Protein AF-A0A2E4VDX8-F1 (afdb_monomer_lite)

Structure (mmCIF, N/CA/C/O backbone):
data_AF-A0A2E4VDX8-F1
#
_entry.id   AF-A0A2E4VDX8-F1
#
loop_
_atom_site.group_PDB
_atom_site.id
_atom_site.type_symbol
_atom_site.label_atom_id
_atom_site.label_alt_id
_atom_site.label_comp_id
_atom_site.label_asym_id
_atom_site.label_entity_id
_atom_site.label_seq_id
_atom_site.pdbx_PDB_ins_code
_atom_site.Cartn_x
_atom_site.Cartn_y
_atom_site.Cartn_z
_atom_site.occupancy
_atom_site.B_iso_or_equiv
_atom_site.auth_seq_id
_atom_site.auth_comp_id
_atom_site.auth_asym_id
_atom_site.auth_atom_id
_atom_site.pdbx_PDB_model_num
ATOM 1 N N . MET A 1 1 ? -5.276 29.607 -41.717 1.00 34.66 1 MET A N 1
ATOM 2 C CA . MET A 1 1 ? -4.429 28.585 -42.365 1.00 34.66 1 MET A CA 1
ATOM 3 C C . MET A 1 1 ? -4.351 27.419 -41.407 1.00 34.66 1 MET A C 1
ATOM 5 O O . MET A 1 1 ? -3.932 27.626 -40.277 1.00 34.66 1 MET A O 1
ATOM 9 N N . SER A 1 2 ? -4.887 26.266 -41.801 1.00 27.03 2 SER A N 1
ATOM 10 C CA . SER A 1 2 ? -4.930 25.068 -40.964 1.00 27.03 2 SER A CA 1
ATOM 11 C C . SER A 1 2 ? -3.508 24.608 -40.660 1.00 27.03 2 SER A C 1
ATOM 13 O O . SER A 1 2 ? -2.758 24.284 -41.581 1.00 27.03 2 SER A O 1
ATOM 15 N N . VAL A 1 3 ? -3.146 24.583 -39.381 1.00 28.31 3 VAL A N 1
ATOM 16 C CA . VAL A 1 3 ? -1.981 23.833 -38.921 1.00 28.31 3 VAL A CA 1
ATOM 17 C C . VAL A 1 3 ? -2.366 22.370 -39.081 1.00 28.31 3 VAL A C 1
ATOM 19 O O . VAL A 1 3 ? -3.242 21.877 -38.373 1.00 28.31 3 VAL A O 1
ATOM 22 N N . ALA A 1 4 ? -1.806 21.721 -40.100 1.00 30.75 4 ALA A N 1
ATOM 23 C CA . ALA A 1 4 ? -1.869 20.278 -40.212 1.00 30.75 4 ALA A CA 1
ATOM 24 C C . ALA A 1 4 ? -1.286 19.705 -38.918 1.00 30.75 4 ALA A C 1
ATOM 26 O O . ALA A 1 4 ? -0.185 20.068 -38.510 1.00 30.75 4 ALA A O 1
ATOM 27 N N . THR A 1 5 ? -2.068 18.874 -38.243 1.00 29.73 5 THR A N 1
ATOM 28 C CA . THR A 1 5 ? -1.599 18.001 -37.176 1.00 29.73 5 THR A CA 1
ATOM 29 C C . THR A 1 5 ? -0.569 17.059 -37.788 1.00 29.73 5 THR A C 1
ATOM 31 O O . THR A 1 5 ? -0.929 16.023 -38.347 1.00 29.73 5 THR A O 1
ATOM 34 N N . ASP A 1 6 ? 0.703 17.454 -37.759 1.00 31.58 6 ASP A N 1
ATOM 35 C CA . ASP A 1 6 ? 1.797 16.533 -38.021 1.00 31.58 6 ASP A CA 1
ATOM 36 C C . ASP A 1 6 ? 1.681 15.417 -36.985 1.00 31.58 6 ASP A C 1
ATOM 38 O O . ASP A 1 6 ? 1.686 15.668 -35.778 1.00 31.58 6 ASP A O 1
ATOM 42 N N . ASN A 1 7 ? 1.511 14.188 -37.470 1.00 32.19 7 ASN A N 1
ATOM 43 C CA . ASN A 1 7 ? 1.629 12.982 -36.670 1.00 32.19 7 ASN A CA 1
ATOM 44 C C . ASN A 1 7 ? 2.980 13.033 -35.951 1.00 32.19 7 ASN A C 1
ATOM 46 O O . ASN A 1 7 ? 4.016 12.734 -36.548 1.00 32.19 7 ASN A O 1
ATOM 50 N N . VAL A 1 8 ? 2.975 13.422 -34.678 1.00 32.62 8 VAL A N 1
ATOM 51 C CA . VAL A 1 8 ? 4.132 13.281 -33.801 1.00 32.62 8 VAL A CA 1
ATOM 52 C C . VAL A 1 8 ? 4.262 11.789 -33.530 1.00 32.62 8 VAL A C 1
ATOM 54 O O . VAL A 1 8 ? 3.738 11.261 -32.554 1.00 32.62 8 VAL A O 1
ATOM 57 N N . VAL A 1 9 ? 4.924 11.082 -34.445 1.00 40.69 9 VAL A N 1
ATOM 58 C CA . VAL A 1 9 ? 5.488 9.770 -34.149 1.00 40.69 9 VAL A CA 1
ATOM 59 C C . VAL A 1 9 ? 6.548 10.037 -33.091 1.00 40.69 9 VAL A C 1
ATOM 61 O O . VAL A 1 9 ? 7.629 10.539 -33.387 1.00 40.69 9 VAL A O 1
ATOM 64 N N . SER A 1 10 ? 6.188 9.785 -31.838 1.00 42.84 10 SER A N 1
ATOM 65 C CA . SER A 1 10 ? 7.127 9.616 -30.737 1.00 42.84 10 SER A CA 1
ATOM 66 C C . SER A 1 10 ? 8.242 8.674 -31.217 1.00 42.84 10 SER A C 1
ATOM 68 O O . SER A 1 10 ? 7.991 7.492 -31.445 1.00 42.84 10 SER A O 1
ATOM 70 N N . GLU A 1 11 ? 9.449 9.195 -31.485 1.00 54.66 11 GLU A N 1
ATOM 71 C CA . GLU A 1 11 ? 10.609 8.405 -31.940 1.00 54.66 11 GLU A CA 1
ATOM 72 C C . GLU A 1 11 ? 11.154 7.558 -30.768 1.00 54.66 11 GLU A C 1
ATOM 74 O O . GLU A 1 11 ? 12.281 7.753 -30.319 1.00 54.66 11 GLU A O 1
ATOM 79 N N . GLN A 1 12 ? 10.339 6.645 -30.229 1.00 68.38 12 GLN A N 1
ATOM 80 C CA . GLN A 1 12 ? 10.712 5.740 -29.133 1.00 68.38 12 GLN A CA 1
ATOM 81 C C . GLN A 1 12 ? 11.791 4.734 -29.545 1.00 68.38 12 GLN A C 1
ATOM 83 O O . GLN A 1 12 ? 12.626 4.360 -28.728 1.00 68.38 12 GLN A O 1
ATOM 88 N N . TRP A 1 13 ? 11.789 4.315 -30.811 1.00 86.25 13 TRP A N 1
ATOM 89 C CA . TRP A 1 13 ? 12.695 3.303 -31.344 1.00 86.25 13 TRP A CA 1
ATOM 90 C C . TRP A 1 13 ? 13.602 3.909 -32.400 1.00 86.25 13 TRP A C 1
ATOM 92 O O . TRP A 1 13 ? 13.114 4.471 -33.373 1.00 86.25 13 TRP A O 1
ATOM 102 N N . VAL A 1 14 ? 14.914 3.764 -32.237 1.00 94.00 14 VAL A N 1
ATOM 103 C CA . VAL A 1 14 ? 15.921 4.323 -33.147 1.00 94.00 14 VAL A CA 1
ATOM 104 C C . VAL A 1 14 ? 16.732 3.217 -33.809 1.00 94.00 14 VAL A C 1
ATOM 106 O O . VAL A 1 14 ? 16.839 2.104 -33.294 1.00 94.00 14 VAL A O 1
ATOM 109 N N . LYS A 1 15 ? 17.307 3.511 -34.978 1.00 96.50 15 LYS A N 1
ATOM 110 C CA . LYS A 1 15 ? 18.097 2.550 -35.750 1.00 96.50 15 LYS A CA 1
ATOM 111 C C . LYS A 1 15 ? 19.519 2.465 -35.196 1.00 96.50 15 LYS A C 1
ATOM 113 O O . LYS A 1 15 ? 20.268 3.418 -35.421 1.00 96.50 15 LYS A O 1
ATOM 118 N N . PRO A 1 16 ? 19.932 1.380 -34.519 1.00 97.44 16 PRO A N 1
ATOM 119 C CA . PRO A 1 16 ? 21.316 1.243 -34.086 1.00 97.44 16 PRO A CA 1
ATOM 120 C C . PRO A 1 16 ? 22.243 1.121 -35.295 1.00 97.44 16 PRO A C 1
ATOM 122 O O . PRO A 1 16 ? 21.942 0.433 -36.277 1.00 97.44 16 PRO A O 1
ATOM 125 N N . ILE A 1 17 ? 23.388 1.786 -35.200 1.00 97.81 17 ILE A N 1
ATOM 126 C CA . ILE A 1 17 ? 24.476 1.697 -36.166 1.00 97.81 17 ILE A CA 1
ATOM 127 C C . ILE A 1 17 ? 25.803 1.488 -35.439 1.00 97.81 17 ILE A C 1
ATOM 129 O O . ILE A 1 17 ? 25.968 1.887 -34.285 1.00 97.81 17 ILE A O 1
ATOM 133 N N . LEU A 1 18 ? 26.773 0.912 -36.138 1.00 97.88 18 LEU A N 1
ATOM 134 C CA . LEU A 1 18 ? 28.135 0.776 -35.643 1.00 97.88 18 LEU A CA 1
ATOM 135 C C . LEU A 1 18 ? 29.129 1.076 -36.762 1.00 97.88 18 LEU A C 1
ATOM 137 O O . LEU A 1 18 ? 29.044 0.502 -37.849 1.00 97.88 18 LEU A O 1
ATOM 141 N N . GLY A 1 19 ? 30.081 1.965 -36.485 1.00 97.38 19 GLY A N 1
ATOM 142 C CA . GLY A 1 19 ? 31.289 2.118 -37.289 1.00 97.38 19 GLY A CA 1
ATOM 143 C C . GLY A 1 19 ? 32.418 1.272 -36.707 1.00 97.38 19 GLY A C 1
ATOM 144 O O . GLY A 1 19 ? 32.862 1.537 -35.593 1.00 97.38 19 GLY A O 1
ATOM 145 N N . LEU A 1 20 ? 32.905 0.285 -37.457 1.00 96.62 20 LEU A N 1
ATOM 146 C CA . LEU A 1 20 ? 34.083 -0.504 -37.098 1.00 96.62 20 LEU A CA 1
ATOM 147 C C . LEU A 1 20 ? 35.282 0.009 -37.893 1.00 96.62 20 LEU A C 1
ATOM 149 O O . LEU A 1 20 ? 35.237 0.071 -39.118 1.00 96.62 20 LEU A O 1
ATOM 153 N N . LEU A 1 21 ? 36.353 0.385 -37.197 1.00 95.50 21 LEU A N 1
ATOM 154 C CA . LEU A 1 21 ? 37.637 0.765 -37.783 1.00 95.50 21 LEU A CA 1
ATOM 155 C C . LEU A 1 21 ? 38.699 -0.285 -37.431 1.00 95.50 21 LEU A C 1
ATOM 157 O O . LEU A 1 21 ? 38.807 -0.667 -36.265 1.00 95.50 21 LEU A O 1
ATOM 161 N N . THR A 1 22 ? 39.480 -0.745 -38.411 1.00 94.94 22 THR A N 1
ATOM 162 C CA . THR A 1 22 ? 40.580 -1.707 -38.206 1.00 94.94 22 THR A CA 1
ATOM 163 C C . THR A 1 22 ? 41.601 -1.678 -39.347 1.00 94.94 22 THR A C 1
ATOM 165 O O . THR A 1 22 ? 41.309 -1.175 -40.426 1.00 94.94 22 THR A O 1
ATOM 168 N N . SER A 1 23 ? 42.803 -2.210 -39.121 1.00 92.94 23 SER A N 1
ATOM 169 C CA . SER A 1 23 ? 43.804 -2.501 -40.164 1.00 92.94 23 SER A CA 1
ATOM 170 C C . SER A 1 23 ? 43.796 -3.971 -40.608 1.00 92.94 23 SER A C 1
ATOM 172 O O . SER A 1 23 ? 44.501 -4.329 -41.550 1.00 92.94 23 SER A O 1
ATOM 174 N N . VAL A 1 24 ? 43.006 -4.822 -39.940 1.00 92.31 24 VAL A N 1
ATOM 175 C CA . VAL A 1 24 ? 42.929 -6.275 -40.163 1.00 92.31 24 VAL A CA 1
ATOM 176 C C . VAL A 1 24 ? 41.484 -6.706 -40.462 1.00 92.31 24 VAL A C 1
ATOM 178 O O . VAL A 1 24 ? 40.866 -7.412 -39.665 1.00 92.31 24 VAL A O 1
ATOM 181 N N . PRO A 1 25 ? 40.909 -6.284 -41.605 1.00 92.06 25 PRO A N 1
ATOM 182 C CA . PRO A 1 25 ? 39.515 -6.582 -41.962 1.00 92.06 25 PRO A CA 1
ATOM 183 C C . PRO A 1 25 ? 39.189 -8.086 -41.934 1.00 92.06 25 PRO A C 1
ATOM 185 O O . PRO A 1 25 ? 38.094 -8.471 -41.526 1.00 92.06 25 PRO A O 1
ATOM 188 N N . ASP A 1 26 ? 40.163 -8.934 -42.275 1.00 90.81 26 ASP A N 1
ATOM 189 C CA . ASP A 1 26 ? 40.024 -10.396 -42.324 1.00 90.81 26 ASP A CA 1
ATOM 190 C C . ASP A 1 26 ? 39.915 -11.062 -40.936 1.00 90.81 26 ASP A C 1
ATOM 192 O O . ASP A 1 26 ? 39.673 -12.261 -40.848 1.00 90.81 26 ASP A O 1
ATOM 196 N N . GLN A 1 27 ? 40.088 -10.313 -39.839 1.00 91.31 27 GLN A N 1
ATOM 197 C CA . GLN A 1 27 ? 40.040 -10.828 -38.459 1.00 91.31 27 GLN A CA 1
ATOM 198 C C . GLN A 1 27 ? 38.798 -10.359 -37.685 1.00 91.31 27 GLN A C 1
ATOM 200 O O . GLN A 1 27 ? 38.797 -10.319 -36.456 1.00 91.31 27 GLN A O 1
ATOM 205 N N . THR A 1 28 ? 37.733 -9.970 -38.387 1.00 93.81 28 THR A N 1
ATOM 206 C CA . THR A 1 28 ? 36.551 -9.340 -37.774 1.00 93.81 28 THR A CA 1
ATOM 207 C C . THR A 1 28 ? 35.430 -10.309 -37.395 1.00 93.81 28 THR A C 1
ATOM 209 O O . THR A 1 28 ? 34.474 -9.905 -36.739 1.00 93.81 28 THR A O 1
ATOM 212 N N . GLU A 1 29 ? 35.547 -11.593 -37.742 1.00 92.69 29 GLU A N 1
ATOM 213 C CA . GLU A 1 29 ? 34.496 -12.597 -37.516 1.00 92.69 29 GLU A CA 1
ATOM 214 C C . GLU A 1 29 ? 34.100 -12.713 -36.034 1.00 92.69 29 GLU A C 1
ATOM 216 O O . GLU A 1 29 ? 32.924 -12.585 -35.694 1.00 92.69 29 GLU A O 1
ATOM 221 N N . SER A 1 30 ? 35.078 -12.863 -35.132 1.00 90.38 30 SER A N 1
ATOM 222 C CA . SER A 1 30 ? 34.813 -13.008 -33.694 1.00 90.38 30 SER A CA 1
ATOM 223 C C . SER A 1 30 ? 34.196 -11.754 -33.073 1.00 90.38 30 SER A C 1
ATOM 225 O O . SER A 1 30 ? 33.296 -11.863 -32.247 1.00 90.38 30 SER A O 1
ATOM 227 N N . VAL A 1 31 ? 34.646 -10.555 -33.468 1.00 93.69 31 VAL A N 1
ATOM 228 C CA . VAL A 1 31 ? 34.080 -9.310 -32.923 1.00 93.69 31 VAL A CA 1
ATOM 229 C C . VAL A 1 31 ? 32.671 -9.070 -33.463 1.00 93.69 31 VAL A C 1
ATOM 231 O O . VAL A 1 31 ? 31.808 -8.612 -32.717 1.00 93.69 31 VAL A O 1
ATOM 234 N N . TYR A 1 32 ? 32.393 -9.448 -34.716 1.00 93.75 32 TYR A N 1
ATOM 235 C CA . TYR A 1 32 ? 31.038 -9.392 -35.257 1.00 93.75 32 TYR A CA 1
ATOM 236 C C . TYR A 1 32 ? 30.087 -10.360 -34.567 1.00 93.75 32 TYR A C 1
ATOM 238 O O . TYR A 1 32 ? 28.956 -9.964 -34.302 1.00 93.75 32 TYR A O 1
ATOM 246 N N . ALA A 1 33 ? 30.526 -11.574 -34.227 1.00 90.00 33 ALA A N 1
ATOM 247 C CA . ALA A 1 33 ? 29.700 -12.519 -33.479 1.00 90.00 33 ALA A CA 1
ATOM 248 C C . ALA A 1 33 ? 29.234 -11.932 -32.131 1.00 90.00 33 ALA A C 1
ATOM 250 O O . ALA A 1 33 ? 28.046 -11.987 -31.821 1.00 90.00 33 ALA A O 1
ATOM 251 N N . GLU A 1 34 ? 30.140 -11.293 -31.384 1.00 91.50 34 GLU A N 1
ATOM 252 C CA . GLU A 1 34 ? 29.825 -10.622 -30.112 1.00 91.50 34 GLU A CA 1
ATOM 253 C C . GLU A 1 34 ? 28.887 -9.421 -30.313 1.00 91.50 34 GLU A C 1
ATOM 255 O O . GLU A 1 34 ? 27.892 -9.264 -29.610 1.00 91.50 34 GLU A O 1
ATOM 260 N N . ILE A 1 35 ? 29.152 -8.583 -31.321 1.00 91.00 35 ILE A N 1
ATOM 261 C CA . ILE A 1 35 ? 28.298 -7.428 -31.630 1.00 91.00 35 ILE A CA 1
ATOM 262 C C . ILE A 1 35 ? 26.883 -7.875 -32.034 1.00 91.00 35 ILE A C 1
ATOM 264 O O . ILE A 1 35 ? 25.908 -7.242 -31.635 1.00 91.00 35 ILE A O 1
ATOM 268 N N . ILE A 1 36 ? 26.758 -8.946 -32.822 1.00 89.44 36 ILE A N 1
ATOM 269 C CA . ILE A 1 36 ? 25.470 -9.500 -33.266 1.00 89.44 36 ILE A CA 1
ATOM 270 C C . ILE A 1 36 ? 24.711 -10.128 -32.097 1.00 89.44 36 ILE A C 1
ATOM 272 O O . ILE A 1 36 ? 23.489 -10.000 -32.035 1.00 89.44 36 ILE A O 1
ATOM 276 N N . ALA A 1 37 ? 25.406 -10.780 -31.163 1.00 78.75 37 ALA A N 1
ATOM 277 C CA . ALA A 1 37 ? 24.781 -11.303 -29.952 1.00 78.75 37 ALA A CA 1
ATOM 278 C C . ALA A 1 37 ? 24.145 -10.182 -29.110 1.00 78.75 37 ALA A C 1
ATOM 280 O O . ALA A 1 37 ? 23.071 -10.375 -28.546 1.00 78.75 37 ALA A O 1
ATOM 281 N N . GLU A 1 38 ? 24.776 -9.007 -29.082 1.00 82.38 38 GLU A N 1
ATOM 282 C CA . GLU A 1 38 ? 24.333 -7.850 -28.295 1.00 82.38 38 GLU A CA 1
ATOM 283 C C . GLU A 1 38 ? 23.272 -6.994 -29.014 1.00 82.38 38 GLU A C 1
ATOM 285 O O . GLU A 1 38 ? 22.276 -6.596 -28.415 1.00 82.38 38 GLU A O 1
ATOM 290 N N . LEU A 1 39 ? 23.457 -6.698 -30.306 1.00 81.12 39 LEU A N 1
ATOM 291 C CA . LEU A 1 39 ? 22.614 -5.756 -31.067 1.00 81.12 39 LEU A CA 1
ATOM 292 C C . LEU A 1 39 ? 21.631 -6.436 -32.029 1.00 81.12 39 LEU A C 1
ATOM 294 O O . LEU A 1 39 ? 20.783 -5.775 -32.636 1.00 81.12 39 LEU A O 1
ATOM 298 N N . GLY A 1 40 ? 21.707 -7.758 -32.148 1.00 88.06 40 GLY A N 1
ATOM 299 C CA . GLY A 1 40 ? 20.872 -8.559 -33.029 1.00 88.06 40 GLY A CA 1
ATOM 300 C C . GLY A 1 40 ? 21.409 -8.679 -34.460 1.00 88.06 40 GLY A C 1
ATOM 301 O O . GLY A 1 40 ? 22.548 -8.312 -34.755 1.00 88.06 40 GLY A O 1
ATOM 302 N N . PRO A 1 41 ? 20.597 -9.227 -35.380 1.00 92.75 41 PRO A N 1
ATOM 303 C CA . PRO A 1 41 ? 21.016 -9.493 -36.753 1.00 92.75 41 PRO A CA 1
ATOM 304 C C . PRO A 1 41 ? 21.404 -8.224 -37.518 1.00 92.75 41 PRO A C 1
ATOM 306 O O . PRO A 1 41 ? 20.707 -7.211 -37.462 1.00 92.75 41 PRO A O 1
ATOM 309 N N . VAL A 1 42 ? 22.484 -8.294 -38.300 1.00 95.81 42 VAL A N 1
ATOM 310 C CA . VAL A 1 42 ? 22.867 -7.226 -39.235 1.00 95.81 42 VAL A CA 1
ATOM 311 C C . VAL A 1 42 ? 21.885 -7.193 -40.398 1.00 95.81 42 VAL A C 1
ATOM 313 O O . VAL A 1 42 ? 21.546 -8.222 -40.980 1.00 95.81 42 VAL A O 1
ATOM 316 N N . ASP A 1 43 ? 21.442 -5.995 -40.762 1.00 94.81 43 ASP A N 1
ATOM 317 C CA . ASP A 1 43 ? 20.502 -5.794 -41.861 1.00 94.81 43 ASP A CA 1
ATOM 318 C C . ASP A 1 43 ? 21.000 -4.816 -42.930 1.00 94.81 43 ASP A C 1
ATOM 320 O O . ASP A 1 43 ? 20.370 -4.661 -43.977 1.00 94.81 43 ASP A O 1
ATOM 324 N N . PHE A 1 44 ? 22.140 -4.181 -42.684 1.00 97.44 44 PHE A N 1
ATOM 325 C CA . PHE A 1 44 ? 22.886 -3.399 -43.653 1.00 97.44 44 PHE A CA 1
ATOM 326 C C . PHE A 1 44 ? 24.366 -3.459 -43.292 1.00 97.44 44 PHE A C 1
ATOM 328 O O . PHE A 1 44 ? 24.723 -3.309 -42.125 1.00 97.44 44 PHE A O 1
ATOM 335 N N . GLN A 1 45 ? 25.217 -3.625 -44.297 1.00 97.38 45 GLN A N 1
ATOM 336 C CA . GLN A 1 45 ? 26.665 -3.652 -44.149 1.00 97.38 45 GLN A CA 1
ATOM 337 C C . GLN A 1 45 ? 27.302 -3.066 -45.408 1.00 97.38 45 GLN A C 1
ATOM 339 O O . GLN A 1 45 ? 26.884 -3.381 -46.522 1.00 97.38 45 GLN A O 1
ATOM 344 N N . THR A 1 46 ? 28.278 -2.176 -45.239 1.00 97.62 46 THR A N 1
ATOM 345 C CA . THR A 1 46 ? 29.052 -1.626 -46.362 1.00 97.62 46 THR A CA 1
ATOM 346 C C . THR A 1 46 ? 30.211 -2.543 -46.732 1.00 97.62 46 THR A C 1
ATOM 348 O O . THR A 1 46 ? 30.647 -3.342 -45.910 1.00 97.62 46 THR A O 1
ATOM 351 N N . ASP A 1 47 ? 30.799 -2.361 -47.912 1.00 96.38 47 ASP A N 1
ATOM 352 C CA . ASP A 1 47 ? 32.171 -2.822 -48.154 1.00 96.38 47 ASP A CA 1
ATOM 353 C C . ASP A 1 47 ? 33.164 -2.065 -47.247 1.00 96.38 47 ASP A C 1
ATOM 355 O O . ASP A 1 47 ? 32.818 -1.048 -46.630 1.00 96.38 47 ASP A O 1
ATOM 359 N N . TRP A 1 48 ? 34.404 -2.550 -47.160 1.00 95.69 48 TRP A N 1
ATOM 360 C CA . TRP A 1 48 ? 35.484 -1.873 -46.439 1.00 95.69 48 TRP A CA 1
ATOM 361 C C . TRP A 1 48 ? 35.914 -0.590 -47.154 1.00 95.69 48 TRP A C 1
ATOM 363 O O . TRP A 1 48 ? 36.282 -0.606 -48.329 1.00 95.69 48 TRP A O 1
ATOM 373 N N . ILE A 1 49 ? 35.909 0.527 -46.428 1.00 94.56 49 ILE A N 1
ATOM 374 C CA . ILE A 1 49 ? 36.215 1.856 -46.961 1.00 94.56 49 ILE A CA 1
ATOM 375 C C . ILE A 1 49 ? 37.582 2.304 -46.430 1.00 94.56 49 ILE A C 1
ATOM 377 O O . ILE A 1 49 ? 37.764 2.309 -45.212 1.00 94.56 49 ILE A O 1
ATOM 381 N N . PRO A 1 50 ? 38.540 2.717 -47.280 1.00 92.06 50 PRO A N 1
ATOM 382 C CA . PRO A 1 50 ? 39.806 3.283 -46.814 1.00 92.06 50 PRO A CA 1
ATOM 383 C C . PRO A 1 50 ? 39.597 4.471 -45.864 1.00 92.06 50 PRO A C 1
ATOM 385 O O . PRO A 1 50 ? 38.802 5.370 -46.141 1.00 92.06 50 PRO A O 1
ATOM 388 N N . PHE A 1 51 ? 40.311 4.479 -44.737 1.00 87.69 51 PHE A N 1
ATOM 389 C CA . PHE A 1 51 ? 40.246 5.533 -43.729 1.00 87.69 51 PHE A CA 1
ATOM 390 C C . PHE A 1 51 ? 41.547 6.344 -43.716 1.00 87.69 51 PHE A C 1
ATOM 392 O O . PHE A 1 51 ? 42.555 5.935 -43.141 1.00 87.69 51 PHE A O 1
ATOM 399 N N . GLU A 1 52 ? 41.508 7.522 -44.339 1.00 83.56 52 GLU A N 1
ATOM 400 C CA . GLU A 1 52 ? 42.675 8.408 -44.508 1.00 83.56 52 GLU A CA 1
ATOM 401 C C . GLU A 1 52 ? 42.534 9.737 -43.746 1.00 83.56 52 GLU A C 1
ATOM 403 O O . GLU A 1 52 ? 43.383 10.620 -43.839 1.00 83.56 52 GLU A O 1
ATOM 408 N N . SER A 1 53 ? 41.456 9.905 -42.976 1.00 73.38 53 SER A N 1
ATOM 409 C CA . SER A 1 53 ? 41.081 11.202 -42.403 1.00 73.38 53 SER A CA 1
ATOM 410 C C . SER A 1 53 ? 41.939 11.645 -41.216 1.00 73.38 53 SER A C 1
ATOM 412 O O . SER A 1 53 ? 41.959 12.835 -40.907 1.00 73.38 53 SER A O 1
ATOM 414 N N . THR A 1 54 ? 42.627 10.725 -40.528 1.00 77.19 54 THR A N 1
ATOM 415 C CA . THR A 1 54 ? 43.533 11.054 -39.414 1.00 77.19 54 THR A CA 1
ATOM 416 C C . THR A 1 54 ? 44.669 10.033 -39.290 1.00 77.19 54 THR A C 1
ATOM 418 O O . THR A 1 54 ? 44.510 8.867 -39.649 1.00 77.19 54 THR A O 1
ATOM 421 N N . THR A 1 55 ? 45.801 10.449 -38.714 1.00 78.81 55 THR A N 1
ATOM 422 C CA . THR A 1 55 ? 46.900 9.550 -38.308 1.00 78.81 55 THR A CA 1
ATOM 423 C C . THR A 1 55 ? 46.785 9.085 -36.851 1.00 78.81 55 THR A C 1
ATOM 425 O O . THR A 1 55 ? 47.590 8.273 -36.405 1.00 78.81 55 THR A O 1
ATOM 428 N N . TYR A 1 56 ? 45.770 9.555 -36.116 1.00 77.12 56 TYR A N 1
ATOM 429 C CA . TYR A 1 56 ? 45.609 9.366 -34.667 1.00 77.12 56 TYR A CA 1
ATOM 430 C C . TYR A 1 56 ? 45.649 7.896 -34.224 1.00 77.12 56 TYR A C 1
ATOM 432 O O . TYR A 1 56 ? 46.183 7.579 -33.169 1.00 77.12 56 TYR A O 1
ATOM 440 N N . TYR A 1 57 ? 45.113 6.994 -35.044 1.00 78.00 57 TYR A N 1
ATOM 441 C CA . TYR A 1 57 ? 45.021 5.568 -34.730 1.00 78.00 57 TYR A CA 1
ATOM 442 C C . TYR A 1 57 ? 46.245 4.755 -35.181 1.00 78.00 57 TYR A C 1
ATOM 444 O O . TYR A 1 57 ? 46.323 3.570 -34.873 1.00 78.00 57 TYR A O 1
ATOM 452 N N . GLN A 1 58 ? 47.200 5.346 -35.909 1.00 80.12 58 GLN A N 1
ATOM 453 C CA . GLN A 1 58 ? 48.275 4.583 -36.558 1.00 80.12 58 GLN A CA 1
ATOM 454 C C . GLN A 1 58 ? 49.264 3.958 -35.568 1.00 80.12 58 GLN A C 1
ATOM 456 O O . GLN A 1 58 ? 49.749 2.853 -35.809 1.00 80.12 58 GLN A O 1
ATOM 461 N N . GLU A 1 59 ? 49.546 4.625 -34.447 1.00 77.31 59 GLU A N 1
ATOM 462 C CA . GLU A 1 59 ? 50.469 4.109 -33.424 1.00 77.31 59 GLU A CA 1
ATOM 463 C C . GLU A 1 59 ? 49.906 2.888 -32.677 1.00 77.31 59 GLU A C 1
ATOM 465 O O . GLU A 1 59 ? 50.663 1.996 -32.268 1.00 77.31 59 GLU A O 1
ATOM 470 N N . GLU A 1 60 ? 48.580 2.833 -32.526 1.00 79.69 60 GLU A N 1
ATOM 471 C CA . GLU A 1 60 ? 47.871 1.759 -31.830 1.00 79.69 60 GLU A CA 1
ATOM 472 C C . GLU A 1 60 ? 47.448 0.640 -32.790 1.00 79.69 60 GLU A C 1
ATOM 474 O O . GLU A 1 60 ? 47.775 -0.516 -32.553 1.00 79.69 60 GLU A O 1
ATOM 479 N N . MET A 1 61 ? 46.787 0.972 -33.899 1.00 84.62 61 MET A N 1
ATOM 480 C CA . MET A 1 61 ? 46.126 0.006 -34.785 1.00 84.62 61 MET A CA 1
ATOM 481 C C . MET A 1 61 ? 46.899 -0.273 -36.083 1.00 84.62 61 MET A C 1
ATOM 483 O O . MET A 1 61 ? 46.510 -1.152 -36.847 1.00 84.62 61 MET A O 1
ATOM 487 N N . GLY A 1 62 ? 47.991 0.444 -36.359 1.00 81.94 62 GLY A N 1
ATOM 488 C CA . GLY A 1 62 ? 48.785 0.291 -37.581 1.00 81.94 62 GLY A CA 1
ATOM 489 C C . GLY A 1 62 ? 48.313 1.149 -38.764 1.00 81.94 62 GLY A C 1
ATOM 490 O O . GLY A 1 62 ? 47.434 2.002 -38.651 1.00 81.94 62 GLY A O 1
ATOM 491 N N . SER A 1 63 ? 48.949 0.952 -39.922 1.00 81.44 63 SER A N 1
ATOM 492 C CA . SER A 1 63 ? 48.662 1.698 -41.161 1.00 81.44 63 SER A CA 1
ATOM 493 C C . SER A 1 63 ? 47.582 1.015 -42.016 1.00 81.44 63 SER A C 1
ATOM 495 O O . SER A 1 63 ? 47.235 -0.134 -41.764 1.00 81.44 63 SER A O 1
ATOM 497 N N . LYS A 1 64 ? 47.067 1.715 -43.042 1.00 87.69 64 LYS A N 1
ATOM 498 C CA . LYS A 1 64 ? 46.010 1.229 -43.960 1.00 87.69 64 LYS A CA 1
ATOM 499 C C . LYS A 1 64 ? 44.692 0.885 -43.260 1.00 87.69 64 LYS A C 1
ATOM 501 O O . LYS A 1 64 ? 44.084 -0.148 -43.521 1.00 87.69 64 LYS A O 1
ATOM 506 N N . LEU A 1 65 ? 44.256 1.766 -42.367 1.00 92.25 65 LEU A N 1
ATOM 507 C CA . LEU A 1 65 ? 42.985 1.598 -41.678 1.00 92.25 65 LEU A CA 1
ATOM 508 C C . LEU A 1 65 ? 41.826 1.600 -42.673 1.00 92.25 65 LEU A C 1
ATOM 510 O O . LEU A 1 65 ? 41.815 2.350 -43.650 1.00 92.25 65 LEU A O 1
ATOM 514 N N . GLN A 1 66 ? 40.839 0.769 -42.384 1.00 94.12 66 GLN A N 1
ATOM 515 C CA . GLN A 1 66 ? 39.597 0.665 -43.120 1.00 94.12 66 GLN A CA 1
ATOM 516 C C . GLN A 1 66 ? 38.426 0.753 -42.153 1.00 94.12 66 GLN A C 1
ATOM 518 O O . GLN A 1 66 ? 38.499 0.284 -41.014 1.00 94.12 66 GLN A O 1
ATOM 523 N N . ARG A 1 67 ? 37.344 1.373 -42.616 1.00 95.88 67 ARG A N 1
ATOM 524 C CA . ARG A 1 67 ? 36.098 1.541 -41.881 1.00 95.88 67 ARG A CA 1
ATOM 525 C C . ARG A 1 67 ? 34.974 0.788 -42.577 1.00 95.88 67 ARG A C 1
ATOM 527 O O . ARG A 1 67 ? 34.838 0.866 -43.795 1.00 95.88 67 ARG A O 1
ATOM 534 N N . GLN A 1 68 ? 34.158 0.102 -41.793 1.00 97.25 68 GLN A N 1
ATOM 535 C CA . GLN A 1 68 ? 32.924 -0.534 -42.235 1.00 97.25 68 GLN A CA 1
ATOM 536 C C . GLN A 1 68 ? 31.775 -0.029 -41.368 1.00 97.25 68 GLN A C 1
ATOM 538 O O . GLN A 1 68 ? 31.927 0.122 -40.154 1.00 97.25 68 GLN A O 1
ATOM 543 N N . PHE A 1 69 ? 30.637 0.257 -41.994 1.00 98.00 69 PHE A N 1
ATOM 544 C CA . PHE A 1 69 ? 29.414 0.600 -41.277 1.00 98.00 69 PHE A CA 1
ATOM 545 C C . PHE A 1 69 ? 28.437 -0.558 -41.343 1.00 98.00 69 PHE A C 1
ATOM 547 O O . PHE A 1 69 ? 28.190 -1.103 -42.422 1.00 98.00 69 PHE A O 1
ATOM 554 N N . ILE A 1 70 ? 27.845 -0.874 -40.196 1.00 97.56 70 ILE A N 1
ATOM 555 C CA . ILE A 1 70 ? 26.754 -1.836 -40.089 1.00 97.56 70 ILE A CA 1
ATOM 556 C C . ILE A 1 70 ? 25.551 -1.221 -39.373 1.00 97.56 70 ILE A C 1
ATOM 558 O O . ILE A 1 70 ? 25.702 -0.336 -38.526 1.00 97.56 70 ILE A O 1
ATOM 562 N N . SER A 1 71 ? 24.354 -1.690 -39.719 1.00 97.81 71 SER A N 1
ATOM 563 C CA . SER A 1 71 ? 23.132 -1.467 -38.941 1.00 97.81 71 SER A CA 1
ATOM 564 C C . SER A 1 71 ? 22.410 -2.780 -38.679 1.00 97.81 71 SER A C 1
ATOM 566 O O . SER A 1 71 ? 22.646 -3.774 -39.371 1.00 97.81 71 SER A O 1
ATOM 568 N N . PHE A 1 72 ? 21.524 -2.773 -37.687 1.00 96.62 72 PHE A N 1
ATOM 569 C CA . PHE A 1 72 ? 20.895 -3.989 -37.172 1.00 96.62 72 PHE A CA 1
ATOM 570 C C . PHE A 1 72 ? 19.387 -3.984 -37.388 1.00 96.62 72 PHE A C 1
ATOM 572 O O . PHE A 1 72 ? 18.754 -2.926 -37.401 1.00 96.62 72 PHE A O 1
ATOM 579 N N . SER A 1 73 ? 18.795 -5.166 -37.559 1.00 90.69 73 SER A N 1
ATOM 580 C CA . SER A 1 73 ? 17.353 -5.324 -37.757 1.00 90.69 73 SER A CA 1
ATOM 581 C C . SER A 1 73 ? 16.554 -4.842 -36.551 1.00 90.69 73 SER A C 1
ATOM 583 O O . SER A 1 73 ? 15.486 -4.259 -36.737 1.00 90.69 73 SER A O 1
ATOM 585 N N . ASN A 1 74 ? 17.082 -5.054 -35.345 1.00 88.44 74 ASN A N 1
ATOM 586 C CA . ASN A 1 74 ? 16.437 -4.682 -34.095 1.00 88.44 74 ASN A CA 1
ATOM 587 C C . ASN A 1 74 ? 16.583 -3.175 -33.877 1.00 88.44 74 ASN A C 1
ATOM 589 O O . ASN A 1 74 ? 17.692 -2.644 -33.906 1.00 88.44 74 ASN A O 1
ATOM 593 N N . LEU A 1 75 ? 15.465 -2.478 -33.673 1.00 91.69 75 LEU A N 1
ATOM 594 C CA . LEU A 1 75 ? 15.505 -1.096 -33.204 1.00 91.69 75 LEU A CA 1
ATOM 595 C C . LEU A 1 75 ? 15.766 -1.082 -31.696 1.00 91.69 75 LEU A C 1
ATOM 597 O O . LEU A 1 75 ? 15.390 -2.018 -30.992 1.00 91.69 75 LEU A O 1
ATOM 601 N N . ILE A 1 76 ? 16.396 -0.018 -31.208 1.00 87.25 76 ILE A N 1
ATOM 602 C CA . ILE A 1 76 ? 16.759 0.124 -29.792 1.00 87.25 76 ILE A CA 1
ATOM 603 C C . ILE A 1 76 ? 16.074 1.341 -29.175 1.00 87.25 76 ILE A C 1
ATOM 605 O O . ILE A 1 76 ? 15.705 2.276 -29.888 1.00 87.25 76 ILE A O 1
ATOM 609 N N . ASP A 1 77 ? 15.938 1.341 -27.851 1.00 86.06 77 ASP A N 1
ATOM 610 C CA . ASP A 1 77 ? 15.613 2.560 -27.112 1.00 86.06 77 ASP A CA 1
ATOM 611 C C . ASP A 1 77 ? 16.860 3.470 -27.108 1.00 86.06 77 ASP A C 1
ATOM 613 O O . ASP A 1 77 ? 17.965 2.986 -26.828 1.00 86.06 77 ASP A O 1
ATOM 617 N N . PRO A 1 78 ? 16.740 4.774 -27.419 1.00 90.69 78 PRO A N 1
ATOM 618 C CA . PRO A 1 78 ? 17.887 5.680 -27.478 1.00 90.69 78 PRO A CA 1
ATOM 619 C C . PRO A 1 78 ? 18.655 5.806 -26.150 1.00 90.69 78 PRO A C 1
ATOM 621 O O . PRO A 1 78 ? 19.831 6.181 -26.178 1.00 90.69 78 PRO A O 1
ATOM 624 N N . SER A 1 79 ? 18.043 5.485 -25.002 1.00 86.31 79 SER A N 1
ATOM 625 C CA . SER A 1 79 ? 18.714 5.455 -23.691 1.00 86.31 79 SER A CA 1
ATOM 626 C C . SER A 1 79 ? 19.801 4.379 -23.594 1.00 86.31 79 SER A C 1
ATOM 628 O O . SER A 1 79 ? 20.781 4.581 -22.880 1.00 86.31 79 SER A O 1
ATOM 630 N N . GLN A 1 80 ? 19.707 3.303 -24.384 1.00 89.12 80 GLN A N 1
ATOM 631 C CA . GLN A 1 80 ? 20.679 2.201 -24.388 1.00 89.12 80 GLN A CA 1
ATOM 632 C C . GLN A 1 80 ? 22.024 2.580 -25.028 1.00 89.12 80 GLN A C 1
ATOM 634 O O . GLN A 1 80 ? 22.988 1.820 -24.948 1.00 89.12 80 GLN A O 1
ATOM 639 N N . LEU A 1 81 ? 22.132 3.750 -25.671 1.00 95.44 81 LEU A N 1
ATOM 640 C CA . LEU A 1 81 ? 23.342 4.158 -26.391 1.00 95.44 81 LEU A CA 1
ATOM 641 C C . LEU A 1 81 ? 24.603 4.137 -25.504 1.00 95.44 81 LEU A C 1
ATOM 643 O O . LEU A 1 81 ? 25.685 3.767 -25.969 1.00 95.44 81 LEU A O 1
ATOM 647 N N . ALA A 1 82 ? 24.480 4.525 -24.232 1.00 93.44 82 ALA A N 1
ATOM 648 C CA . ALA A 1 82 ? 25.607 4.514 -23.304 1.00 93.44 82 ALA A CA 1
ATOM 649 C C . ALA A 1 82 ? 26.010 3.094 -22.880 1.00 93.44 82 ALA A C 1
ATOM 651 O O . ALA A 1 82 ? 27.206 2.793 -22.886 1.00 93.44 82 ALA A O 1
ATOM 652 N N . ASP A 1 83 ? 25.048 2.207 -22.613 1.00 88.38 83 ASP A N 1
ATOM 653 C CA . ASP A 1 83 ? 25.311 0.789 -22.337 1.00 88.38 83 ASP A CA 1
ATOM 654 C C . ASP A 1 83 ? 26.015 0.108 -23.513 1.00 88.38 83 ASP A C 1
ATOM 656 O O . ASP A 1 83 ? 27.042 -0.551 -23.332 1.00 88.38 83 ASP A O 1
ATOM 660 N N . ILE A 1 84 ? 25.542 0.358 -24.738 1.00 92.44 84 ILE A N 1
ATOM 661 C CA . ILE A 1 84 ? 26.166 -0.157 -25.962 1.00 92.44 84 ILE A CA 1
ATOM 662 C C . ILE A 1 84 ? 27.608 0.347 -26.070 1.00 92.44 84 ILE A C 1
ATOM 664 O O . ILE A 1 84 ? 28.510 -0.438 -26.360 1.00 92.44 84 ILE A O 1
ATOM 668 N N . LYS A 1 85 ? 27.879 1.626 -25.771 1.00 97.12 85 LYS A N 1
ATOM 669 C CA . LYS A 1 85 ? 29.262 2.132 -25.769 1.00 97.12 85 LYS A CA 1
ATOM 670 C C . LYS A 1 85 ? 30.124 1.464 -24.699 1.00 97.12 85 LYS A C 1
ATOM 672 O O . LYS A 1 85 ? 31.297 1.182 -24.950 1.00 97.12 85 LYS A O 1
ATOM 677 N N . CYS A 1 86 ? 29.576 1.176 -23.522 1.00 91.44 86 CYS A N 1
ATOM 678 C CA . CYS A 1 86 ? 30.278 0.404 -22.500 1.00 91.44 86 CYS A CA 1
ATOM 679 C C . CYS A 1 86 ? 30.597 -1.021 -22.981 1.00 91.44 86 CYS A C 1
ATOM 681 O O . CYS A 1 86 ? 31.717 -1.489 -22.764 1.00 91.44 86 CYS A O 1
ATOM 683 N N . VAL A 1 87 ? 29.670 -1.694 -23.671 1.00 91.69 87 VAL A N 1
ATOM 684 C CA . VAL A 1 87 ? 29.901 -3.005 -24.304 1.00 91.69 87 VAL A CA 1
ATOM 685 C C . VAL A 1 87 ? 31.015 -2.909 -25.343 1.00 91.69 87 VAL A C 1
ATOM 687 O O . VAL A 1 87 ? 32.014 -3.617 -25.228 1.00 91.69 87 VAL A O 1
ATOM 690 N N . THR A 1 88 ? 30.920 -1.983 -26.300 1.00 95.50 88 THR A N 1
ATOM 691 C CA . THR A 1 88 ? 31.930 -1.856 -27.357 1.00 95.50 88 THR A CA 1
ATOM 692 C C . THR A 1 88 ? 33.309 -1.516 -26.794 1.00 95.50 88 THR A C 1
ATOM 694 O O . THR A 1 88 ? 34.298 -2.082 -27.242 1.00 95.50 88 THR A O 1
ATOM 697 N N . ASN A 1 89 ? 33.400 -0.681 -25.751 1.00 94.62 89 ASN A N 1
ATOM 698 C CA . ASN A 1 89 ? 34.676 -0.393 -25.085 1.00 94.62 89 ASN A CA 1
ATOM 699 C C . ASN A 1 89 ? 35.277 -1.645 -24.414 1.00 94.62 89 ASN A C 1
ATOM 701 O O . ASN A 1 89 ? 36.497 -1.825 -24.417 1.00 94.62 89 ASN A O 1
ATOM 705 N N . ARG A 1 90 ? 34.440 -2.521 -23.835 1.00 94.19 90 ARG A N 1
ATOM 706 C CA . ARG A 1 90 ? 34.898 -3.811 -23.292 1.00 94.19 90 ARG A CA 1
ATOM 707 C C . ARG A 1 90 ? 35.400 -4.729 -24.402 1.00 94.19 90 ARG A C 1
ATOM 709 O O . ARG A 1 90 ? 36.449 -5.338 -24.218 1.00 94.19 90 ARG A O 1
ATOM 716 N N . LEU A 1 91 ? 34.708 -4.787 -25.541 1.00 92.56 91 LEU A N 1
ATOM 717 C CA . LEU A 1 91 ? 35.124 -5.590 -26.695 1.00 92.56 91 LEU A CA 1
ATOM 718 C C . LEU A 1 91 ? 36.442 -5.086 -27.297 1.00 92.56 91 LEU A C 1
ATOM 720 O O . LEU A 1 91 ? 37.355 -5.881 -27.498 1.00 92.56 91 LEU A O 1
ATOM 724 N N . GLU A 1 92 ? 36.601 -3.772 -27.494 1.00 94.81 92 GLU A N 1
ATOM 725 C CA . GLU A 1 92 ? 37.871 -3.180 -27.948 1.00 94.81 92 GLU A CA 1
ATOM 726 C C . GLU A 1 92 ? 39.043 -3.609 -27.052 1.00 94.81 92 GLU A C 1
ATOM 728 O O . GLU A 1 92 ? 40.113 -3.983 -27.540 1.00 94.81 92 GLU A O 1
ATOM 733 N N . LYS A 1 93 ? 38.832 -3.603 -25.730 1.00 92.94 93 LYS A N 1
ATOM 734 C CA . LYS A 1 93 ? 39.831 -4.049 -24.754 1.00 92.94 93 LYS A CA 1
ATOM 735 C C . LYS A 1 93 ? 40.058 -5.561 -24.799 1.00 92.94 93 LYS A C 1
ATOM 737 O O . LYS A 1 93 ? 41.202 -5.992 -24.706 1.00 92.94 93 LYS A O 1
ATOM 742 N N . HIS A 1 94 ? 38.996 -6.353 -24.933 1.00 92.50 94 HIS A N 1
ATOM 743 C CA . HIS A 1 94 ? 39.067 -7.813 -24.994 1.00 92.50 94 HIS A CA 1
ATOM 744 C C . HIS A 1 94 ? 39.898 -8.295 -26.190 1.00 92.50 94 HIS A C 1
ATOM 746 O O . HIS A 1 94 ? 40.753 -9.160 -26.034 1.00 92.50 94 HIS A O 1
ATOM 752 N N . PHE A 1 95 ? 39.705 -7.679 -27.357 1.00 92.50 95 PHE A N 1
ATOM 753 C CA . PHE A 1 95 ? 40.417 -8.021 -28.590 1.00 92.50 95 PHE A CA 1
ATOM 754 C C . PHE A 1 95 ? 41.754 -7.279 -28.774 1.00 92.50 95 PHE A C 1
ATOM 756 O O . PHE A 1 95 ? 42.388 -7.392 -29.823 1.00 92.50 95 PHE A O 1
ATOM 763 N N . SER A 1 96 ? 42.200 -6.503 -27.784 1.00 91.88 96 SER A N 1
ATOM 764 C CA . SER A 1 96 ? 43.501 -5.830 -27.846 1.00 91.88 96 SER A CA 1
ATOM 765 C C . SER A 1 96 ? 44.654 -6.841 -27.785 1.00 91.88 96 SER A C 1
ATOM 767 O O . SER A 1 96 ? 44.612 -7.799 -27.016 1.00 91.88 96 SER A O 1
ATOM 769 N N . GLN A 1 97 ? 45.729 -6.601 -28.539 1.00 87.19 97 GLN A N 1
ATOM 770 C CA . GLN A 1 97 ? 46.952 -7.415 -28.497 1.00 87.19 97 GLN A CA 1
ATOM 771 C C . GLN A 1 97 ? 48.146 -6.543 -28.120 1.00 87.19 97 GLN A C 1
ATOM 773 O O . GLN A 1 97 ? 48.278 -5.420 -28.599 1.00 87.19 97 GLN A O 1
ATOM 778 N N . ASN A 1 98 ? 49.039 -7.049 -27.265 1.00 85.12 98 ASN A N 1
ATOM 779 C CA . ASN A 1 98 ? 50.224 -6.314 -26.798 1.00 85.12 98 ASN A CA 1
ATOM 780 C C . ASN A 1 98 ? 49.895 -4.912 -26.239 1.00 85.12 98 ASN A C 1
ATOM 782 O O . ASN A 1 98 ? 50.622 -3.953 -26.491 1.00 85.12 98 ASN A O 1
ATOM 786 N N . ASN A 1 99 ? 48.782 -4.787 -25.503 1.00 81.62 99 ASN A N 1
ATOM 787 C CA . ASN A 1 99 ? 48.231 -3.520 -24.994 1.00 81.62 99 ASN A CA 1
ATOM 788 C C . ASN A 1 99 ? 47.883 -2.477 -26.071 1.00 81.62 99 ASN A C 1
ATOM 790 O O . ASN A 1 99 ? 47.710 -1.302 -25.754 1.00 81.62 99 ASN A O 1
ATOM 794 N N . LYS A 1 100 ? 47.750 -2.895 -27.332 1.00 87.25 100 LYS A N 1
ATOM 795 C CA . LYS A 1 100 ? 47.311 -2.048 -28.436 1.00 87.25 100 LYS A CA 1
ATOM 796 C C . LYS A 1 100 ? 45.935 -2.476 -28.927 1.00 87.25 100 LYS A C 1
ATOM 798 O O . LYS A 1 100 ? 45.653 -3.669 -29.065 1.00 87.25 100 LYS A O 1
ATOM 803 N N . ARG A 1 101 ? 45.081 -1.488 -29.194 1.00 88.12 101 ARG A N 1
ATOM 804 C CA . ARG A 1 101 ? 43.756 -1.712 -29.777 1.00 88.12 101 ARG A CA 1
ATOM 805 C C . ARG A 1 101 ? 43.903 -2.186 -31.219 1.00 88.12 101 ARG A C 1
ATOM 807 O O . ARG A 1 101 ? 44.735 -1.669 -31.954 1.00 88.12 101 ARG A O 1
ATOM 814 N N . ILE A 1 102 ? 43.073 -3.147 -31.612 1.00 92.88 102 ILE A N 1
ATOM 815 C CA . ILE A 1 102 ? 42.994 -3.668 -32.991 1.00 92.88 102 ILE A CA 1
ATOM 816 C C . ILE A 1 102 ? 41.714 -3.206 -33.689 1.00 92.88 102 ILE A C 1
ATOM 818 O O . ILE A 1 102 ? 41.691 -2.995 -34.905 1.00 92.88 102 ILE A O 1
ATOM 822 N N . PHE A 1 103 ? 40.660 -3.000 -32.904 1.00 94.44 103 PHE A N 1
ATOM 823 C CA . PHE A 1 103 ? 39.373 -2.494 -33.350 1.00 94.44 103 PHE A CA 1
ATOM 824 C C . PHE A 1 103 ? 39.069 -1.186 -32.625 1.00 94.44 103 PHE A C 1
ATOM 826 O O . PHE A 1 103 ? 39.381 -1.041 -31.442 1.00 94.44 103 PHE A O 1
ATOM 833 N N . ASN A 1 104 ? 38.437 -0.255 -33.332 1.00 95.25 104 ASN A N 1
ATOM 834 C CA . ASN A 1 104 ? 37.746 0.879 -32.730 1.00 95.25 104 ASN A CA 1
ATOM 835 C C . ASN A 1 104 ? 36.280 0.821 -33.166 1.00 95.25 104 ASN A C 1
ATOM 837 O O . ASN A 1 104 ? 35.984 0.851 -34.363 1.00 95.25 104 ASN A O 1
ATOM 841 N N . LEU A 1 105 ? 35.392 0.714 -32.184 1.00 96.62 105 LEU A N 1
ATOM 842 C CA . LEU A 1 105 ? 33.969 0.463 -32.326 1.00 96.62 105 LEU A CA 1
ATOM 843 C C . LEU A 1 105 ? 33.205 1.725 -31.903 1.00 96.62 105 LEU A C 1
ATOM 845 O O . LEU A 1 105 ? 33.133 2.084 -30.722 1.00 96.62 105 LEU A O 1
ATOM 849 N N . ASP A 1 106 ? 32.622 2.405 -32.887 1.00 96.62 106 ASP A N 1
ATOM 850 C CA . ASP A 1 106 ? 31.901 3.665 -32.711 1.00 96.62 106 ASP A CA 1
ATOM 851 C C . ASP A 1 106 ? 30.388 3.431 -32.844 1.00 96.62 106 ASP A C 1
ATOM 853 O O . ASP A 1 106 ? 29.851 3.514 -33.956 1.00 96.62 106 ASP A O 1
ATOM 857 N N . PRO A 1 107 ? 29.684 3.087 -31.748 1.00 97.88 107 PRO A N 1
ATOM 858 C CA . PRO A 1 107 ? 28.246 2.900 -31.788 1.00 97.88 107 PRO A CA 1
ATOM 859 C C . PRO A 1 107 ? 27.517 4.238 -31.854 1.00 97.88 107 PRO A C 1
ATOM 861 O O . PRO A 1 107 ? 27.939 5.261 -31.300 1.00 97.88 107 PRO A O 1
ATOM 864 N N . GLY A 1 108 ? 26.368 4.192 -32.506 1.00 97.75 108 GLY A N 1
ATOM 865 C CA . GLY A 1 108 ? 25.453 5.304 -32.629 1.00 97.75 108 GLY A CA 1
ATOM 866 C C . GLY A 1 108 ? 24.051 4.833 -32.942 1.00 97.75 108 GLY A C 1
ATOM 867 O O . GLY A 1 108 ? 23.774 3.638 -33.049 1.00 97.75 108 GLY A O 1
ATOM 868 N N . TYR A 1 109 ? 23.165 5.792 -33.147 1.00 97.75 109 TYR A N 1
ATOM 869 C CA . TYR A 1 109 ? 21.867 5.516 -33.725 1.00 97.75 109 TYR A CA 1
ATOM 870 C C . TYR A 1 109 ? 21.453 6.602 -34.704 1.00 97.75 109 TYR A C 1
ATOM 872 O O . TYR A 1 109 ? 21.928 7.741 -34.669 1.00 97.75 109 TYR A O 1
ATOM 880 N N . LEU A 1 110 ? 20.520 6.238 -35.571 1.00 96.25 110 LEU A N 1
ATOM 881 C CA . LEU A 1 110 ? 19.913 7.111 -36.553 1.00 96.25 110 LEU A CA 1
ATOM 882 C C . LEU A 1 110 ? 18.411 7.235 -36.275 1.00 96.25 110 LEU A C 1
ATOM 884 O O . LEU A 1 110 ? 17.736 6.248 -35.981 1.00 96.25 110 LEU A O 1
ATOM 888 N N . THR A 1 111 ? 17.897 8.459 -36.383 1.00 94.25 111 THR A N 1
ATOM 889 C CA . THR A 1 111 ? 16.462 8.772 -36.357 1.00 94.25 111 THR A CA 1
ATOM 890 C C . THR A 1 111 ? 16.027 9.385 -37.689 1.00 94.25 111 THR A C 1
ATOM 892 O O . THR A 1 111 ? 16.840 9.556 -38.605 1.00 94.25 111 THR A O 1
ATOM 895 N N . SER A 1 112 ? 14.750 9.753 -37.835 1.00 90.88 112 SER A N 1
ATOM 896 C CA . SER A 1 112 ? 14.281 10.393 -39.069 1.00 90.88 112 SER A CA 1
ATOM 897 C C . SER A 1 112 ? 14.935 11.763 -39.293 1.00 90.88 112 SER A C 1
ATOM 899 O O . SER A 1 112 ? 15.030 12.212 -40.441 1.00 90.88 112 SER A O 1
ATOM 901 N N . ALA A 1 113 ? 15.427 12.389 -38.219 1.00 93.81 113 ALA A N 1
ATOM 902 C CA . ALA A 1 113 ? 15.930 13.756 -38.203 1.00 93.81 113 ALA A CA 1
ATOM 903 C C . ALA A 1 113 ? 17.446 13.874 -37.976 1.00 93.81 113 ALA A C 1
ATOM 905 O O . ALA A 1 113 ? 18.010 14.934 -38.250 1.00 93.81 113 ALA A O 1
ATOM 906 N N . LYS A 1 114 ? 18.131 12.848 -37.452 1.00 96.12 114 LYS A N 1
ATOM 907 C CA . LYS A 1 114 ? 19.536 12.990 -37.026 1.00 96.12 114 LYS A CA 1
ATOM 908 C C . LYS A 1 114 ? 20.306 11.677 -36.931 1.00 96.12 114 LYS A C 1
ATOM 910 O O . LYS A 1 114 ? 19.722 10.609 -36.787 1.00 96.12 114 LYS A O 1
ATOM 915 N N . LEU A 1 115 ? 21.631 11.801 -36.954 1.00 97.81 115 LEU A N 1
ATOM 916 C CA . LEU A 1 115 ? 22.579 10.766 -36.548 1.00 97.81 115 LEU A CA 1
ATOM 917 C C . LEU A 1 115 ? 23.230 11.168 -35.222 1.00 97.81 115 LEU A C 1
ATOM 919 O O . LEU A 1 115 ? 23.703 12.300 -35.097 1.00 97.81 115 LEU A O 1
ATOM 923 N N . VAL A 1 116 ? 23.286 10.242 -34.267 1.00 97.81 116 VAL A N 1
ATOM 924 C CA . VAL A 1 116 ? 23.885 10.438 -32.942 1.00 97.81 116 VAL A CA 1
ATOM 925 C C . VAL A 1 116 ? 24.967 9.388 -32.708 1.00 97.81 116 VAL A C 1
ATOM 927 O O . VAL A 1 116 ? 24.730 8.210 -32.957 1.00 97.81 116 VAL A O 1
ATOM 930 N N . LEU A 1 117 ? 26.134 9.801 -32.213 1.00 98.06 117 LEU A N 1
ATOM 931 C CA . LEU A 1 117 ? 27.233 8.901 -31.843 1.00 98.06 117 LEU A CA 1
ATOM 932 C C . LEU A 1 117 ? 27.538 8.980 -30.346 1.00 98.06 117 LEU A C 1
ATOM 934 O O . LEU A 1 117 ? 27.401 10.041 -29.729 1.00 98.06 117 LEU A O 1
ATOM 938 N N . ALA A 1 118 ? 27.993 7.860 -29.781 1.00 97.38 118 ALA A N 1
ATOM 939 C CA . ALA A 1 118 ? 28.490 7.788 -28.412 1.00 97.38 118 ALA A CA 1
ATOM 940 C C . ALA A 1 118 ? 29.997 8.059 -28.331 1.00 97.38 118 ALA A C 1
ATOM 942 O O . ALA A 1 118 ? 30.776 7.684 -29.207 1.00 97.38 118 ALA A O 1
ATOM 943 N N . THR A 1 119 ? 30.440 8.662 -27.232 1.00 95.50 119 THR A N 1
ATOM 944 C CA . THR A 1 119 ? 31.843 9.033 -27.021 1.00 95.50 119 THR A CA 1
ATOM 945 C C . THR A 1 119 ? 32.187 9.101 -25.537 1.00 95.50 119 THR A C 1
ATOM 947 O O . THR A 1 119 ? 31.358 9.452 -24.709 1.00 95.50 119 THR A O 1
ATOM 950 N N . THR A 1 120 ? 33.442 8.822 -25.190 1.00 95.00 120 THR A N 1
ATOM 951 C CA . THR A 1 120 ? 33.979 8.977 -23.825 1.00 95.00 120 THR A CA 1
ATOM 952 C C . THR A 1 120 ? 34.546 10.374 -23.553 1.00 95.00 120 THR A C 1
ATOM 954 O O . THR A 1 120 ? 34.827 10.718 -22.409 1.00 95.00 120 THR A O 1
ATOM 957 N N . LYS A 1 121 ? 34.749 11.201 -24.591 1.00 92.94 121 LYS A N 1
ATOM 958 C CA . LYS A 1 121 ? 35.321 12.552 -24.436 1.00 92.94 121 LYS A CA 1
ATOM 959 C C . LYS A 1 121 ? 34.221 13.590 -24.215 1.00 92.94 121 LYS A C 1
ATOM 961 O O . LYS A 1 121 ? 33.313 13.686 -25.046 1.00 92.94 121 LYS A O 1
ATOM 966 N N . ASN A 1 122 ? 34.361 14.390 -23.162 1.00 94.12 122 ASN A N 1
ATOM 967 C CA . ASN A 1 122 ? 33.459 15.484 -22.809 1.00 94.12 122 ASN A CA 1
ATOM 968 C C . ASN A 1 122 ? 33.873 16.792 -23.511 1.00 94.12 122 ASN A C 1
ATOM 970 O O . ASN A 1 122 ? 34.931 17.340 -23.211 1.00 94.12 122 ASN A O 1
ATOM 974 N N . PHE A 1 123 ? 33.043 17.288 -24.428 1.00 92.94 123 PHE A N 1
ATOM 975 C CA . PHE A 1 123 ? 33.193 18.601 -25.069 1.00 92.94 123 PHE A CA 1
ATOM 976 C C . PHE A 1 123 ? 31.889 19.389 -24.920 1.00 92.94 123 PHE A C 1
ATOM 978 O O . PHE A 1 123 ? 30.842 18.797 -24.681 1.00 92.94 123 PHE A O 1
ATOM 985 N N . ALA A 1 124 ? 31.943 20.711 -25.099 1.00 91.81 124 ALA A N 1
ATOM 986 C CA . ALA A 1 124 ? 30.834 21.622 -24.797 1.00 91.81 124 ALA A CA 1
ATOM 987 C C . ALA A 1 124 ? 29.497 21.281 -25.491 1.00 91.81 124 ALA A C 1
ATOM 989 O O . ALA A 1 124 ? 28.438 21.552 -24.937 1.00 91.81 124 ALA A O 1
ATOM 990 N N . HIS A 1 125 ? 29.529 20.680 -26.685 1.00 93.75 125 HIS A N 1
ATOM 991 C CA . HIS A 1 125 ? 28.339 20.291 -27.454 1.00 93.75 125 HIS A CA 1
ATOM 992 C C . HIS A 1 125 ? 27.834 18.870 -27.149 1.00 93.75 125 HIS A C 1
ATOM 994 O O . HIS A 1 125 ? 26.883 18.409 -27.783 1.00 93.75 125 HIS A O 1
ATOM 1000 N N . ARG A 1 126 ? 28.486 18.151 -26.227 1.00 96.56 126 ARG A N 1
ATOM 1001 C CA . ARG A 1 126 ? 28.200 16.747 -25.920 1.00 96.56 126 ARG A CA 1
ATOM 1002 C C . ARG A 1 126 ? 27.384 16.630 -24.651 1.00 96.56 126 ARG A C 1
ATOM 1004 O O . ARG A 1 126 ? 27.705 17.222 -23.626 1.00 96.56 126 ARG A O 1
ATOM 1011 N N . ILE A 1 127 ? 26.339 15.822 -24.722 1.00 96.06 127 ILE A N 1
ATOM 1012 C CA . ILE A 1 127 ? 25.399 15.634 -23.624 1.00 96.06 127 ILE A CA 1
ATOM 1013 C C . ILE A 1 127 ? 25.833 14.404 -22.839 1.00 96.06 127 ILE A C 1
ATOM 1015 O O . ILE A 1 127 ? 26.047 13.343 -23.425 1.00 96.06 127 ILE A O 1
ATOM 1019 N N . TYR A 1 128 ? 25.983 14.548 -21.525 1.00 96.62 128 TYR A N 1
ATOM 1020 C CA . TYR A 1 128 ? 26.257 13.415 -20.649 1.00 96.62 128 TYR A CA 1
ATOM 1021 C C . TYR A 1 128 ? 25.072 12.446 -20.649 1.00 96.62 128 TYR A C 1
ATOM 1023 O O . TYR A 1 128 ? 23.927 12.871 -20.504 1.00 96.62 128 TYR A O 1
ATOM 1031 N N . LEU A 1 129 ? 25.364 11.156 -20.811 1.00 92.69 129 LEU A N 1
ATOM 1032 C CA . LEU A 1 129 ? 24.403 10.075 -20.638 1.00 92.69 129 LEU A CA 1
ATOM 1033 C C . LEU A 1 129 ? 24.597 9.474 -19.238 1.00 92.69 129 LEU A C 1
ATOM 1035 O O . LEU A 1 129 ? 24.124 10.030 -18.251 1.00 92.69 129 LEU A O 1
ATOM 1039 N N . HIS A 1 130 ? 25.347 8.377 -19.132 1.00 93.25 130 HIS A N 1
ATOM 1040 C CA . HIS A 1 130 ? 25.776 7.787 -17.867 1.00 93.25 130 HIS A CA 1
ATOM 1041 C C . HIS A 1 130 ? 27.116 7.052 -18.036 1.00 93.25 130 HIS A C 1
ATOM 1043 O O . HIS A 1 130 ? 27.632 6.925 -19.146 1.00 93.25 130 HIS A O 1
ATOM 1049 N N . SER A 1 131 ? 27.709 6.577 -16.934 1.00 90.50 131 SER A N 1
ATOM 1050 C CA . SER A 1 131 ? 28.947 5.770 -16.933 1.00 90.50 131 SER A CA 1
ATOM 1051 C C . SER A 1 131 ? 30.146 6.426 -17.641 1.00 90.50 131 SER A C 1
ATOM 1053 O O . SER A 1 131 ? 30.990 5.744 -18.219 1.00 90.50 131 SER A O 1
ATOM 1055 N N . GLY A 1 132 ? 30.225 7.761 -17.617 1.00 94.06 132 GLY A N 1
ATOM 1056 C CA . GLY A 1 132 ? 31.273 8.512 -18.323 1.00 94.06 132 GLY A CA 1
ATOM 1057 C C . GLY A 1 132 ? 31.100 8.561 -19.847 1.00 94.06 132 GLY A C 1
ATOM 1058 O O . GLY A 1 132 ? 32.027 8.966 -20.549 1.00 94.06 132 GLY A O 1
ATOM 1059 N N . ILE A 1 133 ? 29.939 8.152 -20.365 1.00 96.88 133 ILE A N 1
ATOM 1060 C CA . ILE A 1 133 ? 29.600 8.216 -21.785 1.00 96.88 133 ILE A CA 1
ATOM 1061 C C . ILE A 1 133 ? 28.786 9.475 -22.075 1.00 96.88 133 ILE A C 1
ATOM 1063 O O . ILE A 1 133 ? 27.906 9.877 -21.314 1.00 96.88 133 ILE A O 1
ATOM 1067 N N . PHE A 1 134 ? 29.084 10.083 -23.213 1.00 97.81 134 PHE A N 1
ATOM 1068 C CA . PHE A 1 134 ? 28.421 11.255 -23.755 1.00 97.81 134 PHE A CA 1
ATOM 1069 C C . PHE A 1 134 ? 27.872 10.937 -25.146 1.00 97.81 134 PHE A C 1
ATOM 1071 O O . PHE A 1 134 ? 28.382 10.053 -25.838 1.00 97.81 134 PHE A O 1
ATOM 1078 N N . ALA A 1 135 ? 26.868 11.692 -25.573 1.00 97.25 135 ALA A N 1
ATOM 1079 C CA . ALA A 1 135 ? 26.313 11.641 -26.917 1.00 97.25 135 ALA A CA 1
ATOM 1080 C C . ALA A 1 135 ? 26.513 12.968 -27.648 1.00 97.25 135 ALA A C 1
ATOM 1082 O O . ALA A 1 135 ? 26.510 14.042 -27.040 1.00 97.25 135 ALA A O 1
ATOM 1083 N N . GLU A 1 136 ? 26.638 12.898 -28.970 1.00 96.25 136 GLU A N 1
ATOM 1084 C CA . GLU A 1 136 ? 26.652 14.080 -29.827 1.00 96.25 136 GLU A CA 1
ATOM 1085 C C . GLU A 1 136 ? 25.805 13.869 -31.078 1.00 96.25 136 GLU A C 1
ATOM 1087 O O . GLU A 1 136 ? 25.823 12.797 -31.682 1.00 96.25 136 GLU A O 1
ATOM 1092 N N . ILE A 1 137 ? 25.081 14.911 -31.493 1.00 97.38 137 ILE A N 1
ATOM 1093 C CA . ILE A 1 137 ? 24.454 14.929 -32.814 1.00 97.38 137 ILE A CA 1
ATOM 1094 C C . ILE A 1 137 ? 25.575 15.116 -33.834 1.00 97.38 137 ILE A C 1
ATOM 1096 O O . ILE A 1 137 ? 26.221 16.164 -33.871 1.00 97.38 137 ILE A O 1
ATOM 1100 N N . THR A 1 138 ? 25.816 14.089 -34.642 1.00 97.25 138 THR A N 1
ATOM 1101 C CA . THR A 1 138 ? 26.888 14.064 -35.640 1.00 97.25 138 THR A CA 1
ATOM 1102 C C . THR A 1 138 ? 26.412 14.579 -36.990 1.00 97.25 138 THR A C 1
ATOM 1104 O O . THR A 1 138 ? 27.167 15.276 -37.658 1.00 97.25 138 THR A O 1
ATOM 1107 N N . LEU A 1 139 ? 25.175 14.282 -37.394 1.00 97.88 139 LEU A N 1
ATOM 1108 C CA . LEU A 1 139 ? 24.559 14.791 -38.625 1.00 97.88 139 LEU A CA 1
ATOM 1109 C C . LEU A 1 139 ? 23.094 15.153 -38.365 1.00 97.88 139 LEU A C 1
ATOM 1111 O O . LEU A 1 139 ? 22.432 14.526 -37.538 1.00 97.88 139 LEU A O 1
ATOM 1115 N N . THR A 1 140 ? 22.569 16.122 -39.112 1.00 97.38 140 THR A N 1
ATOM 1116 C CA . THR A 1 140 ? 21.139 16.488 -39.099 1.00 97.38 140 THR A CA 1
ATOM 1117 C C . THR A 1 140 ? 20.532 16.288 -40.478 1.00 97.38 140 THR A C 1
ATOM 1119 O O . THR A 1 140 ? 21.177 16.574 -41.482 1.00 97.38 140 THR A O 1
ATOM 1122 N N . TYR A 1 141 ? 19.304 15.789 -40.549 1.00 94.94 141 TYR A N 1
ATOM 1123 C CA . TYR A 1 141 ? 18.594 15.573 -41.801 1.00 94.94 141 TYR A CA 1
ATOM 1124 C C . TYR A 1 141 ? 17.652 16.742 -42.086 1.00 94.94 141 TYR A C 1
ATOM 1126 O O . TYR A 1 141 ? 16.723 17.003 -41.324 1.00 94.94 141 TYR A O 1
ATOM 1134 N N . ARG A 1 142 ? 17.879 17.456 -43.188 1.00 92.00 142 ARG A N 1
ATOM 1135 C CA . ARG A 1 142 ? 17.015 18.553 -43.656 1.00 92.00 142 ARG A CA 1
ATOM 1136 C C . ARG A 1 142 ? 17.101 18.657 -45.173 1.00 92.00 142 ARG A C 1
ATOM 1138 O O . ARG A 1 142 ? 18.074 18.217 -45.764 1.00 92.00 142 ARG A O 1
ATOM 1145 N N . GLY A 1 143 ? 16.075 19.200 -45.826 1.00 85.19 143 GLY A N 1
ATOM 1146 C CA . GLY A 1 143 ? 16.128 19.435 -47.276 1.00 85.19 143 GLY A CA 1
ATOM 1147 C C . GLY A 1 143 ? 16.432 18.188 -48.125 1.00 85.19 143 GLY A C 1
ATOM 1148 O O . GLY A 1 143 ? 17.079 18.314 -49.157 1.00 85.19 143 GLY A O 1
ATOM 1149 N N . ARG A 1 144 ? 15.964 17.002 -47.697 1.00 88.12 144 ARG A N 1
ATOM 1150 C CA . ARG A 1 144 ? 16.205 15.686 -48.334 1.00 88.12 144 ARG A CA 1
ATOM 1151 C C . ARG A 1 144 ? 17.667 15.203 -48.322 1.00 88.12 144 ARG A C 1
ATOM 1153 O O . ARG A 1 144 ? 18.058 14.437 -49.198 1.00 88.12 144 ARG A O 1
ATOM 1160 N N . GLY A 1 145 ? 18.466 15.617 -47.339 1.00 92.50 145 GLY A N 1
ATOM 1161 C CA . GLY A 1 145 ? 19.820 15.095 -47.155 1.00 92.50 145 GLY A CA 1
ATOM 1162 C C . GLY A 1 145 ? 20.354 15.265 -45.734 1.00 92.50 145 GLY A C 1
ATOM 1163 O O . GLY A 1 145 ? 19.835 16.050 -44.937 1.00 92.50 145 GLY A O 1
ATOM 1164 N N . PHE A 1 146 ? 21.414 14.523 -45.413 1.00 97.06 146 PHE A N 1
ATOM 1165 C CA . PHE A 1 146 ? 22.189 14.743 -44.195 1.00 97.06 146 PHE A CA 1
ATOM 1166 C C . PHE A 1 146 ? 23.149 15.925 -44.354 1.00 97.06 146 PHE A C 1
ATOM 1168 O O . PHE A 1 146 ? 23.850 16.060 -45.355 1.00 97.06 146 PHE A O 1
ATOM 1175 N N . HIS A 1 147 ? 23.212 16.757 -43.320 1.00 96.38 147 HIS A N 1
ATOM 1176 C CA . HIS A 1 147 ? 24.080 17.917 -43.217 1.00 96.38 147 HIS A CA 1
ATOM 1177 C C . HIS A 1 147 ? 24.983 17.796 -41.992 1.00 96.38 147 HIS A C 1
ATOM 1179 O O . HIS A 1 147 ? 24.525 17.496 -40.884 1.00 96.38 147 HIS A O 1
ATOM 1185 N N . ALA A 1 148 ? 26.265 18.083 -42.208 1.00 96.25 148 ALA A N 1
ATOM 1186 C CA . ALA A 1 148 ? 27.252 18.204 -41.151 1.00 96.25 148 ALA A CA 1
ATOM 1187 C C . ALA A 1 148 ? 27.030 19.467 -40.306 1.00 96.25 148 ALA A C 1
ATOM 1189 O O . ALA A 1 148 ? 26.567 20.500 -40.794 1.00 96.25 148 ALA A O 1
ATOM 1190 N N . LEU A 1 149 ? 27.393 19.354 -39.037 1.00 95.44 149 LEU A N 1
ATOM 1191 C CA . LEU A 1 149 ? 27.483 20.419 -38.051 1.00 95.44 149 LEU A CA 1
ATOM 1192 C C . LEU A 1 149 ? 28.943 20.874 -37.918 1.00 95.44 149 LEU A C 1
ATOM 1194 O O . LEU A 1 149 ? 29.865 20.228 -38.423 1.00 95.44 149 LEU A O 1
ATOM 1198 N N . GLU A 1 150 ? 29.160 21.989 -37.220 1.00 94.00 150 GLU A N 1
ATOM 1199 C CA . GLU A 1 150 ? 30.494 22.576 -37.034 1.00 94.00 150 GLU A CA 1
ATOM 1200 C C . GLU A 1 150 ? 31.496 21.578 -36.429 1.00 94.00 150 GLU A C 1
ATOM 1202 O O . GLU A 1 150 ? 32.651 21.528 -36.850 1.00 94.00 150 GLU A O 1
ATOM 1207 N N . TRP A 1 151 ? 31.025 20.717 -35.524 1.00 92.12 151 TRP A N 1
ATOM 1208 C CA . TRP A 1 151 ? 31.813 19.709 -34.809 1.00 92.12 151 TRP A CA 1
ATOM 1209 C C . TRP A 1 151 ? 31.786 18.304 -35.433 1.00 92.12 151 TRP A C 1
ATOM 1211 O O . TRP A 1 151 ? 32.381 17.383 -34.878 1.00 92.12 151 TRP A O 1
ATOM 1221 N N . THR A 1 152 ? 31.116 18.093 -36.573 1.00 94.25 152 THR A N 1
ATOM 1222 C CA . THR A 1 152 ? 31.083 16.775 -37.237 1.00 94.25 152 THR A CA 1
ATOM 1223 C C . THR A 1 152 ? 32.487 16.352 -37.664 1.00 94.25 152 THR A C 1
ATOM 1225 O O . THR A 1 152 ? 33.181 17.139 -38.319 1.00 94.25 152 THR A O 1
ATOM 1228 N N . TYR A 1 153 ? 32.879 15.111 -37.355 1.00 91.44 153 TYR A N 1
ATOM 1229 C CA . TYR A 1 153 ? 34.175 14.548 -37.749 1.00 91.44 153 TYR A CA 1
ATOM 1230 C C . TYR A 1 153 ? 34.399 14.621 -39.273 1.00 91.44 153 TYR A C 1
ATOM 1232 O O . TYR A 1 153 ? 33.440 14.436 -40.028 1.00 91.44 153 TYR A O 1
ATOM 1240 N N . PRO A 1 154 ? 35.632 14.884 -39.753 1.00 91.62 154 PRO A N 1
ATOM 1241 C CA . PRO A 1 154 ? 35.904 15.088 -41.179 1.00 91.62 154 PRO A CA 1
ATOM 1242 C C . PRO A 1 154 ? 35.438 13.952 -42.102 1.00 91.62 154 PRO A C 1
ATOM 1244 O O . PRO A 1 154 ? 34.907 14.223 -43.176 1.00 91.62 154 PRO A O 1
ATOM 1247 N N . ASP A 1 155 ? 35.579 12.696 -41.677 1.00 90.19 155 ASP A N 1
ATOM 1248 C CA . ASP A 1 155 ? 35.143 11.504 -42.415 1.00 90.19 155 ASP A CA 1
ATOM 1249 C C . ASP A 1 155 ? 33.618 11.475 -42.614 1.00 90.19 155 ASP A C 1
ATOM 1251 O O . ASP A 1 155 ? 33.135 11.233 -43.723 1.00 90.19 155 ASP A O 1
ATOM 1255 N N . TYR A 1 156 ? 32.851 11.854 -41.588 1.00 94.12 156 TYR A N 1
ATOM 1256 C CA . TYR A 1 156 ? 31.384 11.951 -41.643 1.00 94.12 156 TYR A CA 1
ATOM 1257 C C . TYR A 1 156 ? 30.868 13.091 -42.533 1.00 94.12 156 TYR A C 1
ATOM 1259 O O . TYR A 1 156 ? 29.677 13.131 -42.836 1.00 94.12 156 TYR A O 1
ATOM 1267 N N . ARG A 1 157 ? 31.737 14.007 -42.986 1.00 95.00 157 ARG A N 1
ATOM 1268 C CA . ARG A 1 157 ? 31.379 15.060 -43.956 1.00 95.00 157 ARG A CA 1
ATOM 1269 C C . ARG A 1 157 ? 31.473 14.589 -45.406 1.00 95.00 157 ARG A C 1
ATOM 1271 O O . ARG A 1 157 ? 31.043 15.309 -46.305 1.00 95.00 157 ARG A O 1
ATOM 1278 N N . THR A 1 158 ? 32.067 13.422 -45.652 1.00 94.50 158 THR A N 1
ATOM 1279 C CA . THR A 1 158 ? 32.310 12.947 -47.014 1.00 94.50 158 THR A CA 1
ATOM 1280 C C . THR A 1 158 ? 31.003 12.537 -47.702 1.00 94.50 158 THR A C 1
ATOM 1282 O O . THR A 1 158 ? 30.133 11.939 -47.063 1.00 94.50 158 THR A O 1
ATOM 1285 N N . PRO A 1 159 ? 30.853 12.776 -49.021 1.00 94.50 159 PRO A N 1
ATOM 1286 C CA . PRO A 1 159 ? 29.664 12.347 -49.761 1.00 94.50 159 PRO A CA 1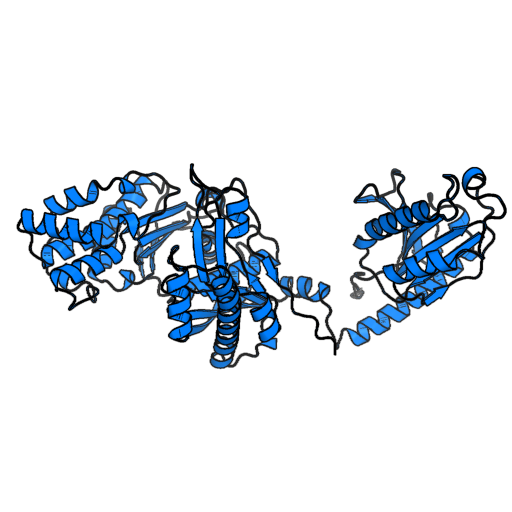
ATOM 1287 C C . PRO A 1 159 ? 29.373 10.847 -49.628 1.00 94.50 159 PRO A C 1
ATOM 1289 O O . PRO A 1 159 ? 28.212 10.449 -49.590 1.00 94.50 159 PRO A O 1
ATOM 1292 N N . VAL A 1 160 ? 30.421 10.026 -49.505 1.00 94.75 160 VAL A N 1
ATOM 1293 C CA . VAL A 1 160 ? 30.313 8.573 -49.328 1.00 94.75 160 VAL A CA 1
ATOM 1294 C C . VAL A 1 160 ? 29.571 8.234 -48.033 1.00 94.75 160 VAL A C 1
ATOM 1296 O O . VAL A 1 160 ? 28.618 7.458 -48.062 1.00 94.75 160 VAL A O 1
ATOM 1299 N N . TYR A 1 161 ? 29.946 8.845 -46.904 1.00 96.00 161 TYR A N 1
ATOM 1300 C CA . TYR A 1 161 ? 29.329 8.547 -45.606 1.00 96.00 161 TYR A CA 1
ATOM 1301 C C . TYR A 1 161 ? 27.898 9.080 -45.546 1.00 96.00 161 TYR A C 1
ATOM 1303 O O . TYR A 1 161 ? 26.996 8.378 -45.092 1.00 96.00 161 TYR A O 1
ATOM 1311 N N . LEU A 1 162 ? 27.655 10.277 -46.090 1.00 96.75 162 LEU A N 1
ATOM 1312 C CA . LEU A 1 162 ? 26.306 10.844 -46.171 1.00 96.75 162 LEU A CA 1
ATOM 1313 C C . LEU A 1 162 ? 25.352 9.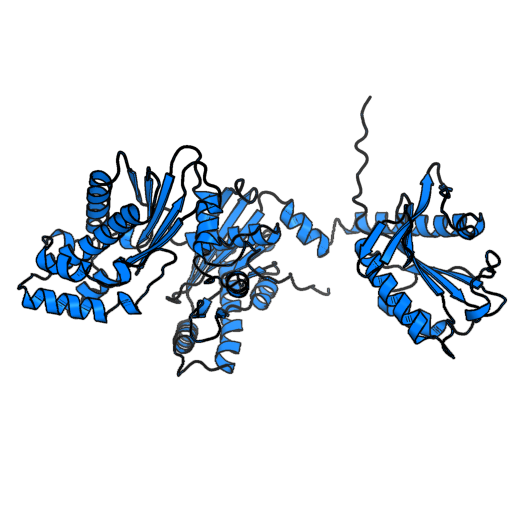932 -46.964 1.00 96.75 162 LEU A C 1
ATOM 1315 O O . LEU A 1 162 ? 24.225 9.704 -46.528 1.00 96.75 162 LEU A O 1
ATOM 1319 N N . GLN A 1 163 ? 25.805 9.353 -48.082 1.00 95.75 163 GLN A N 1
ATOM 1320 C CA . GLN A 1 163 ? 25.012 8.396 -48.865 1.00 95.75 163 GLN A CA 1
ATOM 1321 C C . GLN A 1 163 ? 24.772 7.072 -48.127 1.00 95.75 163 GLN A C 1
ATOM 1323 O O . GLN A 1 163 ? 23.705 6.475 -48.273 1.00 95.75 163 GLN A O 1
ATOM 1328 N N . ILE A 1 164 ? 25.740 6.601 -47.338 1.00 97.56 164 ILE A N 1
ATOM 1329 C CA . ILE A 1 164 ? 25.581 5.402 -46.503 1.00 97.56 164 ILE A CA 1
ATOM 1330 C C . ILE A 1 164 ? 24.484 5.627 -45.459 1.00 97.56 164 ILE A C 1
ATOM 1332 O O . ILE A 1 164 ? 23.554 4.824 -45.365 1.00 97.56 164 ILE A O 1
ATOM 1336 N N . PHE A 1 165 ? 24.537 6.740 -44.725 1.00 97.75 165 PHE A N 1
ATOM 1337 C CA . PHE A 1 165 ? 23.522 7.048 -43.718 1.00 97.75 165 PHE A CA 1
ATOM 1338 C C . PHE A 1 165 ? 22.151 7.324 -44.337 1.00 97.75 165 PHE A C 1
ATOM 1340 O O . PHE A 1 165 ? 21.143 6.968 -43.732 1.00 97.75 165 PHE A O 1
ATOM 1347 N N . GLU A 1 166 ? 22.086 7.849 -45.566 1.00 96.62 166 GLU A N 1
ATOM 1348 C CA . GLU A 1 166 ? 20.826 7.937 -46.312 1.00 96.62 166 GLU A CA 1
ATOM 1349 C C . GLU A 1 166 ? 20.204 6.555 -46.531 1.00 96.62 166 GLU A C 1
ATOM 1351 O O . GLU A 1 166 ? 19.022 6.357 -46.255 1.00 96.62 166 GLU A O 1
ATOM 1356 N N . LYS A 1 167 ? 20.995 5.569 -46.976 1.00 96.81 167 LYS A N 1
ATOM 1357 C CA . LYS A 1 167 ? 20.511 4.195 -47.191 1.00 96.81 167 LYS A CA 1
ATOM 1358 C C . LYS A 1 167 ? 20.004 3.565 -45.892 1.00 96.81 167 LYS A C 1
ATOM 1360 O O . LYS A 1 167 ? 18.918 2.984 -45.882 1.00 96.81 167 LYS A O 1
ATOM 1365 N N . ILE A 1 168 ? 20.748 3.726 -44.796 1.00 97.38 168 ILE A N 1
ATOM 1366 C CA . ILE A 1 168 ? 20.342 3.233 -43.470 1.00 97.38 168 ILE A CA 1
ATOM 1367 C C . ILE A 1 168 ? 19.048 3.926 -43.012 1.00 97.38 168 ILE A C 1
ATOM 1369 O O . ILE A 1 168 ? 18.135 3.258 -42.524 1.00 97.38 168 ILE A O 1
ATOM 1373 N N . ARG A 1 169 ? 18.917 5.241 -43.236 1.00 95.56 169 ARG A N 1
ATOM 1374 C CA . ARG A 1 169 ? 17.702 6.011 -42.931 1.00 95.56 169 ARG A CA 1
ATOM 1375 C C . ARG A 1 169 ? 16.486 5.513 -43.698 1.00 95.56 169 ARG A C 1
ATOM 1377 O O . ARG A 1 169 ? 15.431 5.346 -43.096 1.00 95.56 169 ARG A O 1
ATOM 1384 N N . GLN A 1 170 ? 16.612 5.248 -44.997 1.00 94.50 170 GLN A N 1
ATOM 1385 C CA . GLN A 1 170 ? 15.502 4.694 -45.781 1.00 94.50 170 GLN A CA 1
ATOM 1386 C C . GLN A 1 170 ? 15.073 3.324 -45.244 1.00 94.50 170 GLN A C 1
ATOM 1388 O O . GLN A 1 170 ? 13.880 3.046 -45.127 1.00 94.50 170 GLN A O 1
ATOM 1393 N N . LYS A 1 171 ? 16.035 2.490 -44.833 1.00 94.19 171 LYS A N 1
ATOM 1394 C CA . LYS A 1 171 ? 15.737 1.199 -44.208 1.00 94.19 171 LYS A CA 1
ATOM 1395 C C . LYS A 1 171 ? 14.996 1.360 -42.879 1.00 94.19 171 LYS A C 1
ATOM 1397 O O . LYS A 1 171 ? 14.001 0.678 -42.664 1.00 94.19 171 LYS A O 1
ATOM 1402 N N . TYR A 1 172 ? 15.435 2.291 -42.036 1.00 94.50 172 TYR A N 1
ATOM 1403 C CA . TYR A 1 172 ? 14.768 2.636 -40.780 1.00 94.50 172 TYR A CA 1
ATOM 1404 C C . TYR A 1 172 ? 13.331 3.131 -40.993 1.00 94.50 172 TYR A C 1
ATOM 1406 O O . TYR A 1 172 ? 12.414 2.636 -40.345 1.00 94.50 172 TYR A O 1
ATOM 1414 N N . LEU A 1 173 ? 13.101 4.039 -41.946 1.00 90.75 173 LEU A N 1
ATOM 1415 C CA . LEU A 1 173 ? 11.754 4.532 -42.252 1.00 90.75 173 LEU A CA 1
ATOM 1416 C C . LEU A 1 173 ? 10.821 3.421 -42.755 1.00 90.75 173 LEU A C 1
ATOM 1418 O O . LEU A 1 173 ? 9.652 3.390 -42.376 1.00 90.75 173 LEU A O 1
ATOM 1422 N N . ASN A 1 174 ? 11.338 2.482 -43.553 1.00 88.88 174 ASN A N 1
ATOM 1423 C CA . ASN A 1 174 ? 10.582 1.303 -43.982 1.00 88.88 174 ASN A CA 1
ATOM 1424 C C . ASN A 1 174 ? 10.264 0.352 -42.817 1.00 88.88 174 ASN A C 1
ATOM 1426 O O . ASN A 1 174 ? 9.211 -0.274 -42.809 1.00 88.88 174 ASN A O 1
ATOM 1430 N N . GLN A 1 175 ? 11.152 0.234 -41.826 1.00 87.75 175 GLN A N 1
ATOM 1431 C CA . GLN A 1 175 ? 10.872 -0.548 -40.618 1.00 87.75 175 GLN A CA 1
ATOM 1432 C C . GLN A 1 175 ? 9.796 0.119 -39.761 1.00 87.75 175 GLN A C 1
ATOM 1434 O O . GLN A 1 175 ? 8.874 -0.557 -39.318 1.00 87.75 175 GLN A O 1
ATOM 1439 N N . LEU A 1 176 ? 9.863 1.440 -39.572 1.00 82.69 176 LEU A N 1
ATOM 1440 C CA . LEU A 1 176 ? 8.842 2.174 -38.823 1.00 82.69 176 LEU A CA 1
ATOM 1441 C C . LEU A 1 176 ? 7.454 2.079 -39.466 1.00 82.69 176 LEU A C 1
ATOM 1443 O O . LEU A 1 176 ? 6.468 1.963 -38.746 1.00 82.69 176 LEU A O 1
ATOM 1447 N N . SER A 1 177 ? 7.358 2.099 -40.800 1.00 75.81 177 SER A N 1
ATOM 1448 C CA . SER A 1 177 ? 6.070 1.944 -41.491 1.00 75.81 177 SER A CA 1
ATOM 1449 C C . SER A 1 177 ? 5.491 0.529 -41.370 1.00 75.81 177 SER A C 1
ATOM 1451 O O . SER A 1 177 ? 4.274 0.363 -41.346 1.00 75.81 177 SER A O 1
ATOM 1453 N N . GLN A 1 178 ? 6.344 -0.492 -41.249 1.00 73.25 178 GLN A N 1
ATOM 1454 C CA . GLN A 1 178 ? 5.917 -1.862 -40.958 1.00 73.25 178 GLN A CA 1
ATOM 1455 C C . GLN A 1 178 ? 5.478 -2.011 -39.498 1.00 73.25 178 GLN A C 1
ATOM 1457 O O . GLN A 1 178 ? 4.429 -2.599 -39.237 1.00 73.25 178 GLN A O 1
ATOM 1462 N N . ILE A 1 179 ? 6.228 -1.437 -38.555 1.00 66.75 179 ILE A N 1
ATOM 1463 C CA . ILE A 1 179 ? 5.908 -1.468 -37.122 1.00 66.75 179 ILE A CA 1
ATOM 1464 C C . ILE A 1 179 ? 4.591 -0.742 -36.849 1.00 66.75 179 ILE A C 1
ATOM 1466 O O . ILE A 1 179 ? 3.725 -1.323 -36.213 1.00 66.75 179 ILE A O 1
ATOM 1470 N N . SER A 1 180 ? 4.354 0.440 -37.425 1.00 55.84 180 SER A N 1
ATOM 1471 C CA . SER A 1 180 ? 3.079 1.152 -37.249 1.00 55.84 180 SER A CA 1
ATOM 1472 C C . SER A 1 180 ? 1.870 0.391 -37.812 1.00 55.84 180 SER A C 1
ATOM 1474 O O . SER A 1 180 ? 0.760 0.534 -37.302 1.00 55.84 180 SER A O 1
ATOM 1476 N N . SER A 1 181 ? 2.072 -0.463 -38.825 1.00 47.03 181 SER A N 1
ATOM 1477 C CA . SER A 1 181 ? 1.028 -1.362 -39.336 1.00 47.03 181 SER A CA 1
ATOM 1478 C C . SER A 1 181 ? 0.782 -2.581 -38.431 1.00 47.03 181 SER A C 1
ATOM 1480 O O . SER A 1 181 ? -0.359 -3.021 -38.296 1.00 47.03 181 SER A O 1
ATOM 1482 N N . LEU A 1 182 ? 1.823 -3.084 -37.754 1.00 39.97 182 LEU A N 1
ATOM 1483 C CA . LEU A 1 182 ? 1.788 -4.229 -36.831 1.00 39.97 182 LEU A CA 1
ATOM 1484 C C . LEU A 1 182 ? 1.386 -3.847 -35.393 1.00 39.97 182 LEU A C 1
ATOM 1486 O O . LEU A 1 182 ? 0.793 -4.665 -34.692 1.00 39.97 182 LEU A O 1
ATOM 1490 N N . ASP A 1 183 ? 1.640 -2.608 -34.968 1.00 39.62 183 ASP A N 1
ATOM 1491 C CA . ASP A 1 183 ? 1.263 -2.061 -33.656 1.00 39.62 183 ASP A CA 1
ATOM 1492 C C . ASP A 1 183 ? -0.261 -1.975 -33.484 1.00 39.62 183 ASP A C 1
ATOM 1494 O O . ASP A 1 183 ? -0.762 -1.999 -32.360 1.00 39.62 183 ASP A O 1
ATOM 1498 N N . SER A 1 184 ? -1.023 -1.999 -34.585 1.00 39.75 184 SER A N 1
ATOM 1499 C CA . SER A 1 184 ? -2.477 -2.212 -34.547 1.00 39.75 184 SER A CA 1
ATOM 1500 C C . SER A 1 184 ? -2.882 -3.607 -34.034 1.00 39.75 184 SER A C 1
ATOM 1502 O O . SER A 1 184 ? -4.043 -3.810 -33.681 1.00 39.75 184 SER A O 1
ATOM 1504 N N . ALA A 1 185 ? -1.942 -4.558 -33.953 1.00 36.91 185 ALA A N 1
ATOM 1505 C CA . ALA A 1 185 ? -2.210 -5.962 -33.656 1.00 36.91 185 ALA A CA 1
ATOM 1506 C C . ALA A 1 185 ? -1.420 -6.559 -32.473 1.00 36.91 185 ALA A C 1
ATOM 1508 O O . ALA A 1 185 ? -1.890 -7.550 -31.925 1.00 36.91 185 ALA A O 1
ATOM 1509 N N . ASN A 1 186 ? -0.279 -6.014 -32.026 1.00 36.34 186 ASN A N 1
ATOM 1510 C CA . ASN A 1 186 ? 0.476 -6.600 -30.901 1.00 36.34 186 ASN A CA 1
ATOM 1511 C C . ASN A 1 186 ? 1.283 -5.558 -30.107 1.00 36.34 186 ASN A C 1
ATOM 1513 O O . ASN A 1 186 ? 2.256 -5.002 -30.599 1.00 36.34 186 ASN A O 1
ATOM 1517 N N . HIS A 1 187 ? 0.890 -5.308 -28.854 1.00 39.41 187 HIS A N 1
ATOM 1518 C CA . HIS A 1 187 ? 1.490 -4.279 -27.995 1.00 39.41 187 HIS A CA 1
ATOM 1519 C C . HIS A 1 187 ? 2.609 -4.820 -27.088 1.00 39.41 187 HIS A C 1
ATOM 1521 O O . HIS A 1 187 ? 2.364 -5.638 -26.196 1.00 39.41 187 HIS A O 1
ATOM 1527 N N . ASN A 1 188 ? 3.819 -4.287 -27.290 1.00 35.91 188 ASN A N 1
ATOM 1528 C CA . ASN A 1 188 ? 5.045 -4.575 -26.539 1.00 35.91 188 ASN A CA 1
ATOM 1529 C C . ASN A 1 188 ? 5.124 -3.893 -25.151 1.00 35.91 188 ASN A C 1
ATOM 1531 O O . ASN A 1 188 ? 4.464 -2.897 -24.855 1.00 35.91 188 ASN A O 1
ATOM 1535 N N . TYR A 1 189 ? 5.982 -4.464 -24.301 1.00 40.69 189 TYR A N 1
ATOM 1536 C CA . TYR A 1 189 ? 6.136 -4.253 -22.853 1.00 40.69 189 TYR A CA 1
ATOM 1537 C C . TYR A 1 189 ? 6.436 -2.807 -22.393 1.00 40.69 189 TYR A C 1
ATOM 1539 O O . TYR A 1 189 ? 5.866 -2.357 -21.399 1.00 40.69 189 TYR A O 1
ATOM 1547 N N . SER A 1 190 ? 7.253 -2.039 -23.121 1.00 38.84 190 SER A N 1
ATOM 1548 C CA . SER A 1 190 ? 7.555 -0.628 -22.804 1.00 38.84 190 SER A CA 1
ATOM 1549 C C . SER A 1 190 ? 6.357 0.302 -23.039 1.00 38.84 190 SER A C 1
ATOM 1551 O O . SER A 1 190 ? 6.117 1.208 -22.240 1.00 38.84 190 SER A O 1
ATOM 1553 N N . ASN A 1 191 ? 5.537 0.010 -24.054 1.00 39.38 191 ASN A N 1
ATOM 1554 C CA . ASN A 1 191 ? 4.302 0.750 -24.319 1.00 39.38 191 ASN A CA 1
ATOM 1555 C C . ASN A 1 191 ? 3.210 0.449 -23.297 1.00 39.38 191 ASN A C 1
ATOM 1557 O O . ASN A 1 191 ? 2.409 1.327 -23.010 1.00 39.38 191 ASN A O 1
ATOM 1561 N N . ARG A 1 192 ? 3.188 -0.739 -22.673 1.00 43.44 192 ARG A N 1
ATOM 1562 C CA . ARG A 1 192 ? 2.225 -0.995 -21.591 1.00 43.44 192 ARG A CA 1
ATOM 1563 C C . ARG A 1 192 ? 2.478 -0.116 -20.373 1.00 43.44 192 ARG A C 1
ATOM 1565 O O . ARG A 1 192 ? 1.513 0.397 -19.833 1.00 43.44 192 ARG A O 1
ATOM 1572 N N . ARG A 1 193 ? 3.727 0.123 -19.956 1.00 41.91 193 ARG A N 1
ATOM 1573 C CA . ARG A 1 193 ? 3.988 1.013 -18.807 1.00 41.91 193 ARG A CA 1
ATOM 1574 C C . ARG A 1 193 ? 3.561 2.460 -19.088 1.00 41.91 193 ARG A C 1
ATOM 1576 O O . ARG A 1 193 ? 3.005 3.085 -18.197 1.00 41.91 193 ARG A O 1
ATOM 1583 N N . LEU A 1 194 ? 3.755 2.951 -20.315 1.00 43.41 194 LEU A N 1
ATOM 1584 C CA . LEU A 1 194 ? 3.277 4.272 -20.751 1.00 43.41 194 LEU A CA 1
ATOM 1585 C C . LEU A 1 194 ? 1.742 4.317 -20.897 1.00 43.41 194 LEU A C 1
ATOM 1587 O O . LEU A 1 194 ? 1.102 5.220 -20.362 1.00 43.41 194 LEU A O 1
ATOM 1591 N N . ASN A 1 195 ? 1.122 3.289 -21.485 1.00 51.03 195 ASN A N 1
ATOM 1592 C CA . ASN A 1 195 ? -0.339 3.190 -21.606 1.00 51.03 195 ASN A CA 1
ATOM 1593 C C . ASN A 1 195 ? -1.037 3.073 -20.240 1.00 51.03 195 ASN A C 1
ATOM 1595 O O . ASN A 1 195 ? -2.105 3.645 -20.053 1.00 51.03 195 ASN A O 1
ATOM 1599 N N . LEU A 1 196 ? -0.427 2.397 -19.258 1.00 56.62 196 LEU A N 1
ATOM 1600 C CA . LEU A 1 196 ? -0.936 2.327 -17.880 1.00 56.62 196 LEU A CA 1
ATOM 1601 C C . LEU A 1 196 ? -0.946 3.696 -17.185 1.00 56.62 196 LEU A C 1
ATOM 1603 O O . LEU A 1 196 ? -1.696 3.886 -16.232 1.00 56.62 196 LEU A O 1
ATOM 1607 N N . THR A 1 197 ? -0.124 4.650 -17.632 1.00 56.12 197 THR A N 1
ATOM 1608 C CA . THR A 1 197 ? -0.127 6.018 -17.094 1.00 56.12 197 THR A CA 1
ATOM 1609 C C . THR A 1 197 ? -1.092 6.955 -17.824 1.00 56.12 197 THR A C 1
ATOM 1611 O O . THR A 1 197 ? -1.572 7.903 -17.205 1.00 56.12 197 THR A O 1
ATOM 1614 N N . GLU A 1 198 ? -1.425 6.669 -19.088 1.00 59.81 198 GLU A N 1
ATOM 1615 C CA . GLU A 1 198 ? -2.270 7.522 -19.942 1.00 59.81 198 GLU A CA 1
ATOM 1616 C C . GLU A 1 198 ? -3.740 7.071 -20.031 1.00 59.81 198 GLU A C 1
ATOM 1618 O O . GLU A 1 198 ? -4.625 7.907 -20.234 1.00 59.81 198 GLU A O 1
ATOM 1623 N N . ASN A 1 199 ? -4.036 5.779 -19.834 1.00 63.31 199 ASN A N 1
ATOM 1624 C CA . ASN A 1 199 ? -5.410 5.278 -19.800 1.00 63.31 199 ASN A CA 1
ATOM 1625 C C . ASN A 1 199 ? -6.187 5.957 -18.665 1.00 63.31 199 ASN A C 1
ATOM 1627 O O . ASN A 1 199 ? -5.741 5.993 -17.519 1.00 63.31 199 ASN A O 1
ATOM 1631 N N . THR A 1 200 ? -7.364 6.501 -18.973 1.00 77.44 200 THR A N 1
ATOM 1632 C CA . THR A 1 200 ? -8.319 7.001 -17.977 1.00 77.44 200 THR A CA 1
ATOM 1633 C C . THR A 1 200 ? -9.756 6.781 -18.480 1.00 77.44 200 THR A C 1
ATOM 1635 O O . THR A 1 200 ? -10.077 7.212 -19.587 1.00 77.44 200 THR A O 1
ATOM 1638 N N . PRO A 1 201 ? -10.650 6.141 -17.695 1.00 88.00 201 PRO A N 1
ATOM 1639 C CA . PRO A 1 201 ? -10.381 5.484 -16.412 1.00 88.00 201 PRO A CA 1
ATOM 1640 C C . PRO A 1 201 ? -9.513 4.222 -16.565 1.00 88.00 201 PRO A C 1
ATOM 1642 O O . PRO A 1 201 ? -9.553 3.563 -17.600 1.00 88.00 201 PRO A O 1
ATOM 1645 N N . LYS A 1 202 ? -8.747 3.899 -15.518 1.00 94.12 202 LYS A N 1
ATOM 1646 C CA . LYS A 1 202 ? -8.025 2.627 -15.357 1.00 94.12 202 LYS A CA 1
ATOM 1647 C C . LYS A 1 202 ? -8.881 1.667 -14.562 1.00 94.12 202 LYS A C 1
ATOM 1649 O O . LYS A 1 202 ? -9.454 2.072 -13.555 1.00 94.12 202 LYS A O 1
ATOM 1654 N N . TYR A 1 203 ? -8.921 0.408 -14.959 1.00 96.94 203 TYR A N 1
ATOM 1655 C CA . TYR A 1 203 ? -9.600 -0.641 -14.212 1.00 96.94 203 TYR A CA 1
ATOM 1656 C C . TYR A 1 203 ? -8.573 -1.478 -13.465 1.00 96.94 203 TYR A C 1
ATOM 1658 O O . TYR A 1 203 ? -7.729 -2.143 -14.067 1.00 96.94 203 TYR A O 1
ATOM 1666 N N . ALA A 1 204 ? -8.645 -1.438 -12.141 1.00 97.62 204 ALA A N 1
ATOM 1667 C CA . ALA A 1 204 ? -7.707 -2.105 -11.258 1.00 97.62 204 ALA A CA 1
ATOM 1668 C C . ALA A 1 204 ? -8.426 -3.106 -10.360 1.00 97.62 204 ALA A C 1
ATOM 1670 O O . ALA A 1 204 ? -9.573 -2.889 -9.969 1.00 97.62 204 ALA A O 1
ATOM 1671 N N . ILE A 1 205 ? -7.730 -4.180 -9.996 1.00 98.50 205 ILE A N 1
ATOM 1672 C CA . ILE A 1 205 ? -8.177 -5.075 -8.926 1.00 98.50 205 ILE A CA 1
ATOM 1673 C C . ILE A 1 205 ? -7.280 -4.866 -7.717 1.00 98.50 205 ILE A C 1
ATOM 1675 O O . ILE A 1 205 ? -6.063 -4.982 -7.817 1.00 98.50 205 ILE A O 1
ATOM 1679 N N . GLY A 1 206 ? -7.877 -4.577 -6.573 1.00 98.19 206 GLY A N 1
ATOM 1680 C CA . GLY A 1 206 ? -7.204 -4.606 -5.287 1.00 98.19 206 GLY A CA 1
ATOM 1681 C C . GLY A 1 206 ? -7.442 -5.935 -4.586 1.00 98.19 206 GLY A C 1
ATOM 1682 O O . GLY A 1 206 ? -8.572 -6.417 -4.590 1.00 98.19 206 GLY A O 1
ATOM 1683 N N . LEU A 1 207 ? -6.397 -6.526 -4.008 1.00 98.00 207 LEU A N 1
ATOM 1684 C CA . LEU A 1 207 ? -6.442 -7.796 -3.285 1.00 98.00 207 LEU A CA 1
ATOM 1685 C C . LEU A 1 207 ? -5.823 -7.635 -1.896 1.00 98.00 207 LEU A C 1
ATOM 1687 O O . LEU A 1 207 ? -4.686 -7.167 -1.760 1.00 98.00 207 LEU A O 1
ATOM 1691 N N . MET A 1 208 ? -6.548 -8.076 -0.873 1.00 93.38 208 MET A N 1
ATOM 1692 C CA . MET A 1 208 ? -6.118 -8.041 0.522 1.00 93.38 208 MET A CA 1
ATOM 1693 C C . MET A 1 208 ? -6.563 -9.306 1.251 1.00 93.38 208 MET A C 1
ATOM 1695 O O . MET A 1 208 ? -7.640 -9.828 1.002 1.00 93.38 208 MET A O 1
ATOM 1699 N N . SER A 1 209 ? -5.731 -9.793 2.168 1.00 89.56 209 SER A N 1
ATOM 1700 C CA . SER A 1 209 ? -6.111 -10.829 3.122 1.00 89.56 209 SER A CA 1
ATOM 1701 C C . SER A 1 209 ? -5.633 -10.422 4.509 1.00 89.56 209 SER A C 1
ATOM 1703 O O . SER A 1 209 ? -4.428 -10.288 4.758 1.00 89.56 209 SER A O 1
ATOM 1705 N N . GLY A 1 210 ? -6.589 -10.191 5.408 1.00 79.31 210 GLY A N 1
ATOM 1706 C CA . GLY A 1 210 ? -6.325 -9.824 6.795 1.00 79.31 210 GLY A CA 1
ATOM 1707 C C . GLY A 1 210 ? -5.667 -10.949 7.602 1.00 79.31 210 GLY A C 1
ATOM 1708 O O . GLY A 1 210 ? -5.545 -12.098 7.176 1.00 79.31 210 GLY A O 1
ATOM 1709 N N . THR A 1 211 ? -5.254 -10.644 8.830 1.00 70.25 211 THR A N 1
ATOM 1710 C CA . THR A 1 211 ? -4.649 -11.636 9.740 1.00 70.25 211 THR A CA 1
ATOM 1711 C C . THR A 1 211 ? -5.651 -12.650 10.297 1.00 70.25 211 THR A C 1
ATOM 1713 O O . THR A 1 211 ? -5.238 -13.660 10.861 1.00 70.25 211 THR A O 1
ATOM 1716 N N . SER A 1 212 ? -6.959 -12.430 10.120 1.00 68.75 212 SER A N 1
ATOM 1717 C CA . SER A 1 212 ? -7.985 -13.435 10.425 1.00 68.75 212 SER A CA 1
ATOM 1718 C C . SER A 1 212 ? -7.974 -14.616 9.443 1.00 68.75 212 SER A C 1
ATOM 1720 O O . SER A 1 212 ? -8.495 -15.689 9.773 1.00 68.75 212 SER A O 1
ATOM 1722 N N . ALA A 1 213 ? -7.346 -14.429 8.271 1.00 77.19 213 ALA A N 1
ATOM 1723 C CA . ALA A 1 213 ? -7.227 -15.413 7.198 1.00 77.19 213 ALA A CA 1
ATOM 1724 C C . ALA A 1 213 ? -8.577 -16.073 6.853 1.00 77.19 213 ALA A C 1
ATOM 1726 O O . ALA A 1 213 ? -8.648 -17.282 6.633 1.00 77.19 213 ALA A O 1
ATOM 1727 N N . ASP A 1 214 ? -9.665 -15.296 6.861 1.00 78.12 214 ASP A N 1
ATOM 1728 C CA . ASP A 1 214 ? -11.005 -15.782 6.504 1.00 78.12 214 ASP A CA 1
ATOM 1729 C C . ASP A 1 214 ? -11.147 -15.982 4.985 1.00 78.12 214 ASP A C 1
ATOM 1731 O O . ASP A 1 214 ? -11.829 -16.902 4.531 1.00 78.12 214 ASP A O 1
ATOM 1735 N N . GLY A 1 215 ? -10.441 -15.169 4.201 1.00 89.06 215 GLY A N 1
ATOM 1736 C CA . GLY A 1 215 ? -10.456 -15.195 2.747 1.00 89.06 215 GLY A CA 1
ATOM 1737 C C . GLY A 1 215 ? -9.653 -14.044 2.153 1.00 89.06 215 GLY A C 1
ATOM 1738 O O . GLY A 1 215 ? -8.953 -13.327 2.867 1.00 89.06 215 GLY A O 1
ATOM 1739 N N . VAL A 1 216 ? -9.768 -13.890 0.839 1.00 95.50 216 VAL A N 1
ATOM 1740 C CA . VAL A 1 216 ? -9.181 -12.804 0.058 1.00 95.50 216 VAL A CA 1
ATOM 1741 C C . VAL A 1 216 ? -10.280 -11.826 -0.324 1.00 95.50 216 VAL A C 1
ATOM 1743 O O . VAL A 1 216 ? -11.178 -12.165 -1.096 1.00 95.50 216 VAL A O 1
ATOM 1746 N N . ASP A 1 217 ? -10.181 -10.604 0.175 1.00 93.62 217 ASP A N 1
ATOM 1747 C CA . ASP A 1 217 ? -11.013 -9.495 -0.257 1.00 93.62 217 ASP A CA 1
ATOM 1748 C C . ASP A 1 217 ? -10.480 -8.973 -1.589 1.00 93.62 217 ASP A C 1
ATOM 1750 O O . ASP A 1 217 ? -9.337 -8.517 -1.697 1.00 93.62 217 ASP A O 1
ATOM 1754 N N . ALA A 1 218 ? -11.316 -9.061 -2.619 1.00 97.06 218 ALA A N 1
ATOM 1755 C CA . ALA A 1 218 ? -11.036 -8.572 -3.955 1.00 97.06 218 ALA A CA 1
ATOM 1756 C C . ALA A 1 218 ? -11.998 -7.438 -4.307 1.00 97.06 218 ALA A C 1
ATOM 1758 O O . ALA A 1 218 ? -13.212 -7.578 -4.163 1.00 97.06 218 ALA A O 1
ATOM 1759 N N . ALA A 1 219 ? -11.462 -6.325 -4.805 1.00 97.00 219 ALA A N 1
ATOM 1760 C CA . ALA A 1 219 ? -12.239 -5.169 -5.238 1.00 97.00 219 ALA A CA 1
ATOM 1761 C C . ALA A 1 219 ? -11.851 -4.764 -6.660 1.00 97.00 219 ALA A C 1
ATOM 1763 O O . ALA A 1 219 ? -10.695 -4.438 -6.918 1.00 97.00 219 ALA A O 1
ATOM 1764 N N . LEU A 1 220 ? -12.821 -4.753 -7.571 1.00 97.88 220 LEU A N 1
ATOM 1765 C CA . LEU A 1 220 ? -12.701 -4.163 -8.898 1.00 97.88 220 LEU A CA 1
ATOM 1766 C C . LEU A 1 220 ? -13.042 -2.672 -8.818 1.00 97.88 220 LEU A C 1
ATOM 1768 O O . LEU A 1 220 ? -14.153 -2.305 -8.429 1.00 97.88 220 LEU A O 1
ATOM 1772 N N . VAL A 1 221 ? -12.099 -1.821 -9.216 1.00 96.88 221 VAL A N 1
ATOM 1773 C CA . VAL A 1 221 ? -12.173 -0.367 -9.046 1.00 96.88 221 VAL A CA 1
ATOM 1774 C C . VAL A 1 221 ? -11.866 0.337 -10.365 1.00 96.88 221 VAL A C 1
ATOM 1776 O O . VAL A 1 221 ? -10.898 0.001 -11.046 1.00 96.88 221 VAL A O 1
ATOM 1779 N N . SER A 1 222 ? -12.667 1.345 -10.711 1.00 96.38 222 SER A N 1
ATOM 1780 C CA . SER A 1 222 ? -12.333 2.325 -11.750 1.00 96.38 222 SER A CA 1
ATOM 1781 C C . SER A 1 222 ? -11.593 3.499 -11.113 1.00 96.38 222 SER A C 1
ATOM 1783 O O . SER A 1 222 ? -12.110 4.134 -10.196 1.00 96.38 222 SER A O 1
ATOM 1785 N N . ILE A 1 223 ? -10.392 3.799 -11.601 1.00 95.88 223 ILE A N 1
ATOM 1786 C CA . ILE A 1 223 ? -9.514 4.849 -11.082 1.00 95.88 223 ILE A CA 1
ATOM 1787 C C . ILE A 1 223 ? -9.272 5.904 -12.165 1.00 95.88 223 ILE A C 1
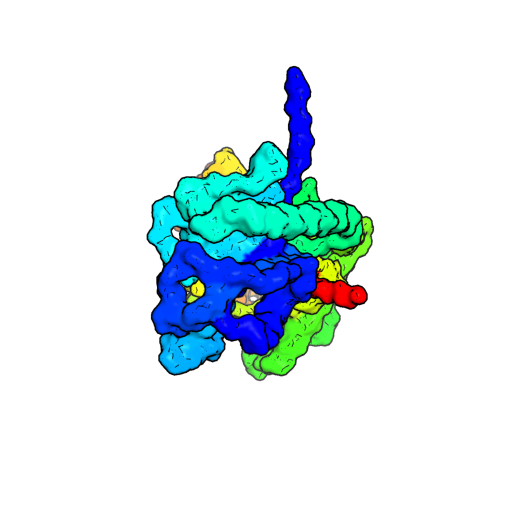ATOM 1789 O O . ILE A 1 223 ? -8.812 5.601 -13.268 1.00 95.88 223 ILE A O 1
ATOM 1793 N N . LYS A 1 224 ? -9.531 7.172 -11.842 1.00 94.06 224 LYS A N 1
ATOM 1794 C CA . LYS A 1 224 ? -9.159 8.339 -12.656 1.00 94.06 224 LYS A CA 1
ATOM 1795 C C . LYS A 1 224 ? -8.127 9.176 -11.909 1.00 94.06 224 LYS A C 1
ATOM 1797 O O . LYS A 1 224 ? -8.209 9.314 -10.694 1.00 94.06 224 LYS A O 1
ATOM 1802 N N . GLY A 1 225 ? -7.184 9.756 -12.648 1.00 90.31 225 GLY A N 1
ATOM 1803 C CA . GLY A 1 225 ? -6.132 10.591 -12.071 1.00 90.31 225 GLY A CA 1
ATOM 1804 C C . GLY A 1 225 ? -5.086 9.811 -11.265 1.00 90.31 225 GLY A C 1
ATOM 1805 O O . GLY A 1 225 ? -4.903 8.597 -11.426 1.00 90.31 225 GLY A O 1
ATOM 1806 N N . ASN A 1 226 ? -4.349 10.565 -10.459 1.00 90.56 226 ASN A N 1
ATOM 1807 C CA . ASN A 1 226 ? -3.328 10.119 -9.509 1.00 90.56 226 ASN A CA 1
ATOM 1808 C C . ASN A 1 226 ? -3.074 11.222 -8.463 1.00 90.56 226 ASN A C 1
ATOM 1810 O O . ASN A 1 226 ? -3.507 12.374 -8.635 1.00 90.56 226 ASN A O 1
ATOM 1814 N N . GLY A 1 227 ? -2.403 10.887 -7.359 1.00 89.94 227 GLY A N 1
ATOM 1815 C CA . GLY A 1 227 ? -2.189 11.816 -6.247 1.00 89.94 227 GLY A CA 1
ATOM 1816 C C . GLY A 1 227 ? -3.505 12.464 -5.790 1.00 89.94 227 GLY A C 1
ATOM 1817 O O . GLY A 1 227 ? -4.545 11.807 -5.767 1.00 89.94 227 GLY A O 1
ATOM 1818 N N . LYS A 1 228 ? -3.509 13.772 -5.494 1.00 88.56 228 LYS A N 1
ATOM 1819 C CA . LYS A 1 228 ? -4.721 14.508 -5.058 1.00 88.56 228 LYS A CA 1
ATOM 1820 C C . LYS A 1 228 ? -5.874 14.509 -6.075 1.00 88.56 228 LYS A C 1
ATOM 1822 O O . LYS A 1 228 ? -7.003 14.794 -5.701 1.00 88.56 228 LYS A O 1
ATOM 1827 N N . SER A 1 229 ? -5.607 14.206 -7.348 1.00 90.12 229 SER A N 1
ATOM 1828 C CA . SER A 1 229 ? -6.647 14.109 -8.386 1.00 90.12 229 SER A CA 1
ATOM 1829 C C . SER A 1 229 ? -7.302 12.726 -8.471 1.00 90.12 229 SER A C 1
ATOM 1831 O O . SER A 1 229 ? -8.163 12.514 -9.324 1.00 90.12 229 SER A O 1
ATOM 1833 N N . THR A 1 230 ? -6.879 11.783 -7.622 1.00 92.94 230 THR A N 1
ATOM 1834 C CA . THR A 1 230 ? -7.381 10.408 -7.619 1.00 92.94 230 THR A CA 1
ATOM 1835 C C . THR A 1 230 ? -8.872 10.376 -7.325 1.00 92.94 230 THR A C 1
ATOM 1837 O O . THR A 1 230 ? -9.332 10.849 -6.291 1.00 92.94 230 THR A O 1
ATOM 1840 N N . GLN A 1 231 ? -9.619 9.754 -8.227 1.00 93.06 231 GLN A N 1
ATOM 1841 C CA . GLN A 1 231 ? -11.017 9.397 -8.032 1.00 93.06 231 GLN A CA 1
ATOM 1842 C C . GLN A 1 231 ? -11.137 7.892 -8.223 1.00 93.06 231 GLN A C 1
ATOM 1844 O O . GLN A 1 231 ? -10.785 7.382 -9.288 1.00 93.06 231 GLN A O 1
ATOM 1849 N N . ALA A 1 232 ? -11.614 7.194 -7.198 1.00 93.56 232 ALA A N 1
ATOM 1850 C CA . ALA A 1 232 ? -11.789 5.750 -7.206 1.00 93.56 232 ALA A CA 1
ATOM 1851 C C . ALA A 1 232 ? -13.269 5.405 -7.023 1.00 93.56 232 ALA A C 1
ATOM 1853 O O . ALA A 1 232 ? -13.914 5.878 -6.090 1.00 93.56 232 ALA A O 1
ATOM 1854 N N . GLU A 1 233 ? -13.795 4.577 -7.917 1.00 94.31 233 GLU A N 1
ATOM 1855 C CA . GLU A 1 233 ? -15.173 4.095 -7.893 1.00 94.31 233 GLU A CA 1
ATOM 1856 C C . GLU A 1 233 ? -15.167 2.570 -7.791 1.00 94.31 233 GLU A C 1
ATOM 1858 O O . GLU A 1 233 ? -14.616 1.885 -8.659 1.00 94.31 233 GLU A O 1
ATOM 1863 N N . LEU A 1 234 ? -15.762 2.037 -6.722 1.00 94.62 234 LEU A N 1
ATOM 1864 C CA . LEU A 1 234 ? -15.949 0.600 -6.550 1.00 94.62 234 LEU A CA 1
ATOM 1865 C C . LEU A 1 234 ? -17.002 0.101 -7.545 1.00 94.62 234 LEU A C 1
ATOM 1867 O O . LEU A 1 234 ? -18.149 0.534 -7.504 1.00 94.62 234 LEU A O 1
ATOM 1871 N N . ILE A 1 235 ? -16.621 -0.844 -8.403 1.00 95.75 235 ILE A N 1
ATOM 1872 C CA . ILE A 1 235 ? -17.529 -1.494 -9.358 1.00 95.75 235 ILE A CA 1
ATOM 1873 C C . ILE A 1 235 ? -18.111 -2.764 -8.741 1.00 95.75 235 ILE A C 1
ATOM 1875 O O . ILE A 1 235 ? -19.304 -3.035 -8.854 1.00 95.75 235 ILE A O 1
ATOM 1879 N N . CYS A 1 236 ? -17.257 -3.570 -8.112 1.00 95.75 236 CYS A N 1
ATOM 1880 C CA . CYS A 1 236 ? -17.646 -4.829 -7.494 1.00 95.75 236 CYS A CA 1
ATOM 1881 C C . CYS A 1 236 ? -16.625 -5.221 -6.429 1.00 95.75 236 CYS A C 1
ATOM 1883 O O . CYS A 1 236 ? -15.430 -4.973 -6.597 1.00 95.75 236 CYS A O 1
ATOM 1885 N N . SER A 1 237 ? -17.081 -5.867 -5.363 1.00 95.12 237 SER A N 1
ATOM 1886 C CA . SER A 1 237 ? -16.221 -6.521 -4.384 1.00 95.12 237 SER A CA 1
ATOM 1887 C C . SER A 1 237 ? -16.722 -7.926 -4.071 1.00 95.12 237 SER A C 1
ATOM 1889 O O . SER A 1 237 ? -17.906 -8.236 -4.212 1.00 95.12 237 SER A O 1
ATOM 1891 N N . VAL A 1 238 ? -15.802 -8.790 -3.655 1.00 94.19 238 VAL A N 1
ATOM 1892 C CA . VAL A 1 238 ? -16.096 -10.143 -3.186 1.00 94.19 238 VAL A CA 1
ATOM 1893 C C . VAL A 1 238 ? -15.068 -10.547 -2.135 1.00 94.19 238 VAL A C 1
ATOM 1895 O O . VAL A 1 238 ? -13.890 -10.228 -2.272 1.00 94.19 238 VAL A O 1
ATOM 1898 N N . CYS A 1 239 ? -15.504 -11.283 -1.116 1.00 92.56 239 CYS A N 1
ATOM 1899 C CA . CYS A 1 239 ? -14.608 -12.018 -0.230 1.00 92.56 239 CYS A CA 1
ATOM 1900 C C . CYS A 1 239 ? -14.549 -13.474 -0.712 1.00 92.56 239 CYS A C 1
ATOM 1902 O O . CYS A 1 239 ? -15.563 -14.178 -0.710 1.00 92.56 2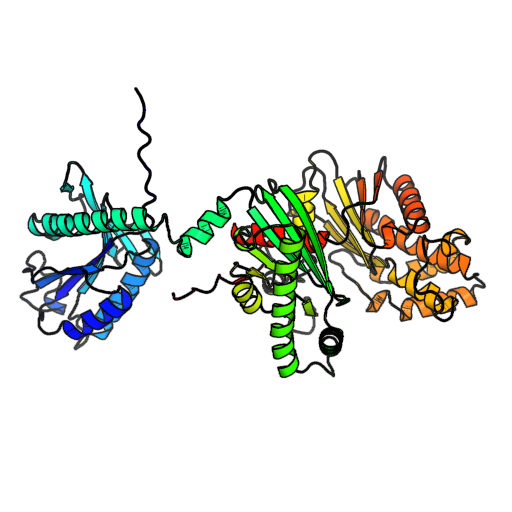39 CYS A O 1
ATOM 1904 N N . TYR A 1 240 ? -13.386 -13.913 -1.189 1.00 94.50 240 TYR A N 1
ATOM 1905 C CA . TYR A 1 240 ? -13.163 -15.270 -1.680 1.00 94.50 240 TYR A CA 1
ATOM 1906 C C . TYR A 1 240 ? -12.541 -16.131 -0.568 1.00 94.50 240 TYR A C 1
ATOM 1908 O O . TYR A 1 240 ? -11.391 -15.895 -0.194 1.00 94.50 240 TYR A O 1
ATOM 1916 N N . PRO A 1 241 ? -13.268 -17.107 0.003 1.00 92.94 241 PRO A N 1
ATOM 1917 C CA . PRO A 1 241 ? -12.819 -17.811 1.199 1.00 92.94 241 PRO A CA 1
ATOM 1918 C C . PRO A 1 241 ? -11.619 -18.716 0.913 1.00 92.94 241 PRO A C 1
ATOM 1920 O O . PRO A 1 241 ? -11.561 -19.386 -0.120 1.00 92.94 241 PRO A O 1
ATOM 1923 N N . TYR A 1 242 ? -10.694 -18.819 1.869 1.00 92.50 242 TYR A N 1
ATOM 1924 C CA . TYR A 1 242 ? -9.663 -19.853 1.787 1.00 92.50 242 TYR A CA 1
ATOM 1925 C C . TYR A 1 242 ? -10.272 -21.246 1.987 1.00 92.50 242 TYR A C 1
ATOM 1927 O O . TYR A 1 242 ? -11.094 -21.436 2.891 1.00 92.50 242 TYR A O 1
ATOM 1935 N N . PRO A 1 243 ? -9.805 -22.265 1.242 1.00 95.19 243 PRO A N 1
ATOM 1936 C CA . PRO A 1 243 ? -10.054 -23.653 1.602 1.00 95.19 243 PRO A CA 1
ATOM 1937 C C . PRO A 1 243 ? -9.600 -23.926 3.041 1.00 95.19 243 PRO A C 1
ATOM 1939 O O . PRO A 1 243 ? -8.523 -23.486 3.448 1.00 95.19 243 PRO A O 1
ATOM 1942 N N . LEU A 1 244 ? -10.399 -24.679 3.804 1.00 91.88 244 LEU A N 1
ATOM 1943 C CA . LEU A 1 244 ? -10.162 -24.918 5.236 1.00 91.88 244 LEU A CA 1
ATOM 1944 C C . LEU A 1 244 ? -8.749 -25.453 5.527 1.00 91.88 244 LEU A C 1
ATOM 1946 O O . LEU A 1 244 ? -8.108 -25.028 6.485 1.00 91.88 244 LEU A O 1
ATOM 1950 N N . GLU A 1 245 ? -8.252 -26.353 4.680 1.00 94.75 245 GLU A N 1
ATOM 1951 C CA . GLU A 1 245 ? -6.905 -26.914 4.796 1.00 94.75 245 GLU A CA 1
ATOM 1952 C C . GLU A 1 245 ? -5.818 -25.843 4.623 1.00 94.75 245 GLU A C 1
ATOM 1954 O O . GLU A 1 245 ? -4.915 -25.737 5.451 1.00 94.75 245 GLU A O 1
ATOM 1959 N N . LEU A 1 246 ? -5.925 -25.000 3.591 1.00 94.69 246 LEU A N 1
ATOM 1960 C CA . LEU A 1 246 ? -4.978 -23.909 3.358 1.00 94.69 246 LEU A CA 1
ATOM 1961 C C . LEU A 1 246 ? -5.028 -22.884 4.492 1.00 94.69 246 LEU A C 1
ATOM 1963 O O . LEU A 1 246 ? -3.986 -22.433 4.962 1.00 94.69 246 LEU A O 1
ATOM 1967 N N . ARG A 1 247 ? -6.230 -22.569 4.983 1.00 92.12 247 ARG A N 1
ATOM 1968 C CA . ARG A 1 247 ? -6.412 -21.692 6.139 1.00 92.12 247 ARG A CA 1
ATOM 1969 C C . ARG A 1 247 ? -5.680 -22.228 7.373 1.00 92.12 247 ARG A C 1
ATOM 1971 O O . ARG A 1 247 ? -4.983 -21.472 8.043 1.00 92.12 247 ARG A O 1
ATOM 1978 N N . GLN A 1 248 ? -5.784 -23.529 7.653 1.00 90.56 248 GLN A N 1
ATOM 1979 C CA . GLN A 1 248 ? -5.062 -24.152 8.765 1.00 90.56 248 GLN A CA 1
ATOM 1980 C C . GLN A 1 248 ? -3.541 -24.073 8.578 1.00 90.56 248 GLN A C 1
ATOM 1982 O O . GLN A 1 248 ? -2.821 -23.769 9.527 1.00 90.56 248 GLN A O 1
ATOM 1987 N N . ARG A 1 249 ? -3.048 -24.298 7.357 1.00 94.81 249 ARG A N 1
ATOM 1988 C CA . ARG A 1 249 ? -1.619 -24.173 7.029 1.00 94.81 249 ARG A CA 1
ATOM 1989 C C . ARG A 1 249 ? -1.107 -22.746 7.251 1.00 94.81 249 ARG A C 1
ATOM 1991 O O . ARG A 1 249 ? -0.064 -22.567 7.872 1.00 94.81 249 ARG A O 1
ATOM 1998 N N . ILE A 1 250 ? -1.874 -21.730 6.847 1.00 91.62 250 ILE A N 1
ATOM 1999 C CA . ILE A 1 250 ? -1.570 -20.316 7.127 1.00 91.62 250 ILE A CA 1
ATOM 2000 C C . ILE A 1 250 ? -1.505 -20.060 8.641 1.00 91.62 250 ILE A C 1
ATOM 2002 O O . ILE A 1 250 ? -0.551 -19.447 9.114 1.00 91.62 250 ILE A O 1
ATOM 2006 N N . PHE A 1 251 ? -2.465 -20.573 9.419 1.00 85.75 251 PHE A N 1
ATOM 2007 C CA . PHE A 1 251 ? -2.444 -20.425 10.880 1.00 85.75 251 PHE A CA 1
ATOM 2008 C C . PHE A 1 251 ? -1.232 -21.084 11.542 1.00 85.75 251 PHE A C 1
ATOM 2010 O O . PHE A 1 251 ? -0.704 -20.537 12.510 1.00 85.75 251 PHE A O 1
ATOM 2017 N N . ASN A 1 252 ? -0.776 -22.228 11.031 1.00 89.62 252 ASN A N 1
ATOM 2018 C CA . ASN A 1 252 ? 0.440 -22.869 11.529 1.00 89.62 252 ASN A CA 1
ATOM 2019 C C . ASN A 1 252 ? 1.671 -21.984 11.260 1.00 89.62 252 ASN A C 1
ATOM 2021 O O . ASN A 1 252 ? 2.531 -21.859 12.125 1.00 89.62 252 ASN A O 1
ATOM 2025 N N . LEU A 1 253 ? 1.729 -21.296 10.111 1.00 91.38 253 LEU A N 1
ATOM 2026 C CA . LEU A 1 253 ? 2.828 -20.377 9.784 1.00 91.38 253 LEU A CA 1
ATOM 2027 C C . LEU A 1 253 ? 2.891 -19.136 10.684 1.00 91.38 253 LEU A C 1
ATOM 2029 O O . LEU A 1 253 ? 3.971 -18.559 10.821 1.00 91.38 253 LEU A O 1
ATOM 2033 N N . PHE A 1 254 ? 1.780 -18.734 11.312 1.00 84.25 254 PHE A N 1
ATOM 2034 C CA . PHE A 1 254 ? 1.781 -17.661 12.316 1.00 84.25 254 PHE A CA 1
ATOM 2035 C C . PHE A 1 254 ? 2.503 -18.066 13.610 1.00 84.25 254 PHE A C 1
ATOM 2037 O O . PHE A 1 254 ? 2.909 -17.197 14.383 1.00 84.25 254 PHE A O 1
ATOM 2044 N N . GLN A 1 255 ? 2.654 -19.370 13.865 1.00 82.00 255 GLN A N 1
ATOM 2045 C CA . GLN A 1 255 ? 3.292 -19.909 15.063 1.00 82.00 255 GLN A CA 1
ATOM 2046 C C . GLN A 1 255 ? 4.753 -20.229 14.757 1.00 82.00 255 GLN A C 1
ATOM 2048 O O . GLN A 1 255 ? 5.059 -21.114 13.959 1.00 82.00 255 GLN A O 1
ATOM 2053 N N . THR A 1 256 ? 5.677 -19.522 15.404 1.00 79.75 256 THR A N 1
ATOM 2054 C CA . THR A 1 256 ? 7.121 -19.650 15.156 1.00 79.75 256 THR A CA 1
ATOM 2055 C C . THR A 1 256 ? 7.646 -21.075 15.324 1.00 79.75 256 THR A C 1
ATOM 2057 O O . THR A 1 256 ? 8.532 -21.492 14.587 1.00 79.75 256 THR A O 1
ATOM 2060 N N . GLU A 1 257 ? 7.077 -21.847 16.247 1.00 86.75 257 GLU A N 1
ATOM 2061 C CA . GLU A 1 257 ? 7.454 -23.230 16.541 1.00 86.75 257 GLU A CA 1
ATOM 2062 C C . GLU A 1 257 ? 7.004 -24.226 15.461 1.00 86.75 257 GLU A C 1
ATOM 2064 O O . GLU A 1 257 ? 7.521 -25.340 15.406 1.00 86.75 257 GLU A O 1
ATOM 2069 N N . GLN A 1 258 ? 6.038 -23.839 14.622 1.00 83.69 258 GLN A N 1
ATOM 2070 C CA . GLN A 1 258 ? 5.446 -24.671 13.565 1.00 83.69 258 GLN A CA 1
ATOM 2071 C C . GLN A 1 258 ? 5.754 -24.141 12.155 1.00 83.69 258 GLN A C 1
ATOM 2073 O O . GLN A 1 258 ? 5.390 -24.767 11.159 1.00 83.69 258 GLN A O 1
ATOM 2078 N N . SER A 1 259 ? 6.410 -22.983 12.058 1.00 87.62 259 SER A N 1
ATOM 2079 C CA . SER A 1 259 ? 6.699 -22.313 10.794 1.00 87.62 259 SER A CA 1
ATOM 2080 C C . SER A 1 259 ? 7.961 -22.897 10.155 1.00 87.62 259 SER A C 1
ATOM 2082 O O . SER A 1 259 ? 9.084 -22.639 10.593 1.00 87.62 259 SER A O 1
ATOM 2084 N N . HIS A 1 260 ? 7.776 -23.711 9.114 1.00 92.88 260 HIS A N 1
ATOM 2085 C CA . HIS A 1 260 ? 8.863 -24.332 8.357 1.00 92.88 260 HIS A CA 1
ATOM 2086 C C . HIS A 1 260 ? 9.065 -23.645 6.998 1.00 92.88 260 HIS A C 1
ATOM 2088 O O . HIS A 1 260 ? 8.111 -23.216 6.349 1.00 92.88 260 HIS A O 1
ATOM 2094 N N . VAL A 1 261 ? 10.322 -23.525 6.556 1.00 96.31 261 VAL A N 1
ATOM 2095 C CA . VAL A 1 261 ? 10.689 -22.774 5.337 1.00 96.31 261 VAL A CA 1
ATOM 2096 C C . VAL A 1 261 ? 10.129 -23.419 4.063 1.00 96.31 261 VAL A C 1
ATOM 2098 O O . VAL A 1 261 ? 9.723 -22.717 3.138 1.00 96.31 261 VAL A O 1
ATOM 2101 N N . ASP A 1 262 ? 10.092 -24.748 4.006 1.00 96.38 262 ASP A N 1
ATOM 2102 C CA . ASP A 1 262 ? 9.511 -25.516 2.903 1.00 96.38 262 ASP A CA 1
ATOM 2103 C C . ASP A 1 262 ? 7.988 -25.349 2.823 1.00 96.38 262 ASP A C 1
ATOM 2105 O O . ASP A 1 262 ? 7.444 -25.190 1.729 1.00 96.38 262 ASP A O 1
ATOM 2109 N N . GLU A 1 263 ? 7.310 -25.322 3.969 1.00 95.50 263 GLU A N 1
ATOM 2110 C CA . GLU A 1 263 ? 5.875 -25.051 4.053 1.00 95.50 263 GLU A CA 1
ATOM 2111 C C . GLU A 1 263 ? 5.560 -23.610 3.637 1.00 95.50 263 GLU A C 1
ATOM 2113 O O . GLU A 1 263 ? 4.696 -23.382 2.792 1.00 95.50 263 GLU A O 1
ATOM 2118 N N . LEU A 1 264 ? 6.315 -22.632 4.145 1.00 97.25 264 LEU A N 1
ATOM 2119 C CA . LEU A 1 264 ? 6.197 -21.228 3.751 1.00 97.25 264 LEU A CA 1
ATOM 2120 C C . LEU A 1 264 ? 6.347 -21.047 2.231 1.00 97.25 264 LEU A C 1
ATOM 2122 O O . LEU A 1 264 ? 5.572 -20.315 1.614 1.00 97.25 264 LEU A O 1
ATOM 2126 N N . CYS A 1 265 ? 7.318 -21.735 1.622 1.00 97.75 265 CYS A N 1
ATOM 2127 C CA . CYS A 1 265 ? 7.546 -21.719 0.177 1.00 97.75 265 CYS A CA 1
ATOM 2128 C C . CYS A 1 265 ? 6.320 -22.227 -0.601 1.00 97.75 265 CYS A C 1
ATOM 2130 O O . CYS A 1 265 ? 5.868 -21.579 -1.547 1.00 97.75 265 CYS A O 1
ATOM 2132 N N . GLN A 1 266 ? 5.737 -23.350 -0.175 1.00 97.94 266 GLN A N 1
ATOM 2133 C CA . GLN A 1 266 ? 4.549 -23.927 -0.811 1.00 97.94 266 GLN A CA 1
ATOM 2134 C C . GLN A 1 266 ? 3.311 -23.046 -0.627 1.00 97.94 266 GLN A C 1
ATOM 2136 O O . GLN A 1 266 ? 2.602 -22.754 -1.592 1.00 97.94 266 GLN A O 1
ATOM 2141 N N . VAL A 1 267 ? 3.056 -22.596 0.604 1.00 97.69 267 VAL A N 1
ATOM 2142 C CA . VAL A 1 267 ? 1.888 -21.773 0.932 1.00 97.69 267 VAL A CA 1
ATOM 2143 C C . VAL A 1 267 ? 1.965 -20.421 0.219 1.00 97.69 267 VAL A C 1
ATOM 2145 O O . VAL A 1 267 ? 0.934 -19.939 -0.238 1.00 97.69 267 VAL A O 1
ATOM 2148 N N . ASN A 1 268 ? 3.155 -19.846 0.002 1.00 98.56 268 ASN A N 1
ATOM 2149 C CA . ASN A 1 268 ? 3.312 -18.629 -0.804 1.00 98.56 268 ASN A CA 1
ATOM 2150 C C . ASN A 1 268 ? 2.734 -18.770 -2.221 1.00 98.56 268 ASN A C 1
ATOM 2152 O O . ASN A 1 268 ? 2.007 -17.889 -2.688 1.00 98.56 268 ASN A O 1
ATOM 2156 N N . PHE A 1 269 ? 3.007 -19.894 -2.889 1.00 98.50 269 PHE A N 1
ATOM 2157 C CA . PHE A 1 269 ? 2.466 -20.169 -4.219 1.00 98.50 269 PHE A CA 1
ATOM 2158 C C . PHE A 1 269 ? 0.967 -20.479 -4.173 1.00 98.50 269 PHE A C 1
ATOM 2160 O O . PHE A 1 269 ? 0.226 -19.944 -4.993 1.00 98.50 269 PHE A O 1
ATOM 2167 N N . LEU A 1 270 ? 0.506 -21.285 -3.209 1.00 98.06 270 LEU A N 1
ATOM 2168 C CA . LEU A 1 270 ? -0.917 -21.626 -3.059 1.00 98.06 270 LEU A CA 1
ATOM 2169 C C . LEU A 1 270 ? -1.779 -20.391 -2.781 1.00 98.06 270 LEU A C 1
ATOM 2171 O O . LEU A 1 270 ? -2.814 -20.208 -3.413 1.00 98.06 270 LEU A O 1
ATOM 2175 N N . VAL A 1 271 ? -1.330 -19.503 -1.892 1.00 98.12 271 VAL A N 1
ATOM 2176 C CA . VAL A 1 271 ? -1.997 -18.219 -1.645 1.00 98.12 271 VAL A CA 1
ATOM 2177 C C . VAL A 1 271 ? -2.013 -17.378 -2.923 1.00 98.12 271 VAL A C 1
ATOM 2179 O O . VAL A 1 271 ? -3.047 -16.808 -3.251 1.00 98.12 271 VAL A O 1
ATOM 2182 N N . GLY A 1 272 ? -0.926 -17.362 -3.703 1.00 98.25 272 GLY A N 1
ATOM 2183 C CA . GLY A 1 272 ? -0.895 -16.690 -5.007 1.00 98.25 272 GLY A CA 1
ATOM 2184 C C . GLY A 1 272 ? -1.958 -17.208 -5.990 1.00 98.25 272 GLY A C 1
ATOM 2185 O O . GLY A 1 272 ? -2.568 -16.413 -6.701 1.00 98.25 272 GLY A O 1
ATOM 2186 N N . GLN A 1 273 ? -2.229 -18.519 -5.998 1.00 98.44 273 GLN A N 1
ATOM 2187 C CA . GLN A 1 273 ? -3.299 -19.119 -6.811 1.00 98.44 273 GLN A CA 1
ATOM 2188 C C . GLN A 1 273 ? -4.681 -18.650 -6.343 1.00 98.44 273 GLN A C 1
ATOM 2190 O O . GLN A 1 273 ? -5.459 -18.145 -7.146 1.00 98.44 273 GLN A O 1
ATOM 2195 N N . ILE A 1 274 ? -4.953 -18.712 -5.036 1.00 98.38 274 ILE A N 1
ATOM 2196 C CA . ILE A 1 274 ? -6.225 -18.240 -4.466 1.00 98.38 274 ILE A CA 1
ATOM 2197 C C . ILE A 1 274 ? -6.447 -16.745 -4.739 1.00 98.38 274 ILE A C 1
ATOM 2199 O O . ILE A 1 274 ? -7.559 -16.329 -5.049 1.00 98.38 274 ILE A O 1
ATOM 2203 N N . PHE A 1 275 ? -5.397 -15.923 -4.686 1.00 98.56 275 PHE A N 1
ATOM 2204 C CA . PHE A 1 275 ? -5.481 -14.501 -5.033 1.00 98.56 275 PHE A CA 1
ATOM 2205 C C . PHE A 1 275 ? -5.832 -14.281 -6.513 1.00 98.56 275 PHE A C 1
ATOM 2207 O O . PHE A 1 275 ? -6.621 -13.392 -6.836 1.00 98.56 275 PHE A O 1
ATOM 2214 N N . ALA A 1 276 ? -5.279 -15.089 -7.421 1.00 98.31 276 ALA A N 1
ATOM 2215 C CA . ALA A 1 276 ? -5.624 -15.039 -8.841 1.00 98.31 276 ALA A CA 1
ATOM 2216 C C . ALA A 1 276 ? -7.071 -15.491 -9.106 1.00 98.31 276 ALA A C 1
ATOM 2218 O O . ALA A 1 276 ? -7.772 -14.888 -9.925 1.00 98.31 276 ALA A O 1
ATOM 2219 N N . GLU A 1 277 ? -7.533 -16.516 -8.390 1.00 98.25 277 GLU A N 1
ATOM 2220 C CA . GLU A 1 277 ? -8.927 -16.963 -8.413 1.00 98.25 277 GLU A CA 1
ATOM 2221 C C . GLU A 1 277 ? -9.865 -15.868 -7.901 1.00 98.25 277 GLU A C 1
ATOM 2223 O O . GLU A 1 277 ? -10.851 -15.564 -8.566 1.00 98.25 277 GLU A O 1
ATOM 2228 N N . ALA A 1 278 ? -9.531 -15.199 -6.793 1.00 98.06 278 ALA A N 1
ATOM 2229 C CA . ALA A 1 278 ? -10.306 -14.079 -6.260 1.00 98.06 278 ALA A CA 1
ATOM 2230 C C . ALA A 1 278 ? -10.402 -12.911 -7.263 1.00 98.06 278 ALA A C 1
ATOM 2232 O O . ALA A 1 278 ? -11.486 -12.368 -7.490 1.00 98.06 278 ALA A O 1
ATOM 2233 N N . ALA A 1 279 ? -9.291 -12.570 -7.929 1.00 98.06 279 ALA A N 1
ATOM 2234 C CA . ALA A 1 279 ? -9.263 -11.563 -8.991 1.00 98.06 279 ALA A CA 1
ATOM 2235 C C . ALA A 1 279 ? -10.125 -11.958 -10.203 1.00 98.06 279 ALA A C 1
ATOM 2237 O O . ALA A 1 279 ? -10.814 -11.120 -10.782 1.00 98.06 279 ALA A O 1
ATOM 2238 N N . THR A 1 280 ? -10.125 -13.236 -10.578 1.00 97.69 280 THR A N 1
ATOM 2239 C CA . THR A 1 280 ? -10.994 -13.753 -11.647 1.00 97.69 280 THR A CA 1
ATOM 2240 C C . THR A 1 280 ? -12.459 -13.718 -11.209 1.00 97.69 280 THR A C 1
ATOM 2242 O O . THR A 1 280 ? -13.338 -13.289 -11.954 1.00 97.69 280 THR A O 1
ATOM 2245 N N . ARG A 1 281 ? -12.731 -14.080 -9.955 1.00 97.75 281 ARG A N 1
ATOM 2246 C CA . ARG A 1 281 ? -14.082 -14.146 -9.416 1.00 97.75 281 ARG A CA 1
ATOM 2247 C C . ARG A 1 281 ? -14.754 -12.779 -9.345 1.00 97.75 281 ARG A C 1
ATOM 2249 O O . ARG A 1 281 ? -15.936 -12.675 -9.671 1.00 97.75 281 ARG A O 1
ATOM 2256 N N . VAL A 1 282 ? -14.029 -11.733 -8.939 1.00 97.50 282 VAL A N 1
ATOM 2257 C CA . VAL A 1 282 ? -14.605 -10.380 -8.843 1.00 97.50 282 VAL A CA 1
ATOM 2258 C C . VAL A 1 282 ? -14.997 -9.831 -10.217 1.00 97.50 282 VAL A C 1
ATOM 2260 O O . VAL A 1 282 ? -16.053 -9.215 -10.345 1.00 97.50 282 VAL A O 1
ATOM 2263 N N . VAL A 1 283 ? -14.211 -10.109 -11.267 1.00 96.88 283 VAL A N 1
ATOM 2264 C CA . VAL A 1 283 ? -14.558 -9.674 -12.630 1.00 96.88 283 VAL A CA 1
ATOM 2265 C C . VAL A 1 283 ? -15.717 -10.479 -13.209 1.00 96.88 283 VAL A C 1
ATOM 2267 O O . VAL A 1 283 ? -16.595 -9.894 -13.835 1.00 96.88 283 VAL A O 1
ATOM 2270 N N . GLU A 1 284 ? -15.794 -11.785 -12.938 1.00 96.56 284 GLU A N 1
ATOM 2271 C CA . GLU A 1 284 ? -16.936 -12.614 -13.338 1.00 96.56 284 GLU A CA 1
ATOM 2272 C C . GLU A 1 284 ? -18.250 -12.109 -12.736 1.00 96.56 284 GLU A C 1
ATOM 2274 O O . GLU A 1 284 ? -19.234 -11.946 -13.454 1.00 96.56 284 GLU A O 1
ATOM 2279 N N . ILE A 1 285 ? -18.269 -11.830 -11.426 1.00 96.69 285 ILE A N 1
ATOM 2280 C CA . ILE A 1 285 ? -19.457 -11.299 -10.740 1.00 96.69 285 ILE A CA 1
ATOM 2281 C C . ILE A 1 285 ? -19.842 -9.931 -11.315 1.00 96.69 285 ILE A C 1
ATOM 2283 O O . ILE A 1 285 ? -21.025 -9.654 -11.515 1.00 96.69 285 ILE A O 1
ATOM 2287 N N . ALA A 1 286 ? -18.851 -9.098 -11.636 1.00 96.12 286 ALA A N 1
ATOM 2288 C CA . ALA A 1 286 ? -19.063 -7.801 -12.269 1.00 96.12 286 ALA A CA 1
ATOM 2289 C C . ALA A 1 286 ? -19.493 -7.887 -13.748 1.00 96.12 286 ALA A C 1
ATOM 2291 O O . ALA A 1 286 ? -19.770 -6.850 -14.351 1.00 96.12 286 ALA A O 1
ATOM 2292 N N . ASN A 1 287 ? -19.537 -9.084 -14.353 1.00 96.06 287 ASN A N 1
ATOM 2293 C CA . ASN A 1 287 ? -19.662 -9.284 -15.803 1.00 96.06 287 ASN A CA 1
ATOM 2294 C C . ASN A 1 287 ? -18.624 -8.470 -16.604 1.00 96.06 287 ASN A C 1
ATOM 2296 O O . ASN A 1 287 ? -18.920 -7.906 -17.660 1.00 96.06 287 ASN A O 1
ATOM 2300 N N . PHE A 1 288 ? -17.402 -8.393 -16.079 1.00 94.69 288 PHE A N 1
ATOM 2301 C CA . PHE A 1 288 ? -16.277 -7.668 -16.652 1.00 94.69 288 PHE A CA 1
ATOM 2302 C C . PHE A 1 288 ? -15.250 -8.640 -17.246 1.00 94.69 288 PHE A C 1
ATOM 2304 O O . PHE A 1 288 ? -15.083 -9.762 -16.773 1.00 94.69 288 PHE A O 1
ATOM 2311 N N . ASP A 1 289 ? -14.542 -8.216 -18.292 1.00 92.19 289 ASP A N 1
ATOM 2312 C CA . ASP A 1 289 ? -13.511 -9.045 -18.920 1.00 92.19 289 ASP A CA 1
ATOM 2313 C C . ASP A 1 289 ? -12.154 -8.792 -18.254 1.00 92.19 289 ASP A C 1
ATOM 2315 O O . ASP A 1 289 ? -11.674 -7.656 -18.222 1.00 92.19 289 ASP A O 1
ATOM 2319 N N . LEU A 1 290 ? -11.499 -9.854 -17.773 1.00 90.81 290 LEU A N 1
ATOM 2320 C CA . LEU A 1 290 ? -10.167 -9.780 -17.165 1.00 90.81 290 LEU A CA 1
ATOM 2321 C C . LEU A 1 290 ? -9.141 -9.123 -18.106 1.00 90.81 290 LEU A C 1
ATOM 2323 O O . LEU A 1 290 ? -8.196 -8.482 -17.648 1.00 90.81 290 LEU A O 1
ATOM 2327 N N . LYS A 1 291 ? -9.336 -9.214 -19.430 1.00 89.88 291 LYS A N 1
ATOM 2328 C CA . LYS A 1 291 ? -8.461 -8.567 -20.418 1.00 89.88 291 LYS A CA 1
ATOM 2329 C C . LYS A 1 291 ? -8.508 -7.034 -20.378 1.00 89.88 291 LYS A C 1
ATOM 2331 O O . LYS A 1 291 ? -7.581 -6.413 -20.898 1.00 89.88 291 LYS A O 1
ATOM 2336 N N . ASN A 1 292 ? -9.562 -6.459 -19.804 1.00 91.44 292 ASN A N 1
ATOM 2337 C CA . ASN A 1 292 ? -9.755 -5.018 -19.661 1.00 91.44 292 ASN A CA 1
ATOM 2338 C C . ASN A 1 292 ? -9.211 -4.496 -18.325 1.00 91.44 292 ASN A C 1
ATOM 2340 O O . ASN A 1 292 ? -9.241 -3.294 -18.093 1.00 91.44 292 ASN A O 1
ATOM 2344 N N . ILE A 1 293 ? -8.733 -5.382 -17.445 1.00 94.94 293 ILE A N 1
ATOM 2345 C CA . ILE A 1 293 ? -8.013 -4.980 -16.239 1.00 94.94 293 ILE A CA 1
ATOM 2346 C C . ILE A 1 293 ? -6.617 -4.520 -16.641 1.00 94.94 293 ILE A C 1
ATOM 2348 O O . ILE A 1 293 ? -5.889 -5.235 -17.343 1.00 94.94 293 ILE A O 1
ATOM 2352 N N . ASP A 1 294 ? -6.260 -3.328 -16.182 1.00 94.38 294 ASP A N 1
ATOM 2353 C CA . ASP A 1 294 ? -4.981 -2.682 -16.435 1.00 94.38 294 ASP A CA 1
ATOM 2354 C C . ASP A 1 294 ? -3.896 -3.257 -15.513 1.00 94.38 294 ASP A C 1
ATOM 2356 O O . ASP A 1 294 ? -2.815 -3.620 -15.977 1.00 94.38 294 ASP A O 1
ATOM 2360 N N . PHE A 1 295 ? -4.186 -3.393 -14.214 1.00 96.44 295 PHE A N 1
ATOM 2361 C CA . PHE A 1 295 ? -3.249 -3.912 -13.213 1.00 96.44 295 PHE A CA 1
ATOM 2362 C C . PHE A 1 295 ? -3.950 -4.450 -11.959 1.00 96.44 295 PHE A C 1
ATOM 2364 O O . PHE A 1 295 ? -5.134 -4.208 -11.720 1.00 96.44 295 PHE A O 1
ATOM 2371 N N . ILE A 1 296 ? -3.190 -5.179 -11.142 1.00 98.38 296 ILE A N 1
ATOM 2372 C CA . ILE A 1 296 ? -3.631 -5.719 -9.855 1.00 98.38 296 ILE A CA 1
ATOM 2373 C C . ILE A 1 296 ? -2.728 -5.169 -8.748 1.00 98.38 296 ILE A C 1
ATOM 2375 O O . ILE A 1 296 ? -1.508 -5.237 -8.862 1.00 98.38 296 ILE A O 1
ATOM 2379 N N . GLY A 1 297 ? -3.304 -4.644 -7.671 1.00 98.38 297 GLY A N 1
ATOM 2380 C CA . GLY A 1 297 ? -2.598 -4.316 -6.434 1.00 98.38 297 GLY A CA 1
ATOM 2381 C C . GLY A 1 297 ? -2.845 -5.388 -5.383 1.00 98.38 297 GLY A C 1
ATOM 2382 O O . GLY A 1 297 ? -3.973 -5.542 -4.937 1.00 98.38 297 GLY A O 1
ATOM 2383 N N . SER A 1 298 ? -1.814 -6.130 -4.984 1.00 98.44 298 SER A N 1
ATOM 2384 C CA . SER A 1 298 ? -1.928 -7.244 -4.038 1.00 98.44 298 SER A CA 1
ATOM 2385 C C . SER A 1 298 ? -1.113 -6.994 -2.777 1.00 98.44 298 SER A C 1
ATOM 2387 O O . SER A 1 298 ? 0.115 -6.947 -2.820 1.00 98.44 298 SER A O 1
ATOM 2389 N N . HIS A 1 299 ? -1.776 -6.867 -1.630 1.00 96.69 299 HIS A N 1
ATOM 2390 C CA . HIS A 1 299 ? -1.076 -6.850 -0.346 1.00 96.69 299 HIS A CA 1
ATOM 2391 C C . HIS A 1 299 ? -0.424 -8.198 -0.021 1.00 96.69 299 HIS A C 1
ATOM 2393 O O . HIS A 1 299 ? 0.662 -8.235 0.557 1.00 96.69 299 HIS A O 1
ATOM 2399 N N . GLY A 1 300 ? -1.108 -9.288 -0.375 1.00 96.19 300 GLY A N 1
ATOM 2400 C CA . GLY A 1 300 ? -0.810 -10.636 0.098 1.00 96.19 300 GLY A CA 1
ATOM 2401 C C . GLY A 1 300 ? -1.382 -10.928 1.491 1.00 96.19 300 GLY A C 1
ATOM 2402 O O . GLY A 1 300 ? -2.193 -10.175 2.036 1.00 96.19 300 GLY A O 1
ATOM 2403 N N . GLN A 1 301 ? -0.939 -12.038 2.073 1.00 94.31 301 GLN A N 1
ATOM 2404 C CA . GLN A 1 301 ? -1.217 -12.468 3.441 1.00 94.31 301 GLN A CA 1
ATOM 2405 C C . GLN A 1 301 ? 0.013 -12.197 4.310 1.00 94.31 301 GLN A C 1
ATOM 2407 O O . GLN A 1 301 ? 1.078 -12.764 4.069 1.00 94.31 301 GLN A O 1
ATOM 2412 N N . THR A 1 302 ? -0.115 -11.372 5.351 1.00 90.44 302 THR A N 1
ATOM 2413 C CA . THR A 1 302 ? 0.974 -11.209 6.329 1.00 90.44 302 THR A CA 1
ATOM 2414 C C . THR A 1 302 ? 1.162 -12.506 7.110 1.00 90.44 302 THR A C 1
ATOM 2416 O O . THR A 1 302 ? 0.208 -12.981 7.726 1.00 90.44 302 THR A O 1
ATOM 2419 N N . ILE A 1 303 ? 2.387 -13.038 7.105 1.00 90.94 303 ILE A N 1
ATOM 2420 C CA . ILE A 1 303 ? 2.809 -14.169 7.945 1.00 90.94 303 ILE A CA 1
ATOM 2421 C C . ILE A 1 303 ? 3.516 -13.668 9.196 1.00 90.94 303 ILE A C 1
ATOM 2423 O O . ILE A 1 303 ? 3.226 -14.124 10.298 1.00 90.94 303 ILE A O 1
ATOM 2427 N N . TYR A 1 304 ? 4.429 -12.711 9.029 1.00 87.75 304 TYR A N 1
ATOM 2428 C CA . TYR A 1 304 ? 5.203 -12.172 10.138 1.00 87.75 304 TYR A CA 1
ATOM 2429 C C . TYR A 1 304 ? 5.553 -10.706 9.899 1.00 87.75 304 TYR A C 1
ATOM 2431 O O . TYR A 1 304 ? 5.787 -10.284 8.764 1.00 87.75 304 TYR A O 1
ATOM 2439 N N . HIS A 1 305 ? 5.580 -9.920 10.970 1.00 85.25 305 HIS A N 1
ATOM 2440 C CA . HIS A 1 305 ? 5.852 -8.491 10.909 1.00 85.25 305 HIS A CA 1
ATOM 2441 C C . HIS A 1 305 ? 6.653 -8.057 12.137 1.00 85.25 305 HIS A C 1
ATOM 2443 O O . HIS A 1 305 ? 6.190 -8.193 13.266 1.00 85.25 305 HIS A O 1
ATOM 2449 N N . LEU A 1 306 ? 7.863 -7.558 11.898 1.00 84.75 306 LEU A N 1
ATOM 2450 C CA . LEU A 1 306 ? 8.832 -7.121 12.896 1.00 84.75 306 LEU A CA 1
ATOM 2451 C C . LEU A 1 306 ? 9.215 -5.662 12.598 1.00 84.75 306 LEU A C 1
ATOM 2453 O O . LEU A 1 306 ? 10.141 -5.424 11.816 1.00 84.75 306 LEU A O 1
ATOM 2457 N N . PRO A 1 307 ? 8.503 -4.675 13.168 1.00 80.06 307 PRO A N 1
ATOM 2458 C CA . PRO A 1 307 ? 8.878 -3.273 13.022 1.00 80.06 307 PRO A CA 1
ATOM 2459 C C . PRO A 1 307 ? 10.222 -2.983 13.723 1.00 80.06 307 PRO A C 1
ATOM 2461 O O . PRO A 1 307 ? 10.733 -3.831 14.459 1.00 80.06 307 PRO A O 1
ATOM 2464 N N . PRO A 1 308 ? 10.809 -1.791 13.521 1.00 81.12 308 PRO A N 1
ATOM 2465 C CA . PRO A 1 308 ? 12.036 -1.395 14.198 1.00 81.12 308 PRO A CA 1
ATOM 2466 C C . PRO A 1 308 ? 11.961 -1.467 15.726 1.00 81.12 308 PRO A C 1
ATOM 2468 O O . PRO A 1 308 ? 11.070 -0.901 16.356 1.00 81.12 308 PRO A O 1
ATOM 2471 N N . THR A 1 309 ? 12.941 -2.146 16.318 1.00 80.69 309 THR A N 1
ATOM 2472 C CA . THR A 1 309 ? 13.137 -2.319 17.764 1.00 80.69 309 THR A CA 1
ATOM 2473 C C . THR A 1 309 ? 14.622 -2.160 18.105 1.00 80.69 309 THR A C 1
ATOM 2475 O O . THR A 1 309 ? 15.480 -2.198 17.225 1.00 80.69 309 THR A O 1
ATOM 2478 N N . GLU A 1 310 ? 14.960 -2.017 19.392 1.00 76.81 310 GLU A N 1
ATOM 2479 C CA . GLU A 1 310 ? 16.367 -1.985 19.843 1.00 76.81 310 GLU A CA 1
ATOM 2480 C C . GLU A 1 310 ? 17.096 -3.328 19.638 1.00 76.81 310 GLU A C 1
ATOM 2482 O O . GLU A 1 310 ? 18.324 -3.377 19.589 1.00 76.81 310 GLU A O 1
ATOM 2487 N N . ILE A 1 311 ? 16.340 -4.426 19.533 1.00 75.62 311 ILE A N 1
ATOM 2488 C CA . ILE A 1 311 ? 16.843 -5.798 19.442 1.00 75.62 311 ILE A CA 1
ATOM 2489 C C . ILE A 1 311 ? 16.206 -6.471 18.224 1.00 75.62 311 ILE A C 1
ATOM 2491 O O . ILE A 1 311 ? 14.988 -6.637 18.188 1.00 75.62 311 ILE A O 1
ATOM 2495 N N . GLY A 1 312 ? 17.028 -6.911 17.268 1.00 83.06 312 GLY A N 1
ATOM 2496 C CA . GLY A 1 312 ? 16.595 -7.656 16.080 1.00 83.06 312 GLY A CA 1
ATOM 2497 C C . GLY A 1 312 ? 16.744 -6.883 14.767 1.00 83.06 312 GLY A C 1
ATOM 2498 O O . GLY A 1 312 ? 17.134 -5.718 14.746 1.00 83.06 312 GLY A O 1
ATOM 2499 N N . THR A 1 313 ? 16.471 -7.561 13.650 1.00 90.94 313 THR A N 1
ATOM 2500 C CA . THR A 1 313 ? 16.474 -6.953 12.312 1.00 90.94 313 THR A CA 1
ATOM 2501 C C . THR A 1 313 ? 15.036 -6.633 11.897 1.00 90.94 313 THR A C 1
ATOM 2503 O O . THR A 1 313 ? 14.237 -7.568 11.764 1.00 90.94 313 THR A O 1
ATOM 2506 N N . PRO A 1 314 ? 14.699 -5.352 11.659 1.00 87.94 314 PRO A N 1
ATOM 2507 C CA . PRO A 1 314 ? 13.370 -4.972 11.197 1.00 87.94 314 PRO A CA 1
ATOM 2508 C C . PRO A 1 314 ? 13.066 -5.660 9.865 1.00 87.94 314 PRO A C 1
ATOM 2510 O O . PRO A 1 314 ? 13.883 -5.636 8.942 1.00 87.94 314 PRO A O 1
ATOM 2513 N N . SER A 1 315 ? 11.922 -6.328 9.771 1.00 92.75 315 SER A N 1
ATOM 2514 C CA . SER A 1 315 ? 11.551 -7.124 8.601 1.00 92.75 315 SER A CA 1
ATOM 2515 C C . SER A 1 315 ? 10.047 -7.385 8.549 1.00 92.75 315 SER A C 1
ATOM 2517 O O . SER A 1 315 ? 9.331 -7.312 9.541 1.00 92.75 315 SER A O 1
ATOM 2519 N N . THR A 1 316 ? 9.532 -7.680 7.362 1.00 92.19 316 THR A N 1
ATOM 2520 C CA . THR A 1 316 ? 8.121 -8.016 7.152 1.00 92.19 316 THR A CA 1
ATOM 2521 C C . THR A 1 316 ? 8.019 -9.070 6.070 1.00 92.19 316 THR A C 1
ATOM 2523 O O . THR A 1 316 ? 8.798 -9.051 5.117 1.00 92.19 316 THR A O 1
ATOM 2526 N N . LEU A 1 317 ? 7.062 -9.978 6.222 1.00 94.75 317 LEU A N 1
ATOM 2527 C CA . LEU A 1 317 ? 6.817 -11.048 5.275 1.00 94.75 317 LEU A CA 1
ATOM 2528 C C . LEU A 1 317 ? 5.327 -11.142 4.965 1.00 94.75 317 LEU A C 1
ATOM 2530 O O . LEU A 1 317 ? 4.512 -11.547 5.802 1.00 94.75 317 LEU A O 1
ATOM 2534 N N . GLN A 1 318 ? 5.005 -10.779 3.730 1.00 95.62 318 GLN A N 1
ATOM 2535 C CA . GLN A 1 318 ? 3.724 -11.019 3.091 1.00 95.62 318 GLN A CA 1
ATOM 2536 C C . GLN A 1 318 ? 3.929 -12.121 2.049 1.00 95.62 318 GLN A C 1
ATOM 2538 O O . GLN A 1 318 ? 4.928 -12.107 1.334 1.00 95.62 318 GLN A O 1
ATOM 2543 N N . ILE A 1 319 ? 3.009 -13.078 1.987 1.00 97.31 319 ILE A N 1
ATOM 2544 C CA . ILE A 1 319 ? 3.013 -14.147 0.984 1.00 97.31 319 ILE A CA 1
ATOM 2545 C C . ILE A 1 319 ? 1.809 -14.029 0.051 1.00 97.31 319 ILE A C 1
ATOM 2547 O O . ILE A 1 319 ? 0.843 -13.331 0.354 1.00 97.31 319 ILE A O 1
ATOM 2551 N N . GLY A 1 320 ? 1.854 -14.736 -1.070 1.00 97.69 320 GLY A N 1
ATOM 2552 C CA . GLY A 1 320 ? 0.909 -14.598 -2.171 1.00 97.69 320 GLY A CA 1
ATOM 2553 C C . GLY A 1 320 ? 1.676 -14.224 -3.427 1.00 97.69 320 GLY A C 1
ATOM 2554 O O . GLY A 1 320 ? 1.696 -13.061 -3.824 1.00 97.69 320 GLY A O 1
ATOM 2555 N N . GLU A 1 321 ? 2.353 -15.218 -4.003 1.00 98.31 321 GLU A N 1
ATOM 2556 C CA . GLU A 1 321 ? 3.348 -15.025 -5.057 1.00 98.31 321 GLU A CA 1
ATOM 2557 C C . GLU A 1 321 ? 2.791 -14.223 -6.241 1.00 98.31 321 GLU A C 1
ATOM 2559 O O . GLU A 1 321 ? 1.929 -14.689 -6.995 1.00 98.31 321 GLU A O 1
ATOM 2564 N N . SER A 1 322 ? 3.314 -13.013 -6.441 1.00 97.94 322 SER A N 1
ATOM 2565 C CA . SER A 1 322 ? 2.817 -12.106 -7.473 1.00 97.94 322 SER A CA 1
ATOM 2566 C C . SER A 1 322 ? 3.112 -12.615 -8.881 1.00 97.94 322 SER A C 1
ATOM 2568 O O . SER A 1 322 ? 2.328 -12.338 -9.789 1.00 97.94 322 SER A O 1
ATOM 2570 N N . ALA A 1 323 ? 4.159 -13.425 -9.077 1.00 97.44 323 ALA A N 1
ATOM 2571 C CA . ALA A 1 323 ? 4.404 -14.101 -10.350 1.00 97.44 323 ALA A CA 1
ATOM 2572 C C . ALA A 1 323 ? 3.305 -15.118 -10.689 1.00 97.44 323 ALA A C 1
ATOM 2574 O O . ALA A 1 323 ? 2.927 -15.234 -11.856 1.00 97.44 323 ALA A O 1
ATOM 2575 N N . VAL A 1 324 ? 2.748 -15.819 -9.696 1.00 98.12 324 VAL A N 1
ATOM 2576 C CA . VAL A 1 324 ? 1.607 -16.727 -9.900 1.00 98.12 324 VAL A CA 1
ATOM 2577 C C . VAL A 1 324 ? 0.375 -15.924 -10.302 1.00 98.12 324 VAL A C 1
ATOM 2579 O O . VAL A 1 324 ? -0.244 -16.236 -11.322 1.00 98.12 324 VAL A O 1
ATOM 2582 N N . ILE A 1 325 ? 0.080 -14.845 -9.569 1.00 98.31 325 ILE A N 1
ATOM 2583 C CA . ILE A 1 325 ? -1.051 -13.955 -9.865 1.00 98.31 325 ILE A CA 1
ATOM 2584 C C . ILE A 1 325 ? -0.927 -13.394 -11.288 1.00 98.31 325 ILE A C 1
ATOM 2586 O O . ILE A 1 325 ? -1.874 -13.474 -12.072 1.00 98.31 325 ILE A O 1
ATOM 2590 N N . ALA A 1 326 ? 0.253 -12.892 -11.664 1.00 96.19 326 ALA A N 1
ATOM 2591 C CA . ALA A 1 326 ? 0.504 -12.319 -12.983 1.00 96.19 326 ALA A CA 1
ATOM 2592 C C . ALA A 1 326 ? 0.370 -13.350 -14.115 1.00 96.19 326 ALA A C 1
ATOM 2594 O O . ALA A 1 326 ? -0.190 -13.038 -15.166 1.00 96.19 326 ALA A O 1
ATOM 2595 N N . ASN A 1 327 ? 0.842 -14.587 -13.912 1.00 95.06 327 ASN A N 1
ATOM 2596 C CA . ASN A 1 327 ? 0.725 -15.661 -14.904 1.00 95.06 327 ASN A CA 1
ATOM 2597 C C . ASN A 1 327 ? -0.718 -16.114 -15.116 1.00 95.06 327 ASN A C 1
ATOM 2599 O O . ASN A 1 327 ? -1.140 -16.289 -16.258 1.00 95.06 327 ASN A O 1
ATOM 2603 N N . GLN A 1 328 ? -1.477 -16.292 -14.037 1.00 96.00 328 GLN A N 1
ATOM 2604 C CA . GLN A 1 328 ? -2.844 -16.802 -14.130 1.00 96.00 328 GLN A CA 1
ATOM 2605 C C . GLN A 1 328 ? -3.829 -15.745 -14.631 1.00 96.00 328 GLN A C 1
ATOM 2607 O O . GLN A 1 328 ? -4.711 -16.055 -15.426 1.00 96.00 328 GLN A O 1
ATOM 2612 N N . THR A 1 329 ? -3.642 -14.484 -14.237 1.00 94.69 329 THR A N 1
ATOM 2613 C CA . THR A 1 329 ? -4.510 -13.380 -14.680 1.00 94.69 329 THR A CA 1
ATOM 2614 C C . THR A 1 329 ? -4.036 -12.731 -15.982 1.00 94.69 329 THR A C 1
ATOM 2616 O O . THR A 1 329 ? -4.776 -11.987 -16.630 1.00 94.69 329 THR A O 1
ATOM 2619 N N . ASN A 1 330 ? -2.792 -12.999 -16.398 1.00 93.19 330 ASN A N 1
ATOM 2620 C CA . ASN A 1 330 ? -2.126 -12.339 -17.520 1.00 93.19 330 ASN A CA 1
ATOM 2621 C C . ASN A 1 330 ? -2.118 -10.801 -17.378 1.00 93.19 330 ASN A C 1
ATOM 2623 O O . ASN A 1 330 ? -2.197 -10.093 -18.388 1.00 93.19 330 ASN A O 1
ATOM 2627 N N . ARG A 1 331 ? -2.100 -10.288 -16.137 1.00 93.25 331 ARG A N 1
ATOM 2628 C CA . ARG A 1 331 ? -2.098 -8.861 -15.762 1.00 93.25 331 ARG A CA 1
ATOM 2629 C C . ARG A 1 331 ? -0.831 -8.509 -14.974 1.00 93.25 331 ARG A C 1
ATOM 2631 O O . ARG A 1 331 ? -0.296 -9.379 -14.291 1.00 93.25 331 ARG A O 1
ATOM 2638 N N . PRO A 1 332 ? -0.325 -7.265 -15.057 1.00 94.38 332 PRO A N 1
ATOM 2639 C CA . PRO A 1 332 ? 0.766 -6.833 -14.193 1.00 94.38 332 PRO A CA 1
ATOM 2640 C C . PRO A 1 332 ? 0.271 -6.729 -12.747 1.00 94.38 332 PRO A C 1
ATOM 2642 O O . PRO A 1 332 ? -0.875 -6.342 -12.500 1.00 94.38 332 PRO A O 1
ATOM 2645 N N . VAL A 1 333 ? 1.144 -7.058 -11.798 1.00 97.75 333 VAL A N 1
ATOM 2646 C CA . VAL A 1 333 ? 0.819 -7.075 -10.367 1.00 97.75 333 VAL A CA 1
ATOM 2647 C C . VAL A 1 333 ? 1.785 -6.165 -9.625 1.00 97.75 333 VAL A C 1
ATOM 2649 O O . VAL A 1 333 ? 2.994 -6.273 -9.805 1.00 97.75 333 VAL A O 1
ATOM 2652 N N . VAL A 1 334 ? 1.267 -5.282 -8.779 1.00 98.19 334 VAL A N 1
ATOM 2653 C CA . VAL A 1 334 ? 2.050 -4.550 -7.785 1.00 98.19 334 VAL A CA 1
ATOM 2654 C C . VAL A 1 334 ? 1.830 -5.213 -6.429 1.00 98.19 334 VAL A C 1
ATOM 2656 O O . VAL A 1 334 ? 0.687 -5.332 -5.995 1.00 98.19 334 VAL A O 1
ATOM 2659 N N . SER A 1 335 ? 2.896 -5.658 -5.767 1.00 98.06 335 SER A N 1
ATOM 2660 C CA . SER A 1 335 ? 2.828 -6.323 -4.454 1.00 98.06 335 SER A CA 1
ATOM 2661 C C . SER A 1 335 ? 3.871 -5.794 -3.467 1.00 98.06 335 SER A C 1
ATOM 2663 O O . SER A 1 335 ? 4.602 -4.871 -3.799 1.00 98.06 335 SER A O 1
ATOM 2665 N N . ASP A 1 336 ? 3.976 -6.352 -2.255 1.00 96.50 336 ASP A N 1
ATOM 2666 C CA . ASP A 1 336 ? 5.038 -6.040 -1.273 1.00 96.50 336 ASP A CA 1
ATOM 2667 C C . ASP A 1 336 ? 5.125 -4.564 -0.833 1.00 96.50 336 ASP A C 1
ATOM 2669 O O . ASP A 1 336 ? 6.207 -3.993 -0.659 1.00 96.50 336 ASP A O 1
ATOM 2673 N N . PHE A 1 337 ? 3.977 -3.929 -0.597 1.00 97.25 337 PHE A N 1
ATOM 2674 C CA . PHE A 1 337 ? 3.899 -2.502 -0.257 1.00 97.25 337 PHE A CA 1
ATOM 2675 C C . PHE A 1 337 ? 4.620 -2.102 1.042 1.00 97.25 337 PHE A C 1
ATOM 2677 O O . PHE A 1 337 ? 4.933 -0.934 1.220 1.00 97.25 337 PHE A O 1
ATOM 2684 N N . ARG A 1 338 ? 4.914 -3.034 1.956 1.00 94.75 338 ARG A N 1
ATOM 2685 C CA . ARG A 1 338 ? 5.507 -2.710 3.271 1.00 94.75 338 ARG A CA 1
ATOM 2686 C C . ARG A 1 338 ? 7.035 -2.643 3.265 1.00 94.75 338 ARG A C 1
ATOM 2688 O O . ARG A 1 338 ? 7.628 -1.945 4.082 1.00 94.75 338 ARG A O 1
ATOM 2695 N N . VAL A 1 339 ? 7.680 -3.376 2.358 1.00 95.62 339 VAL A N 1
ATOM 2696 C CA . VAL A 1 339 ? 9.119 -3.685 2.444 1.00 95.62 339 VAL A CA 1
ATOM 2697 C C . VAL A 1 339 ? 9.991 -2.444 2.242 1.00 95.62 339 VAL A C 1
ATOM 2699 O O . VAL A 1 339 ? 10.983 -2.266 2.946 1.00 95.62 339 VAL A O 1
ATOM 2702 N N . ALA A 1 340 ? 9.617 -1.569 1.304 1.00 96.12 340 ALA A N 1
ATOM 2703 C CA . ALA A 1 340 ? 10.388 -0.364 0.992 1.00 96.12 340 ALA A CA 1
ATOM 2704 C C . ALA A 1 340 ? 10.406 0.648 2.152 1.00 96.12 340 ALA A C 1
ATOM 2706 O O . ALA A 1 340 ? 11.414 1.321 2.355 1.00 96.12 340 ALA A O 1
ATOM 2707 N N . ASP A 1 341 ? 9.326 0.726 2.932 1.00 94.44 341 ASP A N 1
ATOM 2708 C CA . ASP A 1 341 ? 9.257 1.588 4.113 1.00 94.44 341 ASP A CA 1
ATOM 2709 C C . ASP A 1 341 ? 10.167 1.076 5.243 1.00 94.44 341 ASP A C 1
ATOM 2711 O O . ASP A 1 341 ? 10.971 1.837 5.784 1.00 94.44 341 ASP A O 1
ATOM 2715 N N . ILE A 1 342 ? 10.138 -0.235 5.518 1.00 92.81 342 ILE A N 1
ATOM 2716 C CA . ILE A 1 342 ? 11.026 -0.868 6.510 1.00 92.81 342 ILE A CA 1
ATOM 2717 C C . ILE A 1 342 ? 12.499 -0.724 6.121 1.00 92.81 342 ILE A C 1
ATOM 2719 O O . ILE A 1 342 ? 13.341 -0.444 6.973 1.00 92.81 342 ILE A O 1
ATOM 2723 N N . ALA A 1 343 ? 12.825 -0.838 4.830 1.00 94.38 343 ALA A N 1
ATOM 2724 C CA . ALA A 1 343 ? 14.186 -0.620 4.336 1.00 94.38 343 ALA A CA 1
ATOM 2725 C C . ALA A 1 343 ? 14.711 0.807 4.606 1.00 94.38 343 ALA A C 1
ATOM 2727 O O . ALA A 1 343 ? 15.922 1.027 4.609 1.00 94.38 343 ALA A O 1
ATOM 2728 N N . LEU A 1 344 ? 13.816 1.770 4.851 1.00 90.94 344 LEU A N 1
ATOM 2729 C CA . LEU A 1 344 ? 14.129 3.148 5.237 1.00 90.94 344 LEU A CA 1
ATOM 2730 C C . LEU A 1 344 ? 13.950 3.407 6.740 1.00 90.94 344 LEU A C 1
ATOM 2732 O O . LEU A 1 344 ? 13.856 4.564 7.152 1.00 90.94 344 LEU A O 1
ATOM 2736 N N . GLY A 1 345 ? 13.909 2.353 7.556 1.00 87.81 345 GLY A N 1
ATOM 2737 C CA . GLY A 1 345 ? 13.769 2.445 9.009 1.00 87.81 345 GLY A CA 1
ATOM 2738 C C . GLY A 1 345 ? 12.350 2.743 9.489 1.00 87.81 345 GLY A C 1
ATOM 2739 O O . GLY A 1 345 ? 12.175 3.040 10.665 1.00 87.81 345 GLY A O 1
ATOM 2740 N N . GLY A 1 346 ? 11.351 2.678 8.606 1.00 89.44 346 GLY A N 1
ATOM 2741 C CA . GLY A 1 346 ? 9.950 2.787 8.992 1.00 89.44 346 GLY A CA 1
ATOM 2742 C C . GLY A 1 346 ? 9.389 1.481 9.546 1.00 89.44 346 GLY A C 1
ATOM 2743 O O . GLY A 1 346 ? 10.019 0.424 9.515 1.00 89.44 346 GLY A O 1
ATOM 2744 N N . HIS A 1 347 ? 8.172 1.555 10.066 1.00 86.81 347 HIS A N 1
ATOM 2745 C CA . HIS A 1 347 ? 7.453 0.431 10.646 1.00 86.81 347 HIS A CA 1
ATOM 2746 C C . HIS A 1 347 ? 6.775 -0.443 9.581 1.00 86.81 347 HIS A C 1
ATOM 2748 O O . HIS A 1 347 ? 6.320 -1.531 9.903 1.00 86.81 347 HIS A O 1
ATOM 2754 N N . GLY A 1 348 ? 6.672 -0.013 8.317 1.00 86.31 348 GLY A N 1
ATOM 2755 C CA . GLY A 1 348 ? 5.960 -0.743 7.257 1.00 86.31 348 GLY A CA 1
ATOM 2756 C C . GLY A 1 348 ? 4.436 -0.759 7.419 1.00 86.31 348 GLY A C 1
ATOM 2757 O O . GLY A 1 348 ? 3.732 -1.471 6.694 1.00 86.31 348 GLY A O 1
ATOM 2758 N N . ALA A 1 349 ? 3.912 -0.015 8.391 1.00 83.44 349 ALA A N 1
ATOM 2759 C CA . ALA A 1 349 ? 2.501 0.088 8.723 1.00 83.44 349 ALA A CA 1
ATOM 2760 C C . ALA A 1 349 ? 2.236 1.350 9.568 1.00 83.44 349 ALA A C 1
ATOM 2762 O O . ALA A 1 349 ? 3.122 1.757 10.320 1.00 83.44 349 ALA A O 1
ATOM 2763 N N . PRO A 1 350 ? 1.014 1.908 9.519 1.00 84.25 350 PRO A N 1
ATOM 2764 C CA . PRO A 1 350 ? -0.019 1.667 8.507 1.00 84.25 350 PRO A CA 1
ATOM 2765 C C . PRO A 1 350 ? 0.317 2.361 7.167 1.00 84.25 350 PRO A C 1
ATOM 2767 O O . PRO A 1 350 ? 0.871 3.454 7.149 1.00 84.25 350 PRO A O 1
ATOM 2770 N N . VAL A 1 351 ? -0.026 1.729 6.034 1.00 86.25 351 VAL A N 1
ATOM 2771 C CA . VAL A 1 351 ? 0.197 2.288 4.672 1.00 86.25 351 VAL A CA 1
ATOM 2772 C C . VAL A 1 351 ? -1.066 2.893 4.045 1.00 86.25 351 VAL A C 1
ATOM 2774 O O . VAL A 1 351 ? -0.986 3.701 3.127 1.00 86.25 351 VAL A O 1
ATOM 2777 N N . VAL A 1 352 ? -2.238 2.535 4.572 1.00 88.94 352 VAL A N 1
ATOM 2778 C CA . VAL A 1 352 ? -3.550 3.046 4.143 1.00 88.94 352 VAL A CA 1
ATOM 2779 C C . VAL A 1 352 ? -3.745 4.557 4.378 1.00 88.94 352 VAL A C 1
ATOM 2781 O O . VAL A 1 352 ? -4.420 5.161 3.547 1.00 88.94 352 VAL A O 1
ATOM 2784 N N . PRO A 1 353 ? -3.136 5.222 5.388 1.00 91.00 353 PRO A N 1
ATOM 2785 C CA . PRO A 1 353 ? -3.362 6.651 5.630 1.00 91.00 353 PRO A CA 1
ATOM 2786 C C . PRO A 1 353 ? -3.090 7.577 4.439 1.00 91.00 353 PRO A C 1
ATOM 2788 O O . PRO A 1 353 ? -3.728 8.618 4.308 1.00 91.00 353 PRO A O 1
ATOM 2791 N N . TYR A 1 354 ? -2.178 7.205 3.535 1.00 93.94 354 TYR A N 1
ATOM 2792 C CA . TYR A 1 354 ? -1.976 7.960 2.298 1.00 93.94 354 TYR A CA 1
ATOM 2793 C C . TYR A 1 354 ? -3.195 7.878 1.368 1.00 93.94 354 TYR A C 1
ATOM 2795 O O . TYR A 1 354 ? -3.616 8.886 0.810 1.00 93.94 354 TYR A O 1
ATOM 2803 N N . VAL A 1 355 ? -3.794 6.694 1.231 1.00 94.31 355 VAL A N 1
ATOM 2804 C CA . VAL A 1 355 ? -5.020 6.499 0.444 1.00 94.31 355 VAL A CA 1
ATOM 2805 C C . VAL A 1 355 ? -6.194 7.225 1.088 1.00 94.31 355 VAL A C 1
ATOM 2807 O O . VAL A 1 355 ? -6.933 7.920 0.396 1.00 94.31 355 VAL A O 1
ATOM 2810 N N . ASP A 1 356 ? -6.332 7.098 2.407 1.00 92.62 356 ASP A N 1
ATOM 2811 C CA . ASP A 1 356 ? -7.323 7.835 3.188 1.00 92.62 356 ASP A CA 1
ATOM 2812 C C . ASP A 1 356 ? -7.241 9.338 2.888 1.00 92.62 356 ASP A C 1
ATOM 2814 O O . ASP A 1 356 ? -8.254 9.981 2.631 1.00 92.62 356 ASP A O 1
ATOM 2818 N N . PHE A 1 357 ? -6.029 9.893 2.841 1.00 94.56 357 PHE A N 1
ATOM 2819 C CA . PHE A 1 357 ? -5.805 11.277 2.441 1.00 94.56 357 PHE A CA 1
ATOM 2820 C C . PHE A 1 357 ? -6.249 11.569 1.007 1.00 94.56 357 PHE A C 1
ATOM 2822 O O . PHE A 1 357 ? -6.942 12.559 0.782 1.00 94.56 357 PHE A O 1
ATOM 2829 N N . LEU A 1 358 ? -5.915 10.717 0.035 1.00 93.81 358 LEU A N 1
ATOM 2830 C CA . LEU A 1 358 ? -6.354 10.932 -1.346 1.00 93.81 358 LEU A CA 1
ATOM 2831 C C . LEU A 1 358 ? -7.884 10.984 -1.464 1.00 93.81 358 LEU A C 1
ATOM 2833 O O . LEU A 1 358 ? -8.399 11.850 -2.165 1.00 93.81 358 LEU A O 1
ATOM 2837 N N . ILE A 1 359 ? -8.596 10.111 -0.747 1.00 91.56 359 ILE A N 1
ATOM 2838 C CA . ILE A 1 359 ? -10.059 9.986 -0.825 1.00 91.56 359 ILE A CA 1
ATOM 2839 C C . ILE A 1 359 ? -10.780 11.045 0.022 1.00 91.56 359 ILE A C 1
ATOM 2841 O O . ILE A 1 359 ? -11.814 11.566 -0.395 1.00 91.56 359 ILE A O 1
ATOM 2845 N N . HIS A 1 360 ? -10.270 11.350 1.217 1.00 91.81 360 HIS A N 1
ATOM 2846 C CA . HIS A 1 360 ? -11.004 12.108 2.235 1.00 91.81 360 HIS A CA 1
ATOM 2847 C C . HIS A 1 360 ? -10.434 13.498 2.535 1.00 91.81 360 HIS A C 1
ATOM 2849 O O . HIS A 1 360 ? -10.997 14.186 3.390 1.00 91.81 360 HIS A O 1
ATOM 2855 N N . HIS A 1 361 ? -9.359 13.940 1.867 1.00 91.81 361 HIS A N 1
ATOM 2856 C CA . HIS A 1 361 ? -8.907 15.324 2.017 1.00 91.81 361 HIS A CA 1
ATOM 2857 C C . HIS A 1 361 ? -10.009 16.308 1.613 1.00 91.81 361 HIS A C 1
ATOM 2859 O O . HIS A 1 361 ? -10.741 16.106 0.644 1.00 91.81 361 HIS A O 1
ATOM 2865 N N . GLN A 1 362 ? -10.126 17.388 2.378 1.00 92.62 362 GLN A N 1
ATOM 2866 C CA . GLN A 1 362 ? -11.075 18.463 2.123 1.00 92.62 362 GLN A CA 1
ATOM 2867 C C . GLN A 1 362 ? -10.384 19.801 2.351 1.00 92.62 362 GLN A C 1
ATOM 2869 O O . GLN A 1 362 ? -9.535 19.928 3.234 1.00 92.62 362 GLN A O 1
ATOM 2874 N N . ASP A 1 363 ? -10.771 20.814 1.584 1.00 91.94 363 ASP A N 1
ATOM 2875 C CA . ASP A 1 363 ? -10.192 22.154 1.715 1.00 91.94 363 ASP A CA 1
ATOM 2876 C C . ASP A 1 363 ? -10.683 22.868 2.985 1.00 91.94 363 ASP A C 1
ATOM 2878 O O . ASP A 1 363 ? -9.934 23.610 3.619 1.00 91.94 363 ASP A O 1
ATOM 2882 N N . GLU A 1 364 ? -11.923 22.590 3.405 1.00 93.62 364 GLU A N 1
ATOM 2883 C CA . GLU A 1 364 ? -12.617 23.365 4.442 1.00 93.62 364 GLU A CA 1
ATOM 2884 C C . GLU A 1 364 ? -12.792 22.638 5.784 1.00 93.62 364 GLU A C 1
ATOM 2886 O O . GLU A 1 364 ? -13.016 23.299 6.800 1.00 93.62 364 GLU A O 1
ATOM 2891 N N . LYS A 1 365 ? -12.675 21.303 5.820 1.00 94.56 365 LYS A N 1
ATOM 2892 C CA . LYS A 1 365 ? -12.913 20.486 7.022 1.00 94.56 365 LYS A CA 1
ATOM 2893 C C . LYS A 1 365 ? -11.752 19.555 7.337 1.00 94.56 365 LYS A C 1
ATOM 2895 O O . LYS A 1 365 ? -11.189 18.937 6.436 1.00 94.56 365 LYS A O 1
ATOM 2900 N N . SER A 1 366 ? -11.454 19.410 8.621 1.00 96.44 366 SER A N 1
ATOM 2901 C CA . SER A 1 366 ? -10.573 18.364 9.129 1.00 96.44 366 SER A CA 1
ATOM 2902 C C . SER A 1 366 ? -11.379 17.123 9.500 1.00 96.44 366 SER A C 1
ATOM 2904 O O . SER A 1 366 ? -12.391 17.218 10.201 1.00 96.44 366 SER A O 1
ATOM 2906 N N . VAL A 1 367 ? -10.907 15.955 9.075 1.00 96.12 367 VAL A N 1
ATOM 2907 C CA . VAL A 1 367 ? -11.622 14.684 9.225 1.00 96.12 367 VAL A CA 1
ATOM 2908 C C . VAL A 1 367 ? -10.772 13.684 10.003 1.00 96.12 367 VAL A C 1
ATOM 2910 O O . VAL A 1 367 ? -9.617 13.443 9.660 1.00 96.12 367 VAL A O 1
ATOM 2913 N N . ALA A 1 368 ? -11.354 13.072 11.031 1.00 95.94 368 ALA A N 1
ATOM 2914 C CA . ALA A 1 368 ? -10.814 11.898 11.704 1.00 95.94 368 ALA A CA 1
ATOM 2915 C C . ALA A 1 368 ? -11.497 10.640 11.155 1.00 95.94 368 ALA A C 1
ATOM 2917 O O . ALA A 1 368 ? -12.693 10.436 11.351 1.00 95.94 368 ALA A O 1
ATOM 2918 N N . LEU A 1 369 ? -10.745 9.786 10.468 1.00 94.56 369 LEU A N 1
ATOM 2919 C CA . LEU A 1 369 ? -11.209 8.479 10.015 1.00 94.56 369 LEU A CA 1
ATOM 2920 C C . LEU A 1 369 ? -10.886 7.459 11.108 1.00 94.56 369 LEU A C 1
ATOM 2922 O O . LEU A 1 369 ? -9.737 7.054 11.268 1.00 94.56 369 LEU A O 1
ATOM 2926 N N . GLN A 1 370 ? -11.891 7.088 11.893 1.00 94.38 370 GLN A N 1
ATOM 2927 C CA . GLN A 1 370 ? -11.771 6.191 13.035 1.00 94.38 370 GLN A CA 1
ATOM 2928 C C . GLN A 1 370 ? -12.183 4.775 12.636 1.00 94.38 370 GLN A C 1
ATOM 2930 O O . GLN A 1 370 ? -13.357 4.519 12.387 1.00 94.38 370 GLN A O 1
ATOM 2935 N N . ASN A 1 371 ? -11.256 3.824 12.637 1.00 91.00 371 ASN A N 1
ATOM 2936 C CA . ASN A 1 371 ? -11.602 2.407 12.549 1.00 91.00 371 ASN A CA 1
ATOM 2937 C C . ASN A 1 371 ? -11.730 1.820 13.959 1.00 91.00 371 ASN A C 1
ATOM 2939 O O . ASN A 1 371 ? -10.841 2.013 14.791 1.00 91.00 371 ASN A O 1
ATOM 2943 N N . ILE A 1 372 ? -12.821 1.110 14.241 1.00 91.62 372 ILE A N 1
ATOM 2944 C CA . ILE A 1 372 ? -13.073 0.424 15.516 1.00 91.62 372 ILE A CA 1
ATOM 2945 C C . ILE A 1 372 ? -13.189 -1.075 15.232 1.00 91.62 372 ILE A C 1
ATOM 2947 O O . ILE A 1 372 ? -14.278 -1.646 15.156 1.00 91.62 372 ILE A O 1
ATOM 2951 N N . GLY A 1 373 ? -12.033 -1.707 15.023 1.00 87.25 373 GLY A N 1
ATOM 2952 C CA . GLY A 1 373 ? -11.897 -3.156 14.885 1.00 87.25 373 GLY A CA 1
ATOM 2953 C C . GLY A 1 373 ? -11.636 -3.814 16.239 1.00 87.25 373 GLY A C 1
ATOM 2954 O O . GLY A 1 373 ? -12.174 -3.398 17.260 1.00 87.25 373 GLY A O 1
ATOM 2955 N N . GLY A 1 374 ? -10.765 -4.826 16.284 1.00 84.56 374 GLY A N 1
ATOM 2956 C CA . GLY A 1 374 ? -10.272 -5.352 17.564 1.00 84.56 374 GLY A CA 1
ATOM 2957 C C . GLY A 1 374 ? -9.487 -4.296 18.358 1.00 84.56 374 GLY A C 1
ATOM 2958 O O . GLY A 1 374 ? -9.697 -4.135 19.561 1.00 84.56 374 GLY A O 1
ATOM 2959 N N . ILE A 1 375 ? -8.634 -3.552 17.653 1.00 87.50 375 ILE A N 1
ATOM 2960 C CA . ILE A 1 375 ? -7.956 -2.331 18.100 1.00 87.50 375 ILE A CA 1
ATOM 2961 C C . ILE A 1 375 ? -8.588 -1.145 17.369 1.00 87.50 375 ILE A C 1
ATOM 2963 O O . ILE A 1 375 ? -9.042 -1.280 16.229 1.00 87.50 375 ILE A O 1
ATOM 2967 N N . SER A 1 376 ? -8.629 -0.005 18.046 1.00 91.62 376 SER A N 1
ATOM 2968 C CA . SER A 1 376 ? -9.082 1.266 17.495 1.00 91.62 376 SER A CA 1
ATOM 2969 C C . SER A 1 376 ? -7.889 2.045 16.948 1.00 91.62 376 SER A C 1
ATOM 2971 O O . SER A 1 376 ? -6.891 2.215 17.651 1.00 91.62 376 SER A O 1
ATOM 2973 N N . ASN A 1 377 ? -7.997 2.551 15.721 1.00 91.12 377 ASN A N 1
ATOM 2974 C CA . ASN A 1 377 ? -6.981 3.407 15.107 1.00 91.12 377 ASN A CA 1
ATOM 2975 C C . ASN A 1 377 ? -7.602 4.572 14.344 1.00 91.12 377 ASN A C 1
ATOM 2977 O O . ASN A 1 377 ? -8.765 4.514 13.942 1.00 91.12 377 ASN A O 1
ATOM 2981 N N . VAL A 1 378 ? -6.837 5.650 14.207 1.00 93.56 378 VAL A N 1
ATOM 2982 C CA . VAL A 1 378 ? -7.285 6.872 13.543 1.00 93.56 378 VAL A CA 1
ATOM 2983 C C . VAL A 1 378 ? -6.307 7.284 12.453 1.00 93.56 378 VAL A C 1
ATOM 2985 O O . VAL A 1 378 ? -5.098 7.256 12.673 1.00 93.56 378 VAL A O 1
ATOM 2988 N N . THR A 1 379 ? -6.847 7.725 11.317 1.00 94.25 379 THR A N 1
ATOM 2989 C CA . THR A 1 379 ? -6.163 8.605 10.361 1.00 94.25 379 THR A CA 1
ATOM 2990 C C . THR A 1 379 ? -6.813 9.983 10.450 1.00 94.25 379 THR A C 1
ATOM 2992 O O . THR A 1 379 ? -7.973 10.152 10.078 1.00 94.25 379 THR A O 1
ATOM 2995 N N . PHE A 1 380 ? -6.090 10.980 10.947 1.00 95.88 380 PHE A N 1
ATOM 2996 C CA . PHE A 1 380 ? -6.535 12.366 10.989 1.00 95.88 380 PHE A CA 1
ATOM 2997 C C . PHE A 1 380 ? -5.963 13.153 9.810 1.00 95.88 380 PHE A C 1
ATOM 2999 O O . PHE A 1 380 ? -4.747 13.198 9.602 1.00 95.88 380 PHE A O 1
ATOM 3006 N N . ILE A 1 381 ? -6.858 13.795 9.063 1.00 96.38 381 ILE A N 1
ATOM 3007 C CA . ILE A 1 381 ? -6.554 14.602 7.886 1.00 96.38 381 ILE A CA 1
ATOM 3008 C C . ILE A 1 381 ? -7.000 16.037 8.182 1.00 96.38 381 ILE A C 1
ATOM 3010 O O . ILE A 1 381 ? -8.204 16.307 8.196 1.00 96.38 381 ILE A O 1
ATOM 3014 N N . PRO A 1 382 ? -6.063 16.969 8.427 1.00 95.94 382 PRO A N 1
ATOM 3015 C CA . PRO A 1 382 ? -6.394 18.381 8.556 1.00 95.94 382 PRO A CA 1
ATOM 3016 C C . PRO A 1 382 ? -7.061 18.937 7.291 1.00 95.94 382 PRO A C 1
ATOM 3018 O O . PRO A 1 382 ? -6.807 18.475 6.175 1.00 95.94 382 PRO A O 1
ATOM 3021 N N . LYS A 1 383 ? -7.858 19.997 7.440 1.00 94.62 383 LYS A N 1
ATOM 3022 C CA . LYS A 1 383 ? -8.309 20.774 6.279 1.00 94.62 383 LYS A CA 1
ATOM 3023 C C . LYS A 1 383 ? -7.119 21.312 5.478 1.00 94.62 383 LYS A C 1
ATOM 3025 O O . LYS A 1 383 ? -6.126 21.748 6.064 1.00 94.62 383 LYS A O 1
ATOM 3030 N N . ASN A 1 384 ? -7.224 21.301 4.150 1.00 92.06 384 ASN A N 1
ATOM 3031 C CA . ASN A 1 384 ? -6.157 21.692 3.222 1.00 92.06 384 ASN A CA 1
ATOM 3032 C C . ASN A 1 384 ? -4.812 20.977 3.500 1.00 92.06 384 ASN A C 1
ATOM 3034 O O . ASN A 1 384 ? -3.733 21.551 3.331 1.00 92.06 384 ASN A O 1
ATOM 3038 N N . ALA A 1 385 ? -4.866 19.724 3.960 1.00 92.19 385 ALA A N 1
ATOM 3039 C CA . ALA A 1 385 ? -3.672 18.972 4.314 1.00 92.19 385 ALA A CA 1
ATOM 3040 C C . ALA A 1 385 ? -2.742 18.719 3.120 1.00 92.19 385 ALA A C 1
ATOM 3042 O O . ALA A 1 385 ? -3.139 18.566 1.950 1.00 92.19 385 ALA A O 1
ATOM 3043 N N . ARG A 1 386 ? -1.462 18.593 3.449 1.00 90.56 386 ARG A N 1
ATOM 3044 C CA . ARG A 1 386 ? -0.462 17.893 2.650 1.00 90.56 386 ARG A CA 1
ATOM 3045 C C . ARG A 1 386 ? -0.166 16.533 3.300 1.00 90.56 386 ARG A C 1
ATOM 3047 O O . ARG A 1 386 ? -0.504 16.340 4.468 1.00 90.56 386 ARG A O 1
ATOM 3054 N N . PRO A 1 387 ? 0.458 15.586 2.577 1.00 88.50 387 PRO A N 1
ATOM 3055 C CA . PRO A 1 387 ? 0.795 14.271 3.125 1.00 88.50 387 PRO A CA 1
ATOM 3056 C C . PRO A 1 387 ? 1.536 14.326 4.476 1.00 88.50 387 PRO A C 1
ATOM 3058 O O . PRO A 1 387 ? 1.237 13.565 5.392 1.00 88.50 387 PRO A O 1
ATOM 3061 N N . GLU A 1 388 ? 2.459 15.274 4.632 1.00 88.81 388 GLU A N 1
ATOM 3062 C CA . GLU A 1 388 ? 3.234 15.501 5.857 1.00 88.81 388 GLU A CA 1
ATOM 3063 C C . GLU A 1 388 ? 2.418 16.011 7.059 1.00 88.81 388 GLU A C 1
ATOM 3065 O O . GLU A 1 388 ? 2.918 15.995 8.183 1.00 88.81 388 GLU A O 1
ATOM 3070 N N . ASP A 1 389 ? 1.178 16.451 6.840 1.00 91.94 389 ASP A N 1
ATOM 3071 C CA . ASP A 1 389 ? 0.293 16.957 7.892 1.00 91.94 389 ASP A CA 1
ATOM 3072 C C . ASP A 1 389 ? -0.637 15.849 8.448 1.00 91.94 389 ASP A C 1
ATOM 3074 O O . ASP A 1 389 ? -1.334 16.065 9.439 1.00 91.94 389 ASP A O 1
ATOM 3078 N N . ILE A 1 390 ? -0.656 14.659 7.826 1.00 93.81 390 ILE A N 1
ATOM 3079 C CA . ILE A 1 390 ? -1.488 13.513 8.238 1.00 93.81 390 ILE A CA 1
ATOM 3080 C C . ILE A 1 390 ? -0.982 12.945 9.564 1.00 93.81 390 ILE A C 1
ATOM 3082 O O . ILE A 1 390 ? 0.208 12.698 9.735 1.00 93.81 390 ILE A O 1
ATOM 3086 N N . ILE A 1 391 ? -1.886 12.659 10.493 1.00 92.62 391 ILE A N 1
ATOM 3087 C CA . ILE A 1 391 ? -1.538 12.037 11.774 1.00 92.62 391 ILE A CA 1
ATOM 3088 C C . ILE A 1 391 ? -2.251 10.694 11.851 1.00 92.62 391 ILE A C 1
ATOM 3090 O O . ILE A 1 391 ? -3.465 10.645 11.684 1.00 92.62 391 ILE A O 1
ATOM 3094 N N . ALA A 1 392 ? -1.529 9.607 12.119 1.00 91.44 392 ALA A N 1
ATOM 3095 C CA . ALA A 1 392 ? -2.151 8.303 12.310 1.00 91.44 392 ALA A CA 1
ATOM 3096 C C . ALA A 1 392 ? -1.503 7.514 13.447 1.00 91.44 392 ALA A C 1
ATOM 3098 O O . ALA A 1 392 ? -0.286 7.553 13.630 1.00 91.44 392 ALA A O 1
ATOM 3099 N N . PHE A 1 393 ? -2.334 6.828 14.229 1.00 89.31 393 PHE A N 1
ATOM 3100 C CA . PHE A 1 393 ? -1.912 6.019 15.370 1.00 89.31 393 PHE A CA 1
ATOM 3101 C C . PHE A 1 393 ? -3.032 5.087 15.845 1.00 89.31 393 PHE A C 1
ATOM 3103 O O . PHE A 1 393 ? -4.216 5.336 15.601 1.00 89.31 393 PHE A O 1
ATOM 3110 N N . ASP A 1 394 ? -2.658 4.048 16.594 1.00 89.69 394 ASP A N 1
ATOM 3111 C CA . ASP A 1 394 ? -3.618 3.256 17.361 1.00 89.69 394 ASP A CA 1
ATOM 3112 C C . ASP A 1 394 ? -3.986 4.014 18.646 1.00 89.69 394 ASP A C 1
ATOM 3114 O O . ASP A 1 394 ? -3.123 4.386 19.451 1.00 89.69 394 ASP A O 1
ATOM 3118 N N . SER A 1 395 ? -5.278 4.266 18.852 1.00 90.56 395 SER A N 1
ATOM 3119 C CA . SER A 1 395 ? -5.781 4.892 20.078 1.00 90.56 395 SER A CA 1
ATOM 3120 C C . SER A 1 395 ? -5.866 3.872 21.217 1.00 90.56 395 SER A C 1
ATOM 3122 O O . SER A 1 395 ? -5.618 4.187 22.375 1.00 90.56 395 SER A O 1
ATOM 3124 N N . GLY A 1 396 ? -6.095 2.594 20.921 1.00 90.38 396 GLY A N 1
ATOM 3125 C CA . GLY A 1 396 ? -6.054 1.535 21.928 1.00 90.38 396 GLY A CA 1
ATOM 3126 C C . GLY A 1 396 ? -7.118 0.478 21.676 1.00 90.38 396 GLY A C 1
ATOM 3127 O O . GLY A 1 396 ? -7.298 0.075 20.530 1.00 90.38 396 GLY A O 1
ATOM 3128 N N . PRO A 1 397 ? -7.816 -0.027 22.703 1.00 92.94 397 PRO A N 1
ATOM 3129 C CA . PRO A 1 397 ? -8.765 -1.108 22.492 1.00 92.94 397 PRO A CA 1
ATOM 3130 C C . PRO A 1 397 ? -9.940 -0.676 21.604 1.00 92.94 397 PRO A C 1
ATOM 3132 O O . PRO A 1 397 ? -10.399 0.463 21.664 1.00 92.94 397 PRO A O 1
ATOM 3135 N N . GLY A 1 398 ? -10.434 -1.604 20.787 1.00 93.00 398 GLY A N 1
ATOM 3136 C CA . GLY A 1 398 ? -11.714 -1.513 20.086 1.00 93.00 398 GLY A CA 1
ATOM 3137 C C . GLY A 1 398 ? -12.703 -2.527 20.659 1.00 93.00 398 GLY A C 1
ATOM 3138 O O . GLY A 1 398 ? -12.944 -2.554 21.868 1.00 93.00 398 GLY A O 1
ATOM 3139 N N . ASN A 1 399 ? -13.235 -3.396 19.804 1.00 91.69 399 ASN A N 1
ATOM 3140 C CA . ASN A 1 399 ? -14.157 -4.470 20.175 1.00 91.69 399 ASN A CA 1
ATOM 3141 C C . ASN A 1 399 ? -13.480 -5.625 20.912 1.00 91.69 399 ASN A C 1
ATOM 3143 O O . ASN A 1 399 ? -14.138 -6.303 21.685 1.00 91.69 399 ASN A O 1
ATOM 3147 N N . MET A 1 400 ? -12.169 -5.832 20.754 1.00 88.62 400 MET A N 1
ATOM 3148 C CA . MET A 1 400 ? -11.490 -7.019 21.295 1.00 88.62 400 MET A CA 1
ATOM 3149 C C . MET A 1 400 ? -11.675 -7.185 22.807 1.00 88.62 400 MET A C 1
ATOM 3151 O O . MET A 1 400 ? -11.871 -8.302 23.285 1.00 88.62 400 MET A O 1
ATOM 3155 N N . ILE A 1 401 ? -11.633 -6.084 23.566 1.00 94.75 401 ILE A N 1
ATOM 3156 C CA . ILE A 1 401 ? -11.861 -6.136 25.014 1.00 94.75 401 ILE A CA 1
ATOM 3157 C C . ILE A 1 401 ? -13.335 -6.361 25.353 1.00 94.75 401 ILE A C 1
ATOM 3159 O O . ILE A 1 401 ? -13.623 -7.008 26.355 1.00 94.75 401 ILE A O 1
ATOM 3163 N N . ILE A 1 402 ? -14.260 -5.856 24.534 1.00 96.06 402 ILE A N 1
ATOM 3164 C CA . ILE A 1 402 ? -15.708 -6.014 24.718 1.00 96.06 402 ILE A CA 1
ATOM 3165 C C . ILE A 1 402 ? -16.076 -7.481 24.465 1.00 96.06 402 ILE A C 1
ATOM 3167 O O . ILE A 1 402 ? -16.669 -8.123 25.331 1.00 96.06 402 ILE A O 1
ATOM 3171 N N . ASP A 1 403 ? -15.618 -8.022 23.337 1.00 93.75 403 ASP A N 1
ATOM 3172 C CA . ASP A 1 403 ? -15.803 -9.401 22.884 1.00 93.75 403 ASP A CA 1
ATOM 3173 C C . ASP A 1 403 ? -15.236 -10.404 23.893 1.00 93.75 403 ASP A C 1
ATOM 3175 O O . ASP A 1 403 ? -15.936 -11.300 24.368 1.00 93.75 403 ASP A O 1
ATOM 3179 N N . ALA A 1 404 ? -13.987 -10.204 24.323 1.00 92.81 404 ALA A N 1
ATOM 3180 C CA . ALA A 1 404 ? -13.382 -11.060 25.336 1.00 92.81 404 ALA A CA 1
ATOM 3181 C C . ALA A 1 404 ? -14.113 -10.960 26.686 1.00 92.81 404 ALA A C 1
ATOM 3183 O O . ALA A 1 404 ? -14.291 -11.968 27.368 1.00 92.81 404 ALA A O 1
ATOM 3184 N N . THR A 1 405 ? -14.572 -9.768 27.085 1.00 97.00 405 THR A N 1
ATOM 3185 C CA . THR A 1 405 ? -15.295 -9.598 28.355 1.00 97.00 405 THR A CA 1
ATOM 3186 C C . THR A 1 405 ? -16.643 -10.314 28.324 1.00 97.00 405 THR A C 1
ATOM 3188 O O . THR A 1 405 ? -16.945 -11.048 29.268 1.00 97.00 405 THR A O 1
ATOM 3191 N N . ILE A 1 406 ? -17.432 -10.163 27.251 1.00 96.12 406 ILE A N 1
ATOM 3192 C CA . ILE A 1 406 ? -18.720 -10.859 27.143 1.00 96.12 406 ILE A CA 1
ATOM 3193 C C . ILE A 1 406 ? -18.531 -12.375 27.073 1.00 96.12 406 ILE A C 1
ATOM 3195 O O . ILE A 1 406 ? -19.282 -13.123 27.701 1.00 96.12 406 ILE A O 1
ATOM 3199 N N . GLU A 1 407 ? -17.493 -12.842 26.380 1.00 94.94 407 GLU A N 1
ATOM 3200 C CA . GLU A 1 407 ? -17.167 -14.261 26.313 1.00 94.94 407 GLU A CA 1
ATOM 3201 C C . GLU A 1 407 ? -16.852 -14.831 27.702 1.00 94.94 407 GLU A C 1
ATOM 3203 O O . GLU A 1 407 ? -17.360 -15.893 28.063 1.00 94.94 407 GLU A O 1
ATOM 3208 N N . ILE A 1 408 ? -16.086 -14.104 28.520 1.00 95.56 408 ILE A N 1
ATOM 3209 C CA . ILE A 1 408 ? -15.748 -14.522 29.886 1.00 95.56 408 ILE A CA 1
ATOM 3210 C C . ILE A 1 408 ? -16.993 -14.570 30.780 1.00 95.56 408 ILE A C 1
ATOM 3212 O O . ILE A 1 408 ? -17.214 -15.576 31.453 1.00 95.56 408 ILE A O 1
ATOM 3216 N N . VAL A 1 409 ? -17.810 -13.510 30.815 1.00 95.94 409 VAL A N 1
ATOM 3217 C CA . VAL A 1 409 ? -18.959 -13.442 31.746 1.00 95.94 409 VAL A CA 1
ATOM 3218 C C . VAL A 1 409 ? -20.098 -14.379 31.347 1.00 95.94 409 VAL A C 1
ATOM 3220 O O . VAL A 1 409 ? -20.815 -14.882 32.207 1.00 95.94 409 VAL A O 1
ATOM 3223 N N . THR A 1 410 ? -20.232 -14.684 30.054 1.00 94.81 410 THR A N 1
ATOM 3224 C CA . THR A 1 410 ? -21.238 -15.634 29.551 1.00 94.81 410 THR A CA 1
ATOM 3225 C C . THR A 1 410 ? -20.730 -17.075 29.475 1.00 94.81 410 THR A C 1
ATOM 3227 O O . THR A 1 410 ? -21.445 -17.949 28.985 1.00 94.81 410 THR A O 1
ATOM 3230 N N . ASN A 1 411 ? -19.508 -17.349 29.950 1.00 93.81 411 ASN A N 1
ATOM 3231 C CA . ASN A 1 411 ? -18.850 -18.655 29.845 1.00 93.81 411 ASN A CA 1
ATOM 3232 C C . ASN A 1 411 ? -18.852 -19.210 28.405 1.00 93.81 411 ASN A C 1
ATOM 3234 O O . ASN A 1 411 ? -19.127 -20.388 28.176 1.00 93.81 411 ASN A O 1
ATOM 3238 N N . GLY A 1 412 ? -18.581 -18.349 27.423 1.00 90.94 412 GLY A N 1
ATOM 3239 C CA . GLY A 1 412 ? -18.452 -18.715 26.014 1.00 90.94 412 GLY A CA 1
ATOM 3240 C C . GLY A 1 412 ? -19.754 -18.774 25.215 1.00 90.94 412 GLY A C 1
ATOM 3241 O O . GLY A 1 412 ? -19.688 -19.047 24.017 1.00 90.94 412 GLY A O 1
ATOM 3242 N N . GLN A 1 413 ? -20.917 -18.517 25.828 1.00 93.19 413 GLN A N 1
ATOM 3243 C CA . GLN A 1 413 ? -22.210 -18.552 25.126 1.00 93.19 413 GLN A CA 1
ATOM 3244 C C . GLN A 1 413 ? -22.364 -17.421 24.102 1.00 93.19 413 GLN A C 1
ATOM 3246 O O . GLN A 1 413 ? -23.009 -17.614 23.073 1.00 93.19 413 GLN A O 1
ATOM 3251 N N . LYS A 1 414 ? -21.776 -16.251 24.370 1.00 92.19 414 LYS A N 1
ATOM 3252 C CA . LYS A 1 414 ? -21.710 -15.120 23.437 1.00 92.19 414 LYS A CA 1
ATOM 3253 C C . LYS A 1 414 ? -20.254 -14.774 23.144 1.00 92.19 414 LYS A C 1
ATOM 3255 O O . LYS A 1 414 ? -19.406 -14.899 24.020 1.00 92.19 414 LYS A O 1
ATOM 3260 N N . LYS A 1 415 ? -19.974 -14.339 21.913 1.00 89.38 415 LYS A N 1
ATOM 3261 C CA . LYS A 1 415 ? -18.624 -13.949 21.460 1.00 89.38 415 LYS A CA 1
ATOM 3262 C C . LYS A 1 415 ? -18.447 -12.442 21.265 1.00 89.38 415 LYS A C 1
ATOM 3264 O O . LYS A 1 415 ? -17.320 -11.983 21.193 1.00 89.38 415 LYS A O 1
ATOM 3269 N N . TYR A 1 416 ? -19.545 -11.696 21.185 1.00 91.06 416 TYR A N 1
ATOM 3270 C CA . TYR A 1 416 ? -19.576 -10.239 21.065 1.00 91.06 416 TYR A CA 1
ATOM 3271 C C . TYR A 1 416 ? -20.899 -9.707 21.639 1.00 91.06 416 TYR A C 1
ATOM 3273 O O . TYR A 1 416 ? -21.869 -10.464 21.770 1.00 91.06 416 TYR A O 1
ATOM 3281 N N . ASP A 1 417 ? -20.933 -8.427 22.022 1.00 92.88 417 ASP A N 1
ATOM 3282 C CA . ASP A 1 417 ? -22.153 -7.756 22.494 1.00 92.88 417 ASP A CA 1
ATOM 3283 C C . ASP A 1 417 ? -22.944 -7.210 21.301 1.00 92.88 417 ASP A C 1
ATOM 3285 O O . ASP A 1 417 ? -22.704 -6.099 20.823 1.00 92.88 417 ASP A O 1
ATOM 3289 N N . GLU A 1 418 ? -23.860 -8.027 20.785 1.00 92.75 418 GLU A N 1
ATOM 3290 C CA . GLU A 1 418 ? -24.705 -7.689 19.639 1.00 92.75 418 GLU A CA 1
ATOM 3291 C C . GLU A 1 418 ? -25.475 -6.379 19.865 1.00 92.75 418 GLU A C 1
ATOM 3293 O O . GLU A 1 418 ? -26.148 -6.211 20.885 1.00 92.75 418 GLU A O 1
ATOM 3298 N N . ASP A 1 419 ? -25.327 -5.428 18.931 1.00 93.44 419 ASP A N 1
ATOM 3299 C CA . ASP A 1 419 ? -25.858 -4.053 18.998 1.00 93.44 419 ASP A CA 1
ATOM 3300 C C . ASP A 1 419 ? -25.448 -3.250 20.263 1.00 93.44 419 ASP A C 1
ATOM 3302 O O . ASP A 1 419 ? -25.916 -2.126 20.468 1.00 93.44 419 ASP A O 1
ATOM 3306 N N . GLY A 1 420 ? -24.559 -3.779 21.112 1.00 95.56 420 GLY A N 1
ATOM 3307 C CA . GLY A 1 420 ? -24.236 -3.201 22.418 1.00 95.56 420 GLY A CA 1
ATOM 3308 C C . GLY A 1 420 ? -25.362 -3.328 23.454 1.00 95.56 420 GLY A C 1
ATOM 3309 O O . GLY A 1 420 ? -25.476 -2.466 24.332 1.00 95.56 420 GLY A O 1
ATOM 3310 N N . VAL A 1 421 ? -26.245 -4.326 23.326 1.00 97.06 421 VAL A N 1
ATOM 3311 C CA . VAL A 1 421 ? -27.463 -4.463 24.146 1.00 97.06 421 VAL A CA 1
ATOM 3312 C C . VAL A 1 421 ? -27.152 -4.679 25.624 1.00 97.06 421 VAL A C 1
ATOM 3314 O O . VAL A 1 421 ? -27.833 -4.105 26.475 1.00 97.06 421 VAL A O 1
ATOM 3317 N N . MET A 1 422 ? -26.146 -5.490 25.958 1.00 96.31 422 MET A N 1
ATOM 3318 C CA . MET A 1 422 ? -25.799 -5.757 27.355 1.00 96.31 422 MET A CA 1
ATOM 3319 C C . MET A 1 422 ? -25.137 -4.535 27.994 1.00 96.31 422 MET A C 1
ATOM 3321 O O . MET A 1 422 ? -25.494 -4.154 29.110 1.00 96.31 422 MET A O 1
ATOM 3325 N N . ALA A 1 423 ? -24.250 -3.860 27.257 1.00 97.38 423 ALA A N 1
ATOM 3326 C CA . ALA A 1 423 ? -23.672 -2.591 27.684 1.00 97.38 423 ALA A CA 1
ATOM 3327 C C . ALA A 1 423 ? -24.740 -1.498 27.896 1.00 97.38 423 ALA A C 1
ATOM 3329 O O . ALA A 1 423 ? -24.623 -0.710 28.831 1.00 97.38 423 ALA A O 1
ATOM 3330 N N . ALA A 1 424 ? -25.810 -1.466 27.091 1.00 97.62 424 ALA A N 1
ATOM 3331 C CA . ALA A 1 424 ? -26.903 -0.495 27.237 1.00 97.62 424 ALA A CA 1
ATOM 3332 C C . ALA A 1 424 ? -27.713 -0.659 28.537 1.00 97.62 424 ALA A C 1
ATOM 3334 O O . ALA A 1 424 ? -28.369 0.286 28.975 1.00 97.62 424 ALA A O 1
ATOM 3335 N N . GLN A 1 425 ? -27.710 -1.858 29.127 1.00 97.25 425 GLN A N 1
ATOM 3336 C CA . GLN A 1 425 ? -28.444 -2.169 30.358 1.00 97.25 425 GLN A CA 1
ATOM 3337 C C . GLN A 1 425 ? -27.663 -1.807 31.626 1.00 97.25 425 GLN A C 1
ATOM 3339 O O . GLN A 1 425 ? -28.249 -1.768 32.708 1.00 97.25 425 GLN A O 1
ATOM 3344 N N . GLY A 1 426 ? -26.355 -1.580 31.505 1.00 96.88 426 GLY A N 1
ATOM 3345 C CA . GLY A 1 426 ? -25.482 -1.249 32.624 1.00 96.88 426 GLY A CA 1
ATOM 3346 C C . GLY A 1 426 ? -25.274 0.248 32.822 1.00 96.88 426 GLY A C 1
ATOM 3347 O O . GLY A 1 426 ? -25.667 1.090 32.014 1.00 96.88 426 GLY A O 1
ATOM 3348 N N . GLN A 1 427 ? -24.589 0.576 33.909 1.00 97.56 427 GLN A N 1
ATOM 3349 C CA . GLN A 1 427 ? -24.065 1.898 34.209 1.00 97.56 427 GLN A CA 1
ATOM 3350 C C . GLN A 1 427 ? -22.542 1.846 34.312 1.00 97.56 427 GLN A C 1
ATOM 3352 O O . GLN A 1 427 ? -21.957 0.901 34.838 1.00 97.56 427 GLN A O 1
ATOM 3357 N N . VAL A 1 428 ? -21.883 2.897 33.823 1.00 98.19 428 VAL A N 1
ATOM 3358 C CA . VAL A 1 428 ? -20.423 3.003 33.886 1.00 98.19 428 VAL A CA 1
ATOM 3359 C C . VAL A 1 428 ? -19.972 3.082 35.346 1.00 98.19 428 VAL A C 1
ATOM 3361 O O . VAL A 1 428 ? -20.293 4.029 36.067 1.00 98.19 428 VAL A O 1
ATOM 3364 N N . ASN A 1 429 ? -19.174 2.108 35.779 1.00 98.44 429 ASN A N 1
ATOM 3365 C CA . ASN A 1 429 ? -18.564 2.093 37.097 1.00 98.44 429 ASN A CA 1
ATOM 3366 C C . ASN A 1 429 ? -17.256 2.896 37.087 1.00 98.44 429 ASN A C 1
ATOM 3368 O O . ASN A 1 429 ? -16.240 2.467 36.538 1.00 98.44 429 ASN A O 1
ATOM 3372 N N . LYS A 1 430 ? -17.265 4.055 37.751 1.00 97.19 430 LYS A N 1
ATOM 3373 C CA . LYS A 1 430 ? -16.111 4.965 37.796 1.00 97.19 430 LYS A CA 1
ATOM 3374 C C . LYS A 1 430 ? -14.851 4.325 38.395 1.00 97.19 430 LYS A C 1
ATOM 3376 O O . LYS A 1 430 ? -13.762 4.538 37.878 1.00 97.19 430 LYS A O 1
ATOM 3381 N N . GLY A 1 431 ? -14.991 3.522 39.452 1.00 97.75 431 GLY A N 1
ATOM 3382 C CA . GLY A 1 431 ? -13.847 2.887 40.113 1.00 97.75 431 GLY A CA 1
ATOM 3383 C C . GLY A 1 431 ? -13.125 1.885 39.211 1.00 97.75 431 GLY A C 1
ATOM 3384 O O . GLY A 1 431 ? -11.897 1.858 39.177 1.00 97.75 431 GLY A O 1
ATOM 3385 N N . LEU A 1 432 ? -13.881 1.096 38.444 1.00 98.12 432 LEU A N 1
ATOM 3386 C CA . LEU A 1 432 ? -13.316 0.195 37.446 1.00 98.12 432 LEU A CA 1
ATOM 3387 C C . LEU A 1 432 ? -12.696 0.979 36.281 1.00 98.12 432 LEU A C 1
ATOM 3389 O O . LEU A 1 432 ? -11.570 0.677 35.894 1.00 98.12 432 LEU A O 1
ATOM 3393 N N . LEU A 1 433 ? -13.372 2.015 35.776 1.00 97.88 433 LEU A N 1
ATOM 3394 C CA . LEU A 1 433 ? -12.843 2.877 34.714 1.00 97.88 433 LEU A CA 1
ATOM 3395 C C . LEU A 1 433 ? -11.487 3.499 35.096 1.00 97.88 433 LEU A C 1
ATOM 3397 O O . LEU A 1 433 ? -10.540 3.428 34.319 1.00 97.88 433 LEU A O 1
ATOM 3401 N N . ASP A 1 434 ? -11.353 4.010 36.324 1.00 97.00 434 ASP A N 1
ATOM 3402 C CA . ASP A 1 434 ? -10.104 4.583 36.846 1.00 97.00 434 ASP A CA 1
ATOM 3403 C C . ASP A 1 434 ? -8.949 3.562 36.899 1.00 97.00 434 ASP A C 1
ATOM 3405 O O . ASP A 1 434 ? -7.774 3.940 36.859 1.00 97.00 434 ASP A O 1
ATOM 3409 N N . ILE A 1 435 ? -9.252 2.263 37.015 1.00 97.12 435 ILE A N 1
ATOM 3410 C CA . ILE A 1 435 ? -8.252 1.190 36.932 1.00 97.12 435 ILE A CA 1
ATOM 3411 C C . ILE A 1 435 ? -7.823 0.984 35.477 1.00 97.12 435 ILE A C 1
ATOM 3413 O O . ILE A 1 435 ? -6.621 0.908 35.212 1.00 97.12 435 ILE A O 1
ATOM 3417 N N . LEU A 1 436 ? -8.777 0.913 34.544 1.00 96.50 436 LEU A N 1
ATOM 3418 C CA . LEU A 1 436 ? -8.502 0.702 33.117 1.00 96.50 436 LEU A CA 1
ATOM 3419 C C . LEU A 1 436 ? -7.683 1.859 32.525 1.00 96.50 436 LEU A C 1
ATOM 3421 O O . LEU A 1 436 ? -6.672 1.629 31.859 1.00 96.50 436 LEU A O 1
ATOM 3425 N N . SER A 1 437 ? -8.029 3.099 32.877 1.00 94.94 437 SER A N 1
ATOM 3426 C CA . SER A 1 437 ? -7.362 4.321 32.406 1.00 94.94 437 SER A CA 1
ATOM 3427 C C . SER A 1 437 ? -5.922 4.499 32.907 1.00 94.94 437 SER A C 1
ATOM 3429 O O . SER A 1 437 ? -5.218 5.407 32.470 1.00 94.94 437 SER A O 1
ATOM 3431 N N . LYS A 1 438 ? -5.429 3.627 33.798 1.00 95.31 438 LYS A N 1
ATOM 3432 C CA . LYS A 1 438 ? -4.020 3.617 34.238 1.00 95.31 438 LYS A CA 1
ATOM 3433 C C . LYS A 1 438 ? -3.105 2.783 33.341 1.00 95.31 438 LYS A C 1
ATOM 3435 O O . LYS A 1 438 ? -1.907 2.714 33.625 1.00 95.31 438 LYS A O 1
ATOM 3440 N N . HIS A 1 439 ? -3.631 2.147 32.294 1.00 94.81 439 HIS A N 1
ATOM 3441 C CA . HIS A 1 439 ? -2.828 1.307 31.413 1.00 94.81 439 HIS A CA 1
ATOM 3442 C C . HIS A 1 439 ? -1.663 2.103 30.771 1.00 94.81 439 HIS A C 1
ATOM 3444 O O . HIS A 1 439 ? -1.910 3.168 30.199 1.00 94.81 439 HIS A O 1
ATOM 3450 N N . PRO A 1 440 ? -0.398 1.625 30.826 1.00 92.25 440 PRO A N 1
ATOM 3451 C CA . PRO A 1 440 ? 0.772 2.402 30.391 1.00 92.25 440 PRO A CA 1
ATOM 3452 C C . PRO A 1 440 ? 0.720 2.874 28.935 1.00 92.25 440 PRO A C 1
ATOM 3454 O O . PRO A 1 440 ? 1.138 3.991 28.639 1.00 92.25 440 PRO A O 1
ATOM 3457 N N . TYR A 1 441 ? 0.150 2.054 28.045 1.00 89.69 441 TYR A N 1
ATOM 3458 C CA . TYR A 1 441 ? 0.004 2.368 26.620 1.00 89.69 441 TYR A CA 1
ATOM 3459 C C . TYR A 1 441 ? -0.709 3.704 26.356 1.00 89.69 441 TYR A C 1
ATOM 3461 O O . TYR A 1 441 ? -0.389 4.417 25.402 1.00 89.69 441 TYR A O 1
ATOM 3469 N N . LEU A 1 442 ? -1.661 4.073 27.219 1.00 92.06 442 LEU A N 1
ATOM 3470 C CA . LEU A 1 442 ? -2.456 5.287 27.044 1.00 92.06 442 LEU A CA 1
ATOM 3471 C C . LEU A 1 442 ? -1.605 6.559 27.135 1.00 92.06 442 LEU A C 1
ATOM 3473 O O . LEU A 1 442 ? -2.005 7.575 26.590 1.00 92.06 442 LEU A O 1
ATOM 3477 N N . LYS A 1 443 ? -0.423 6.495 27.760 1.00 92.12 443 LYS A N 1
ATOM 3478 C CA . LYS A 1 443 ? 0.481 7.641 27.945 1.00 92.12 443 LYS A CA 1
ATOM 3479 C C . LYS A 1 443 ? 1.550 7.778 26.857 1.00 92.12 443 LYS A C 1
ATOM 3481 O O . LYS A 1 443 ? 2.325 8.728 26.898 1.00 92.12 443 LYS A O 1
ATOM 3486 N N . LEU A 1 444 ? 1.649 6.816 25.938 1.00 86.94 444 LEU A N 1
ATOM 3487 C CA . LEU A 1 444 ? 2.652 6.850 24.872 1.00 86.94 444 LEU A CA 1
ATOM 3488 C C . LEU A 1 444 ? 2.251 7.868 23.791 1.00 86.94 444 LEU A C 1
ATOM 3490 O O . LEU A 1 444 ? 1.090 7.820 23.372 1.00 86.94 444 LEU A O 1
ATOM 3494 N N . PRO A 1 445 ? 3.173 8.729 23.315 1.00 87.06 445 PRO A N 1
ATOM 3495 C CA . PRO A 1 445 ? 2.934 9.589 22.159 1.00 87.06 445 PRO A CA 1
ATOM 3496 C C . PRO A 1 445 ? 3.017 8.793 20.839 1.00 87.06 445 PRO A C 1
ATOM 3498 O O . PRO A 1 445 ? 3.670 7.748 20.804 1.00 87.06 445 PRO A O 1
ATOM 3501 N N . PRO A 1 446 ? 2.397 9.269 19.743 1.00 84.31 446 PRO A N 1
ATOM 3502 C CA . PRO A 1 446 ? 2.649 8.750 18.397 1.00 84.31 446 PRO A CA 1
ATOM 3503 C C . PRO A 1 446 ? 4.113 8.953 17.938 1.00 84.31 446 PRO A C 1
ATOM 3505 O O . PRO A 1 446 ? 4.748 9.914 18.383 1.00 84.31 446 PRO A O 1
ATOM 3508 N N . PRO A 1 447 ? 4.646 8.112 17.025 1.00 75.69 447 PRO A N 1
ATOM 3509 C CA . PRO A 1 447 ? 4.005 6.939 16.425 1.00 75.69 447 PRO A CA 1
ATOM 3510 C C . PRO A 1 447 ? 3.862 5.794 17.438 1.00 75.69 447 PRO A C 1
ATOM 3512 O O . PRO A 1 447 ? 4.791 5.464 18.173 1.00 75.69 447 PRO A O 1
ATOM 3515 N N . LYS A 1 448 ? 2.674 5.184 17.487 1.00 77.38 448 LYS A N 1
ATOM 3516 C CA . LYS A 1 448 ? 2.336 4.101 18.421 1.00 77.38 448 LYS A CA 1
ATOM 3517 C C . LYS A 1 448 ? 1.393 3.104 17.759 1.00 77.38 448 LYS A C 1
ATOM 3519 O O . LYS A 1 448 ? 0.482 3.496 17.033 1.00 77.38 448 LYS A O 1
ATOM 3524 N N . SER A 1 449 ? 1.603 1.826 18.055 1.00 73.56 449 SER A N 1
ATOM 3525 C CA . SER A 1 449 ? 0.729 0.723 17.648 1.00 73.56 449 SER A CA 1
ATOM 3526 C C . SER A 1 449 ? 0.562 -0.279 18.788 1.00 73.56 449 SER A C 1
ATOM 3528 O O . SER A 1 449 ? 1.360 -0.281 19.730 1.00 73.56 449 SER A O 1
ATOM 3530 N N . THR A 1 450 ? -0.506 -1.069 18.763 1.00 78.56 450 THR A N 1
ATOM 3531 C CA . THR A 1 450 ? -0.796 -2.096 19.771 1.00 78.56 450 THR A CA 1
ATOM 3532 C C . THR A 1 450 ? -1.684 -3.202 19.208 1.00 78.56 450 THR A C 1
ATOM 3534 O O . THR A 1 450 ? -2.214 -3.108 18.105 1.00 78.56 450 THR A O 1
ATOM 3537 N N . GLY A 1 451 ? -1.861 -4.269 19.974 1.00 75.38 451 GLY A N 1
ATOM 3538 C CA . GLY A 1 451 ? -2.616 -5.442 19.586 1.00 75.38 451 GLY A CA 1
ATOM 3539 C C . GLY A 1 451 ? -3.095 -6.271 20.772 1.00 75.38 451 GLY A C 1
ATOM 3540 O O . GLY A 1 451 ? -3.328 -5.795 21.892 1.00 75.38 451 GLY A O 1
ATOM 3541 N N . ARG A 1 452 ? -3.254 -7.567 20.491 1.00 73.00 452 ARG A N 1
ATOM 3542 C CA . ARG A 1 452 ? -3.722 -8.589 21.442 1.00 73.00 452 ARG A CA 1
ATOM 3543 C C . ARG A 1 452 ? -2.790 -8.733 22.645 1.00 73.00 452 ARG A C 1
ATOM 3545 O O . ARG A 1 452 ? -3.240 -9.143 23.710 1.00 73.00 452 ARG A O 1
ATOM 3552 N N . GLU A 1 453 ? -1.515 -8.400 22.491 1.00 72.56 453 GLU A N 1
ATOM 3553 C CA . GLU A 1 453 ? -0.515 -8.453 23.555 1.00 72.56 453 GLU A CA 1
ATOM 3554 C C . GLU A 1 453 ? -0.790 -7.449 24.683 1.00 72.56 453 GLU A C 1
ATOM 3556 O O . GLU A 1 453 ? -0.485 -7.742 25.837 1.00 72.56 453 GLU A O 1
ATOM 3561 N N . SER A 1 454 ? -1.421 -6.309 24.376 1.00 81.12 454 SER A N 1
ATOM 3562 C CA . SER A 1 454 ? -1.755 -5.280 25.373 1.00 81.12 454 SER A CA 1
ATOM 3563 C C . SER A 1 454 ? -3.224 -5.322 25.801 1.00 81.12 454 SER A C 1
ATOM 3565 O O . SER A 1 454 ? -3.525 -5.231 26.990 1.00 81.12 454 SER A O 1
ATOM 3567 N N . PHE A 1 455 ? -4.144 -5.489 24.846 1.00 88.44 455 PHE A N 1
ATOM 3568 C CA . PHE A 1 455 ? -5.593 -5.393 25.074 1.00 88.44 455 PHE A CA 1
ATOM 3569 C C . PHE A 1 455 ? -6.353 -6.681 24.709 1.00 88.44 455 PHE A C 1
ATOM 3571 O O . PHE A 1 455 ? -7.520 -6.640 24.334 1.00 88.44 455 PHE A O 1
ATOM 3578 N N . GLY A 1 456 ? -5.696 -7.839 24.808 1.00 82.75 456 GLY A N 1
ATOM 3579 C CA . GLY A 1 456 ? -6.309 -9.141 24.539 1.00 82.75 456 GLY A CA 1
ATOM 3580 C C . GLY A 1 456 ? -6.972 -9.803 25.749 1.00 82.75 456 GLY A C 1
ATOM 3581 O O . GLY A 1 456 ? -7.310 -9.175 26.754 1.00 82.75 456 GLY A O 1
ATOM 3582 N N . TRP A 1 457 ? -7.120 -11.126 25.663 1.00 84.75 457 TRP A N 1
ATOM 3583 C CA . TRP A 1 457 ? -7.821 -11.956 26.649 1.00 84.75 457 TRP A CA 1
ATOM 3584 C C . TRP A 1 457 ? -7.318 -11.772 28.088 1.00 84.75 457 TRP A C 1
ATOM 3586 O O . TRP A 1 457 ? -8.119 -11.637 29.009 1.00 84.75 457 TRP A O 1
ATOM 3596 N N . ALA A 1 458 ? -5.998 -11.697 28.290 1.00 89.25 458 ALA A N 1
ATOM 3597 C CA . ALA A 1 458 ? -5.409 -11.505 29.616 1.00 89.25 458 ALA A CA 1
ATOM 3598 C C . ALA A 1 458 ? -5.838 -10.172 30.264 1.00 89.25 458 ALA A C 1
ATOM 3600 O O . ALA A 1 458 ? -6.109 -10.114 31.466 1.00 89.25 458 ALA A O 1
ATOM 3601 N N . PHE A 1 459 ? -5.950 -9.103 29.466 1.00 93.88 459 PHE A N 1
ATOM 3602 C CA . PHE A 1 459 ? -6.456 -7.811 29.930 1.00 93.88 459 PHE A CA 1
ATOM 3603 C C . PHE A 1 459 ? -7.943 -7.896 30.302 1.00 93.88 459 PHE A C 1
ATOM 3605 O O . PHE A 1 459 ? -8.340 -7.408 31.365 1.00 93.88 459 PHE A O 1
ATOM 3612 N N . ALA A 1 460 ? -8.756 -8.566 29.478 1.00 95.62 460 ALA A N 1
ATOM 3613 C CA . ALA A 1 460 ? -10.178 -8.776 29.751 1.00 95.62 460 ALA A CA 1
ATOM 3614 C C . ALA A 1 460 ? -10.406 -9.614 31.024 1.00 95.62 460 ALA A C 1
ATOM 3616 O O . ALA A 1 460 ? -11.192 -9.222 31.884 1.00 95.62 460 ALA A O 1
ATOM 3617 N N . GLN A 1 461 ? -9.655 -10.704 31.220 1.00 95.62 461 GLN A N 1
ATOM 3618 C CA . GLN A 1 461 ? -9.716 -11.525 32.438 1.00 95.62 461 GLN A CA 1
ATOM 3619 C C . GLN A 1 461 ? -9.427 -10.707 33.695 1.00 95.62 461 GLN A C 1
ATOM 3621 O O . GLN A 1 461 ? -10.222 -10.707 34.636 1.00 95.62 461 GLN A O 1
ATOM 3626 N N . LYS A 1 462 ? -8.330 -9.944 33.691 1.00 96.75 462 LYS A N 1
ATOM 3627 C CA . LYS A 1 462 ? -7.972 -9.073 34.816 1.00 96.75 462 LYS A CA 1
ATOM 3628 C C . LYS A 1 462 ? -9.038 -8.004 35.070 1.00 96.75 462 LYS A C 1
ATOM 3630 O O . LYS A 1 462 ? -9.320 -7.670 36.221 1.00 96.75 462 LYS A O 1
ATOM 3635 N N . THR A 1 463 ? -9.647 -7.483 34.008 1.00 97.50 463 THR A N 1
ATOM 3636 C CA . THR A 1 463 ? -10.762 -6.532 34.090 1.00 97.50 463 THR A CA 1
ATOM 3637 C C . THR A 1 463 ? -11.984 -7.157 34.769 1.00 97.50 463 THR A C 1
ATOM 3639 O O . THR A 1 463 ? -12.511 -6.569 35.715 1.00 97.50 463 THR A O 1
ATOM 3642 N N . VAL A 1 464 ? -12.370 -8.380 34.388 1.00 97.81 464 VAL A N 1
ATOM 3643 C CA . VAL A 1 464 ? -13.471 -9.131 35.023 1.00 97.81 464 VAL A CA 1
ATOM 3644 C C . VAL A 1 464 ? -13.171 -9.433 36.495 1.00 97.81 464 VAL A C 1
ATOM 3646 O O . VAL A 1 464 ? -14.040 -9.285 37.353 1.00 97.81 464 VAL A O 1
ATOM 3649 N N . GLU A 1 465 ? -11.941 -9.823 36.833 1.00 97.62 465 GLU A N 1
ATOM 3650 C CA . GLU A 1 465 ? -11.538 -10.054 38.226 1.00 97.62 465 GLU A CA 1
ATOM 3651 C C . GLU A 1 465 ? -11.637 -8.788 39.084 1.00 97.62 465 GLU A C 1
ATOM 3653 O O . GLU A 1 465 ? -12.112 -8.839 40.221 1.00 97.62 465 GLU A O 1
ATOM 3658 N N . ASN A 1 466 ? -11.202 -7.644 38.551 1.00 97.31 466 ASN A N 1
ATOM 3659 C CA . ASN A 1 466 ? -11.317 -6.360 39.240 1.00 97.31 466 ASN A CA 1
ATOM 3660 C C . ASN A 1 466 ? -12.783 -5.957 39.428 1.00 97.31 466 ASN A C 1
ATOM 3662 O O . ASN A 1 466 ? -13.152 -5.513 40.513 1.00 97.31 466 ASN A O 1
ATOM 3666 N N . ALA A 1 467 ? -13.626 -6.170 38.416 1.00 97.81 467 ALA A N 1
ATOM 3667 C CA . ALA A 1 467 ? -15.062 -5.924 38.495 1.00 97.81 467 ALA A CA 1
ATOM 3668 C C . ALA A 1 467 ? -15.726 -6.762 39.600 1.00 97.81 467 ALA A C 1
ATOM 3670 O O . ALA A 1 467 ? -16.438 -6.214 40.440 1.00 97.81 467 ALA A O 1
ATOM 3671 N N . LYS A 1 468 ? -15.394 -8.060 39.685 1.00 96.81 468 LYS A N 1
ATOM 3672 C CA . LYS A 1 468 ? -15.864 -8.955 40.758 1.00 96.81 468 LYS A CA 1
ATOM 3673 C C . LYS A 1 468 ? -15.444 -8.472 42.146 1.00 96.81 468 LYS A C 1
ATOM 3675 O O . LYS A 1 468 ? -16.267 -8.450 43.055 1.00 96.81 468 LYS A O 1
ATOM 3680 N N . LYS A 1 469 ? -14.187 -8.041 42.315 1.00 96.81 469 LYS A N 1
ATOM 3681 C CA . LYS A 1 469 ? -13.688 -7.482 43.591 1.00 96.81 469 LYS A CA 1
ATOM 3682 C C . LYS A 1 469 ? -14.422 -6.203 44.000 1.00 96.81 469 LYS A C 1
ATOM 3684 O O . LYS A 1 469 ? -14.577 -5.953 45.190 1.00 96.81 469 LYS A O 1
ATOM 3689 N N . LEU A 1 470 ? -14.857 -5.409 43.025 1.00 96.56 470 LEU A N 1
ATOM 3690 C CA . LEU A 1 470 ? -15.605 -4.169 43.229 1.00 96.56 470 LEU A CA 1
ATOM 3691 C C . LEU A 1 470 ? -17.128 -4.382 43.332 1.00 96.56 470 LEU A C 1
ATOM 3693 O O . LEU A 1 470 ? -17.847 -3.411 43.551 1.00 96.56 470 LEU A O 1
ATOM 3697 N N . GLY A 1 471 ? -17.626 -5.616 43.182 1.00 96.88 471 GLY A N 1
ATOM 3698 C CA . GLY A 1 471 ? -19.062 -5.919 43.204 1.00 96.88 471 GLY A CA 1
ATOM 3699 C C . GLY A 1 471 ? -19.835 -5.356 42.005 1.00 96.88 471 GLY A C 1
ATOM 3700 O O . GLY A 1 471 ? -21.021 -5.063 42.128 1.00 96.88 471 GLY A O 1
ATOM 3701 N N . VAL A 1 472 ? -19.165 -5.163 40.867 1.00 97.81 472 VAL A N 1
ATOM 3702 C CA . VAL A 1 472 ? -19.752 -4.627 39.629 1.00 97.81 472 VAL A CA 1
ATOM 3703 C C . VAL A 1 472 ? -20.525 -5.735 38.912 1.00 97.81 472 VAL A C 1
ATOM 3705 O O . VAL A 1 472 ? -20.009 -6.843 38.767 1.00 97.81 472 VAL A O 1
ATOM 3708 N N . SER A 1 473 ? -21.756 -5.447 38.475 1.00 97.75 473 SER A N 1
ATOM 3709 C CA . SER A 1 473 ? -22.573 -6.403 37.716 1.00 97.75 473 SER A CA 1
ATOM 3710 C C . SER A 1 473 ? -22.013 -6.634 36.308 1.00 97.75 473 SER A C 1
ATOM 3712 O O . SER A 1 473 ? -21.266 -5.804 35.792 1.00 97.75 473 SER A O 1
ATOM 3714 N N . ASP A 1 474 ? -22.395 -7.729 35.646 1.00 97.25 474 ASP A N 1
ATOM 3715 C CA . ASP A 1 474 ? -21.901 -8.015 34.292 1.00 97.25 474 ASP A CA 1
ATOM 3716 C C . ASP A 1 474 ? -22.341 -6.943 33.277 1.00 97.25 474 ASP A C 1
ATOM 3718 O O . ASP A 1 474 ? -21.556 -6.555 32.411 1.00 97.25 474 ASP A O 1
ATOM 3722 N N . CYS A 1 475 ? -23.560 -6.403 33.404 1.00 97.62 475 CYS A N 1
ATOM 3723 C CA . CYS A 1 475 ? -24.022 -5.303 32.552 1.00 97.62 475 CYS A CA 1
ATOM 3724 C C . CYS A 1 475 ? -23.220 -4.016 32.809 1.00 97.62 475 CYS A C 1
ATOM 3726 O O . CYS A 1 475 ? -22.791 -3.369 31.857 1.00 97.62 475 CYS A O 1
ATOM 3728 N N . ASP A 1 476 ? -22.960 -3.661 34.074 1.00 98.44 476 ASP A N 1
ATOM 3729 C CA . ASP A 1 476 ? -22.144 -2.485 34.425 1.00 98.44 476 ASP A CA 1
ATOM 3730 C C . ASP A 1 476 ? -20.688 -2.644 33.968 1.00 98.44 476 ASP A C 1
ATOM 3732 O O . ASP A 1 476 ? -20.052 -1.685 33.528 1.00 98.44 476 ASP A O 1
ATOM 3736 N N . LEU A 1 477 ? -20.149 -3.862 34.035 1.00 98.31 477 LEU A N 1
ATOM 3737 C CA . LEU A 1 477 ? -18.831 -4.209 33.515 1.00 98.31 477 LEU A CA 1
ATOM 3738 C C . LEU A 1 477 ? -18.772 -3.969 31.999 1.00 98.31 477 LEU A C 1
ATOM 3740 O O . LEU A 1 477 ? -17.886 -3.245 31.541 1.00 98.31 477 LEU A O 1
ATOM 3744 N N . LEU A 1 478 ? -19.730 -4.499 31.232 1.00 97.94 478 LEU A N 1
ATOM 3745 C CA . LEU A 1 478 ? -19.803 -4.290 29.780 1.00 97.94 478 LEU A CA 1
ATOM 3746 C C . LEU A 1 478 ? -20.006 -2.813 29.421 1.00 97.94 478 LEU A C 1
ATOM 3748 O O . LEU A 1 478 ? -19.334 -2.308 28.518 1.00 97.94 478 LEU A O 1
ATOM 3752 N N . ALA A 1 479 ? -20.852 -2.092 30.163 1.00 98.50 479 ALA A N 1
ATOM 3753 C CA . ALA A 1 479 ? -21.027 -0.649 30.013 1.00 98.50 479 ALA A CA 1
ATOM 3754 C C . ALA A 1 479 ? -19.709 0.107 30.253 1.00 98.50 479 ALA A C 1
ATOM 3756 O O . ALA A 1 479 ? -19.340 0.986 29.475 1.00 98.50 479 ALA A O 1
ATOM 3757 N N . THR A 1 480 ? -18.965 -0.268 31.297 1.00 98.62 480 THR A N 1
ATOM 3758 C CA . THR A 1 480 ? -17.687 0.361 31.663 1.00 98.62 480 THR A CA 1
ATOM 3759 C C . THR A 1 480 ? -16.600 0.101 30.626 1.00 98.62 480 THR A C 1
ATOM 3761 O O . THR A 1 480 ? -15.904 1.033 30.232 1.00 98.62 480 THR A O 1
ATOM 3764 N N . VAL A 1 481 ? -16.459 -1.141 30.160 1.00 98.00 481 VAL A N 1
ATOM 3765 C CA . VAL A 1 481 ? -15.469 -1.535 29.144 1.00 98.00 481 VAL A CA 1
ATOM 3766 C C . VAL A 1 481 ? -15.778 -0.875 27.798 1.00 98.00 481 VAL A C 1
ATOM 3768 O O . VAL A 1 481 ? -14.880 -0.323 27.166 1.00 98.00 481 VAL A O 1
ATOM 3771 N N . THR A 1 482 ? -17.052 -0.839 27.398 1.00 98.19 482 THR A N 1
ATOM 3772 C CA . THR A 1 482 ? -17.492 -0.150 26.173 1.00 98.19 482 THR A CA 1
ATOM 3773 C C . THR A 1 482 ? -17.232 1.355 26.258 1.00 98.19 482 THR A C 1
ATOM 3775 O O . THR A 1 482 ? -16.726 1.961 25.314 1.00 98.19 482 THR A O 1
ATOM 3778 N N . PHE A 1 483 ? -17.527 1.976 27.405 1.00 98.25 483 PHE A N 1
ATOM 3779 C CA . PHE A 1 483 ? -17.235 3.391 27.626 1.00 98.25 483 PHE A CA 1
ATOM 3780 C C . PHE A 1 483 ? -15.728 3.676 27.629 1.00 98.25 483 PHE A C 1
ATOM 3782 O O . PHE A 1 483 ? -15.295 4.656 27.026 1.00 98.25 483 PHE A O 1
ATOM 3789 N N . PHE A 1 484 ? -14.917 2.806 28.237 1.00 98.19 484 PHE A N 1
ATOM 3790 C CA . PHE A 1 484 ? -13.458 2.922 28.258 1.00 98.19 484 PHE A CA 1
ATOM 3791 C C . PHE A 1 484 ? -12.848 2.981 26.848 1.00 98.19 484 PHE A C 1
ATOM 3793 O O . PHE A 1 484 ? -11.975 3.818 26.606 1.00 98.19 484 PHE A O 1
ATOM 3800 N N . THR A 1 485 ? -13.346 2.175 25.903 1.00 97.38 485 THR A N 1
ATOM 3801 C CA . THR A 1 485 ? -12.965 2.262 24.481 1.00 97.38 485 THR A CA 1
ATOM 3802 C C . THR A 1 485 ? -13.228 3.663 23.919 1.00 97.38 485 THR A C 1
ATOM 3804 O O . THR A 1 485 ? -12.320 4.301 23.388 1.00 97.38 485 THR A O 1
ATOM 3807 N N . THR A 1 486 ? -14.440 4.200 24.102 1.00 97.62 486 THR A N 1
ATOM 3808 C CA . THR A 1 486 ? -14.796 5.539 23.590 1.00 97.62 486 THR A CA 1
ATOM 3809 C C . THR A 1 486 ? -14.027 6.672 24.268 1.00 97.62 486 THR A C 1
ATOM 3811 O O . THR A 1 486 ? -13.598 7.611 23.599 1.00 97.62 486 THR A O 1
ATOM 3814 N N . GLN A 1 487 ? -13.788 6.562 25.578 1.00 97.19 487 GLN A N 1
ATOM 3815 C CA . GLN A 1 487 ? -13.003 7.529 26.339 1.00 97.19 487 GLN A CA 1
ATOM 3816 C C . GLN A 1 487 ? -11.549 7.549 25.879 1.00 97.19 487 GLN A C 1
ATOM 3818 O O . GLN A 1 487 ? -10.967 8.620 25.743 1.00 97.19 487 GLN A O 1
ATOM 3823 N N . THR A 1 488 ? -10.978 6.381 25.596 1.00 96.69 488 THR A N 1
ATOM 3824 C CA . THR A 1 488 ? -9.615 6.277 25.078 1.00 96.69 488 THR A CA 1
ATOM 3825 C C . THR A 1 488 ? -9.476 6.982 23.726 1.00 96.69 488 THR A C 1
ATOM 3827 O O . THR A 1 488 ? -8.567 7.793 23.565 1.00 96.69 488 THR A O 1
ATOM 3830 N N . ILE A 1 489 ? -10.410 6.751 22.794 1.00 97.25 489 ILE A N 1
ATOM 3831 C CA . ILE A 1 489 ? -10.425 7.417 21.479 1.00 97.25 489 ILE A CA 1
ATOM 3832 C C . ILE A 1 489 ? -10.438 8.944 21.638 1.00 97.25 489 ILE A C 1
ATOM 3834 O O . ILE A 1 489 ? -9.567 9.625 21.098 1.00 97.25 489 ILE A O 1
ATOM 3838 N N . VAL A 1 490 ? -11.392 9.486 22.404 1.00 97.12 490 VAL A N 1
ATOM 3839 C CA . VAL A 1 490 ? -11.546 10.943 22.547 1.00 97.12 490 VAL A CA 1
ATOM 3840 C C . VAL A 1 490 ? -10.371 11.576 23.295 1.00 97.12 490 VAL A C 1
ATOM 3842 O O . VAL A 1 490 ? -9.893 12.630 22.878 1.00 97.12 490 VAL A O 1
ATOM 3845 N N . ASN A 1 491 ? -9.854 10.932 24.344 1.00 95.88 491 ASN A N 1
ATOM 3846 C CA . ASN A 1 491 ? -8.690 11.441 25.069 1.00 95.88 491 ASN A CA 1
ATOM 3847 C C . ASN A 1 491 ? -7.461 11.529 24.152 1.00 95.88 491 ASN A C 1
ATOM 3849 O O . ASN A 1 491 ? -6.794 12.557 24.122 1.00 95.88 491 ASN A O 1
ATOM 3853 N N . HIS A 1 492 ? -7.183 10.501 23.341 1.00 95.50 492 HIS A N 1
ATOM 3854 C CA . HIS A 1 492 ? -6.048 10.567 22.412 1.00 95.50 492 HIS A CA 1
ATOM 3855 C C . HIS A 1 492 ? -6.236 11.580 21.295 1.00 95.50 492 HIS A C 1
ATOM 3857 O O . HIS A 1 492 ? -5.248 12.147 20.834 1.00 95.50 492 HIS A O 1
ATOM 3863 N N . TYR A 1 493 ? -7.471 11.848 20.874 1.00 95.88 493 TYR A N 1
ATOM 3864 C CA . TYR A 1 493 ? -7.725 12.964 19.968 1.00 95.88 493 TYR A CA 1
ATOM 3865 C C . TYR A 1 493 ? -7.315 14.286 20.618 1.00 95.88 493 TYR A C 1
ATOM 3867 O O . TYR A 1 493 ? -6.576 15.052 20.009 1.00 95.88 493 TYR A O 1
ATOM 3875 N N . GLN A 1 494 ? -7.718 14.533 21.867 1.00 94.88 494 GLN A N 1
ATOM 3876 C CA . GLN A 1 494 ? -7.317 15.743 22.592 1.00 94.88 494 GLN A CA 1
ATOM 3877 C C . GLN A 1 494 ? -5.800 15.839 22.800 1.00 94.88 494 GLN A C 1
ATOM 3879 O O . GLN A 1 494 ? -5.228 16.916 22.647 1.00 94.88 494 GLN A O 1
ATOM 3884 N N . ASP A 1 495 ? -5.155 14.725 23.146 1.00 93.88 495 ASP A N 1
ATOM 3885 C CA . ASP A 1 495 ? -3.740 14.702 23.521 1.00 93.88 495 ASP A CA 1
ATOM 3886 C C . ASP A 1 495 ? -2.792 14.774 22.314 1.00 93.88 495 ASP A C 1
ATOM 3888 O O . ASP A 1 495 ? -1.644 15.207 22.452 1.00 93.88 495 ASP A O 1
ATOM 3892 N N . HIS A 1 496 ? -3.224 14.298 21.141 1.00 93.06 496 HIS A N 1
ATOM 3893 C CA . HIS A 1 496 ? -2.322 14.051 20.009 1.00 93.06 496 HIS A CA 1
ATOM 3894 C C . HIS A 1 496 ? -2.738 14.708 18.691 1.00 93.06 496 HIS A C 1
ATOM 3896 O O . HIS A 1 496 ? -1.924 14.734 17.768 1.00 93.06 496 HIS A O 1
ATOM 3902 N N . ILE A 1 497 ? -3.950 15.261 18.580 1.00 94.00 497 ILE A N 1
ATOM 3903 C CA . ILE A 1 497 ? -4.391 15.991 17.386 1.00 94.00 497 ILE A CA 1
ATOM 3904 C C . ILE A 1 497 ? -4.361 17.497 17.695 1.00 94.00 497 ILE A C 1
ATOM 3906 O O . ILE A 1 497 ? -5.272 18.014 18.338 1.00 94.00 497 ILE A O 1
ATOM 3910 N N . PRO A 1 498 ? -3.341 18.248 17.230 1.00 91.75 498 PRO A N 1
ATOM 3911 C CA . PRO A 1 498 ? -3.186 19.673 17.538 1.00 91.75 498 PRO A CA 1
ATOM 3912 C C . PRO A 1 498 ? -4.087 20.584 16.679 1.00 91.75 498 PRO A C 1
ATOM 3914 O O . PRO A 1 498 ? -3.840 21.784 16.566 1.00 91.75 498 PRO A O 1
ATOM 3917 N N . PHE A 1 499 ? -5.120 20.024 16.050 1.00 90.75 499 PHE A N 1
ATOM 3918 C CA . PHE A 1 499 ? -6.005 20.698 15.105 1.00 90.75 499 PHE A CA 1
ATOM 3919 C C . PHE A 1 499 ? -7.471 20.520 15.506 1.00 90.75 499 PHE A C 1
ATOM 3921 O O . PHE A 1 499 ? -7.829 19.613 16.253 1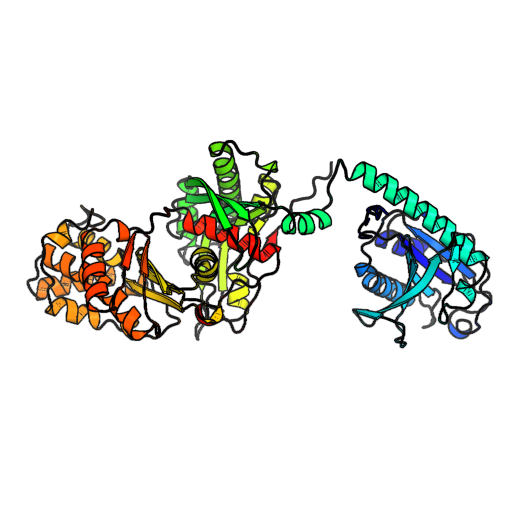.00 90.75 499 PHE A O 1
ATOM 3928 N N . VAL A 1 500 ? -8.338 21.386 14.980 1.00 92.62 500 VAL A N 1
ATOM 3929 C CA . VAL A 1 500 ? -9.790 21.235 15.137 1.00 92.62 500 VAL A CA 1
ATOM 3930 C C . VAL A 1 500 ? -10.253 19.995 14.375 1.00 92.62 500 VAL A C 1
ATOM 3932 O O . VAL A 1 500 ? -9.828 19.789 13.240 1.00 92.62 500 VAL A O 1
ATOM 3935 N N . ILE A 1 501 ? -11.128 19.203 14.998 1.00 96.06 501 ILE A N 1
ATOM 3936 C CA . ILE A 1 501 ? -11.795 18.047 14.393 1.00 96.06 501 ILE A CA 1
ATOM 3937 C C . ILE A 1 501 ? -13.226 18.464 14.048 1.00 96.06 501 ILE A C 1
ATOM 3939 O O . ILE A 1 501 ? -14.030 18.692 14.950 1.00 96.06 501 ILE A O 1
ATOM 3943 N N . ASP A 1 502 ? -13.537 18.573 12.757 1.00 96.69 502 ASP A N 1
ATOM 3944 C CA . ASP A 1 502 ? -14.871 18.969 12.285 1.00 96.69 502 ASP A CA 1
ATOM 3945 C C . ASP A 1 502 ? -15.785 17.745 12.083 1.00 96.69 502 ASP A C 1
ATOM 3947 O O . ASP A 1 502 ? -17.009 17.815 12.236 1.00 96.69 502 ASP A O 1
ATOM 3951 N N . GLU A 1 503 ? -15.196 16.598 11.745 1.00 96.69 503 GLU A N 1
ATOM 3952 C CA . GLU A 1 503 ? -15.927 15.383 11.390 1.00 96.69 503 GLU A CA 1
ATOM 3953 C C . GLU A 1 503 ? -15.155 14.129 11.819 1.00 96.69 503 GLU A C 1
ATOM 3955 O O . GLU A 1 503 ? -13.955 14.013 11.577 1.00 96.69 503 GLU A O 1
ATOM 3960 N N . ILE A 1 504 ? -15.848 13.182 12.446 1.00 96.50 504 ILE A N 1
ATOM 3961 C CA . ILE A 1 504 ? -15.353 11.852 12.801 1.00 96.50 504 ILE A CA 1
ATOM 3962 C C . ILE A 1 504 ? -16.157 10.842 11.982 1.00 96.50 504 ILE A C 1
ATOM 3964 O O . ILE A 1 504 ? -17.368 10.714 12.165 1.00 96.50 504 ILE A O 1
ATOM 3968 N N . ARG A 1 505 ? -15.487 10.116 11.088 1.00 95.00 505 ARG A N 1
ATOM 3969 C CA . ARG A 1 505 ? -16.081 9.030 10.300 1.00 95.00 505 ARG A CA 1
ATOM 3970 C C . ARG A 1 505 ? -15.682 7.699 10.901 1.00 95.00 505 ARG A C 1
ATOM 3972 O O . ARG A 1 505 ? -14.494 7.395 10.961 1.00 95.00 505 ARG A O 1
ATOM 3979 N N . VAL A 1 506 ? -16.655 6.925 11.359 1.00 93.19 506 VAL A N 1
ATOM 3980 C CA . VAL A 1 506 ? -16.414 5.674 12.079 1.00 93.19 506 VAL A CA 1
ATOM 3981 C C . VAL A 1 506 ? -16.646 4.475 11.169 1.00 93.19 506 VAL A C 1
ATOM 3983 O O . VAL A 1 506 ? -17.712 4.348 10.579 1.00 93.19 506 VAL A O 1
ATOM 3986 N N . SER A 1 507 ? -15.666 3.581 11.102 1.00 89.56 507 SER A N 1
ATOM 3987 C CA . SER A 1 507 ? -15.688 2.332 10.333 1.00 89.56 507 SER A CA 1
ATOM 3988 C C . SER A 1 507 ? -15.332 1.130 11.220 1.00 89.56 507 SER A C 1
ATOM 3990 O O . SER A 1 507 ? -14.988 1.287 12.397 1.00 89.56 507 SER A O 1
ATOM 3992 N N . GLY A 1 508 ? -15.416 -0.079 10.660 1.00 84.31 508 GLY A N 1
ATOM 3993 C CA . GLY A 1 508 ? -15.133 -1.333 11.360 1.00 84.31 508 GLY A CA 1
ATOM 3994 C C . GLY A 1 508 ? -16.307 -1.841 12.200 1.00 84.31 508 GLY A C 1
ATOM 3995 O O . GLY A 1 508 ? -17.329 -1.173 12.350 1.00 84.31 508 GLY A O 1
ATOM 3996 N N . GLY A 1 509 ? -16.161 -3.039 12.776 1.00 83.50 509 GLY A N 1
ATOM 3997 C CA . GLY A 1 509 ? -17.254 -3.721 13.482 1.00 83.50 509 GLY A CA 1
ATOM 3998 C C . GLY A 1 509 ? -17.873 -2.909 14.628 1.00 83.50 509 GLY A C 1
ATOM 3999 O O . GLY A 1 509 ? -19.050 -3.070 14.939 1.00 83.50 509 GLY A O 1
ATOM 4000 N N . GLY A 1 510 ? -17.107 -2.002 15.244 1.00 88.62 510 GLY A N 1
ATOM 4001 C CA . GLY A 1 510 ? -17.583 -1.143 16.328 1.00 88.62 510 GLY A CA 1
ATOM 4002 C C . GLY A 1 510 ? -18.629 -0.122 15.881 1.00 88.62 510 GLY A C 1
ATOM 4003 O O . GLY A 1 510 ? -19.433 0.306 16.707 1.00 88.62 510 GLY A O 1
ATOM 4004 N N . ALA A 1 511 ? -18.695 0.201 14.584 1.00 91.25 511 ALA A N 1
ATOM 4005 C CA . ALA A 1 511 ? -19.739 1.053 14.020 1.00 91.25 511 ALA A CA 1
ATOM 4006 C C . ALA A 1 511 ? -21.149 0.440 14.152 1.00 91.25 511 ALA A C 1
ATOM 4008 O O . ALA A 1 511 ? -22.138 1.171 14.189 1.00 91.25 511 ALA A O 1
ATOM 4009 N N . HIS A 1 512 ? -21.252 -0.890 14.285 1.00 90.19 512 HIS A N 1
ATOM 4010 C CA . HIS A 1 512 ? -22.518 -1.595 14.513 1.00 90.19 512 HIS A CA 1
ATOM 4011 C C . HIS A 1 512 ? -22.926 -1.654 15.994 1.00 90.19 512 HIS A C 1
ATOM 4013 O O . HIS A 1 512 ? -24.064 -1.994 16.310 1.00 90.19 512 HIS A O 1
ATOM 4019 N N . ASN A 1 513 ? -22.033 -1.308 16.926 1.00 94.00 513 ASN A N 1
ATOM 4020 C CA . ASN A 1 513 ? -22.361 -1.271 18.348 1.00 94.00 513 ASN A CA 1
ATOM 4021 C C . ASN A 1 513 ? -23.007 0.080 18.695 1.00 94.00 513 ASN A C 1
ATOM 4023 O O . ASN A 1 513 ? -22.334 1.104 18.837 1.00 94.00 513 ASN A O 1
ATOM 4027 N N . ARG A 1 514 ? -24.335 0.093 18.858 1.00 96.31 514 ARG A N 1
ATOM 4028 C CA . ARG A 1 514 ? -25.114 1.327 19.073 1.00 96.31 514 ARG A CA 1
ATOM 4029 C C . ARG A 1 514 ? -24.744 2.030 20.374 1.00 96.31 514 ARG A C 1
ATOM 4031 O O . ARG A 1 514 ? -24.726 3.259 20.422 1.00 96.31 514 ARG A O 1
ATOM 4038 N N . THR A 1 515 ? -24.437 1.265 21.420 1.00 97.62 515 THR A N 1
ATOM 4039 C CA . THR A 1 515 ? -24.007 1.808 22.716 1.00 97.62 515 THR A CA 1
ATOM 4040 C C . THR A 1 515 ? -22.647 2.487 22.601 1.00 97.62 515 THR A C 1
ATOM 4042 O O . THR A 1 515 ? -22.481 3.609 23.081 1.00 97.62 515 THR A O 1
ATOM 4045 N N . LEU A 1 516 ? -21.699 1.856 21.906 1.00 97.00 516 LEU A N 1
ATOM 4046 C CA . LEU A 1 516 ? -20.389 2.429 21.610 1.00 97.00 516 LEU A CA 1
ATOM 4047 C C . LEU A 1 516 ? -20.534 3.717 20.791 1.00 97.00 516 LEU A C 1
ATOM 4049 O O . LEU A 1 516 ? -20.015 4.756 21.197 1.00 97.00 516 LEU A O 1
ATOM 4053 N N . MET A 1 517 ? -21.297 3.689 19.696 1.00 97.31 517 MET A N 1
ATOM 4054 C CA . MET A 1 517 ? -21.510 4.860 18.839 1.00 97.31 517 MET A CA 1
ATOM 4055 C C . MET A 1 517 ? -22.190 6.019 19.574 1.00 97.31 517 MET A C 1
ATOM 4057 O O . MET A 1 517 ? -21.797 7.176 19.407 1.00 97.31 517 MET A O 1
ATOM 4061 N N . LYS A 1 518 ? -23.165 5.727 20.444 1.00 97.50 518 LYS A N 1
ATOM 4062 C CA . LYS A 1 518 ? -23.814 6.734 21.295 1.00 97.50 518 LYS A CA 1
ATOM 4063 C C . LYS A 1 518 ? -22.830 7.360 22.285 1.00 97.50 518 LYS A C 1
ATOM 4065 O O . LYS A 1 518 ? -22.812 8.584 22.427 1.00 97.50 518 LYS A O 1
ATOM 4070 N N . ASN A 1 519 ? -22.024 6.538 22.959 1.00 97.62 519 ASN A N 1
ATOM 4071 C CA . ASN A 1 519 ? -21.015 7.005 23.910 1.00 97.62 519 ASN A CA 1
ATOM 4072 C C . ASN A 1 519 ? -19.961 7.878 23.215 1.00 97.62 519 ASN A C 1
ATOM 4074 O O . ASN A 1 519 ? -19.660 8.964 23.706 1.00 97.62 519 ASN A O 1
ATOM 4078 N N . LEU A 1 520 ? -19.464 7.444 22.051 1.00 97.69 520 LEU A N 1
ATOM 4079 C CA . LEU A 1 520 ? -18.494 8.192 21.253 1.00 97.69 520 LEU A CA 1
ATOM 4080 C C . LEU A 1 520 ? -19.060 9.541 20.805 1.00 97.69 520 LEU A C 1
ATOM 4082 O O . LEU A 1 520 ? -18.411 10.558 21.019 1.00 97.69 520 LEU A O 1
ATOM 4086 N N . SER A 1 521 ? -20.276 9.559 20.253 1.00 97.06 521 SER A N 1
ATOM 4087 C CA . SER A 1 521 ? -20.923 10.797 19.793 1.00 97.06 521 SER A CA 1
ATOM 4088 C C . SER A 1 521 ? -21.115 11.785 20.944 1.00 97.06 521 SER A C 1
ATOM 4090 O O . SER A 1 521 ? -20.687 12.931 20.853 1.00 97.06 521 SER A O 1
ATOM 4092 N N . THR A 1 522 ? -21.649 11.314 22.076 1.00 96.94 522 THR A N 1
ATOM 4093 C CA . THR A 1 522 ? -21.872 12.151 23.268 1.00 96.94 522 THR A CA 1
ATOM 4094 C C . THR A 1 522 ? -20.562 12.732 23.802 1.00 96.94 522 THR A C 1
ATOM 4096 O O . THR A 1 522 ? -20.493 13.909 24.153 1.00 96.94 522 THR A O 1
ATOM 4099 N N . LEU A 1 523 ? -19.509 11.912 23.880 1.00 97.19 523 LEU A N 1
ATOM 4100 C CA . LEU A 1 523 ? -18.224 12.349 24.414 1.00 97.19 523 LEU A CA 1
ATOM 4101 C C . LEU A 1 523 ? -17.497 13.287 23.442 1.00 97.19 523 LEU A C 1
ATOM 4103 O O . LEU A 1 523 ? -16.898 14.267 23.883 1.00 97.19 523 LEU A O 1
ATOM 4107 N N . ALA A 1 524 ? -17.581 13.026 22.137 1.00 96.44 524 ALA A N 1
ATOM 4108 C CA . ALA A 1 524 ? -17.012 13.880 21.104 1.00 96.44 524 ALA A CA 1
ATOM 4109 C C . ALA A 1 524 ? -17.696 15.255 21.078 1.00 96.44 524 ALA A C 1
ATOM 4111 O O . ALA A 1 524 ? -16.996 16.261 21.113 1.00 96.44 524 ALA A O 1
ATOM 4112 N N . GLU A 1 525 ? -19.031 15.319 21.113 1.00 95.62 525 GLU A N 1
ATOM 4113 C CA . GLU A 1 525 ? -19.799 16.577 21.150 1.00 95.62 525 GLU A CA 1
ATOM 4114 C C . GLU A 1 525 ? -19.519 17.410 22.409 1.00 95.62 525 GLU A C 1
ATOM 4116 O O . GLU A 1 525 ? -19.470 18.640 22.353 1.00 95.62 525 GLU A O 1
ATOM 4121 N N . ALA A 1 526 ? -19.307 16.750 23.551 1.00 96.00 526 ALA A N 1
ATOM 4122 C CA . ALA A 1 526 ? -18.921 17.420 24.792 1.00 96.00 526 ALA A CA 1
ATOM 4123 C C . ALA A 1 526 ? -17.486 17.976 24.755 1.00 96.00 526 ALA A C 1
ATOM 4125 O O . ALA A 1 526 ? -17.154 18.879 25.525 1.00 96.00 526 ALA A O 1
ATOM 4126 N N . THR A 1 527 ? -16.638 17.430 23.883 1.00 95.44 527 THR A N 1
ATOM 4127 C CA . THR A 1 527 ? -15.195 17.688 23.864 1.00 95.44 527 THR A CA 1
ATOM 4128 C C . THR A 1 527 ? -14.777 18.641 22.748 1.00 95.44 527 THR A C 1
ATOM 4130 O O . THR A 1 527 ? -13.980 19.555 22.971 1.00 95.44 527 THR A O 1
ATOM 4133 N N . PHE A 1 528 ? -15.314 18.443 21.547 1.00 94.69 528 PHE A N 1
ATOM 4134 C CA . PHE A 1 528 ? -14.954 19.169 20.338 1.00 94.69 528 PHE A CA 1
ATOM 4135 C C . PHE A 1 528 ? -16.126 20.027 19.874 1.00 94.69 528 PHE A C 1
ATOM 4137 O O . PHE A 1 528 ? -17.271 19.588 19.777 1.00 94.69 528 PHE A O 1
ATOM 4144 N N . LYS A 1 529 ? -15.837 21.290 19.567 1.00 89.62 529 LYS A N 1
ATOM 4145 C CA . LYS A 1 529 ? -16.862 22.247 19.159 1.00 89.62 529 LYS A CA 1
ATOM 4146 C C . LYS A 1 529 ? -17.366 21.922 17.752 1.00 89.62 529 LYS A C 1
ATOM 4148 O O . LYS A 1 529 ? -16.583 21.954 16.812 1.00 89.62 529 LYS A O 1
ATOM 4153 N N . SER A 1 530 ? -18.678 21.721 17.615 1.00 88.31 530 SER A N 1
ATOM 4154 C CA . SER A 1 530 ? -19.357 21.501 16.327 1.00 88.31 530 SER A CA 1
ATOM 4155 C C . SER A 1 530 ? -18.874 20.271 15.545 1.00 88.31 530 SER A C 1
ATOM 4157 O O . SER A 1 530 ? -19.013 20.244 14.324 1.00 88.31 530 SER A O 1
ATOM 4159 N N . VAL A 1 531 ? -18.328 19.262 16.233 1.00 94.81 531 VAL A N 1
ATOM 4160 C CA . VAL A 1 531 ? -17.934 17.999 15.599 1.00 94.81 531 VAL A CA 1
ATOM 4161 C C . VAL A 1 531 ? -19.168 17.215 15.160 1.00 94.81 531 VAL A C 1
ATOM 4163 O O . VAL A 1 531 ? -20.173 17.164 15.867 1.00 94.81 531 VAL A O 1
ATOM 4166 N N . SER A 1 532 ? -19.085 16.587 13.994 1.00 96.00 532 SER A N 1
ATOM 4167 C CA . SER A 1 532 ? -20.074 15.613 13.530 1.00 96.00 532 SER A CA 1
ATOM 4168 C C . SER A 1 532 ? -19.501 14.204 13.631 1.00 96.00 532 SER A C 1
ATOM 4170 O O . SER A 1 532 ? -18.352 13.984 13.266 1.00 96.00 532 SER A O 1
ATOM 4172 N N . VAL A 1 533 ? -20.282 13.247 14.133 1.00 95.75 533 VAL A N 1
ATOM 4173 C CA . VAL A 1 533 ? -19.897 11.829 14.162 1.00 95.75 533 VAL A CA 1
ATOM 4174 C C . VAL A 1 533 ? -20.821 11.070 13.225 1.00 95.75 533 VAL A C 1
ATOM 4176 O O . VAL A 1 533 ? -22.036 11.081 13.411 1.00 95.75 533 VAL A O 1
ATOM 4179 N N . ILE A 1 534 ? -20.251 10.435 12.204 1.00 94.25 534 ILE A N 1
ATOM 4180 C CA . ILE A 1 534 ? -20.999 9.677 11.199 1.00 94.25 534 ILE A CA 1
ATOM 4181 C C . ILE A 1 534 ? -20.423 8.273 11.056 1.00 94.25 534 ILE A C 1
ATOM 4183 O O . ILE A 1 534 ? -19.228 8.058 11.253 1.00 94.25 534 ILE A O 1
ATOM 4187 N N . VAL A 1 535 ? -21.277 7.315 10.710 1.00 89.88 535 VAL A N 1
ATOM 4188 C CA . VAL A 1 535 ? -20.829 5.981 10.306 1.00 89.88 535 VAL A CA 1
ATOM 4189 C C . VAL A 1 535 ? -20.404 6.053 8.845 1.00 89.88 535 VAL A C 1
ATOM 4191 O O . VAL A 1 535 ? -21.145 6.559 8.005 1.00 89.88 535 VAL A O 1
ATOM 4194 N N . ASP A 1 536 ? -19.197 5.582 8.560 1.00 82.56 536 ASP A N 1
ATOM 4195 C CA . ASP A 1 536 ? -18.719 5.394 7.202 1.00 82.56 536 ASP A CA 1
ATOM 4196 C C . ASP A 1 536 ? -19.314 4.094 6.655 1.00 82.56 536 ASP A C 1
ATOM 4198 O O . ASP A 1 536 ? -18.958 2.997 7.084 1.00 82.56 536 ASP A O 1
ATOM 4202 N N . GLU A 1 537 ? -20.269 4.227 5.737 1.00 65.81 537 GLU A N 1
ATOM 4203 C CA . GLU A 1 537 ? -20.966 3.097 5.117 1.00 65.81 537 GLU A CA 1
ATOM 4204 C C . GLU A 1 537 ? -20.087 2.338 4.108 1.00 65.81 537 GLU A C 1
ATOM 4206 O O . GLU A 1 537 ? -20.532 1.332 3.550 1.00 65.81 537 GLU A O 1
ATOM 4211 N N . GLN A 1 538 ? -18.846 2.783 3.858 1.00 60.06 538 GLN A N 1
ATOM 4212 C CA . GLN A 1 538 ? -17.915 2.080 2.976 1.00 60.06 538 GLN A CA 1
ATOM 4213 C C . GLN A 1 538 ? -17.393 0.790 3.631 1.00 60.06 538 GLN A C 1
ATOM 4215 O O . GLN A 1 538 ? -16.340 0.727 4.266 1.00 60.06 538 GLN A O 1
ATOM 4220 N N . SER A 1 539 ? -18.230 -0.228 3.430 1.00 61.25 539 SER A N 1
ATOM 4221 C CA . SER A 1 539 ? -18.156 -1.652 3.753 1.00 61.25 539 SER A CA 1
ATOM 4222 C C . SER A 1 539 ? -16.879 -2.321 3.247 1.00 61.25 539 SER A C 1
ATOM 4224 O O . SER A 1 539 ? -16.416 -1.999 2.155 1.00 61.25 539 SER A O 1
ATOM 4226 N N . ASP A 1 540 ? -16.358 -3.242 4.071 1.00 65.56 540 ASP A N 1
ATOM 4227 C CA . ASP A 1 540 ? -15.427 -4.381 3.894 1.00 65.56 540 ASP A CA 1
ATOM 4228 C C . ASP A 1 540 ? -14.339 -4.324 2.800 1.00 65.56 540 ASP A C 1
ATOM 4230 O O . ASP A 1 540 ? -13.187 -4.671 3.037 1.00 65.56 540 ASP A O 1
ATOM 4234 N N . ALA A 1 541 ? -14.647 -3.830 1.606 1.00 80.25 541 ALA A N 1
ATOM 4235 C CA . ALA A 1 541 ? -13.740 -3.660 0.481 1.00 80.25 541 ALA A CA 1
ATOM 4236 C C . ALA A 1 541 ? -12.741 -2.494 0.620 1.00 80.25 541 ALA A C 1
ATOM 4238 O O . ALA A 1 541 ? -11.870 -2.363 -0.241 1.00 80.25 541 ALA A O 1
ATOM 4239 N N . LYS A 1 542 ? -12.840 -1.639 1.653 1.00 84.31 542 LYS A N 1
ATOM 4240 C CA . LYS A 1 542 ? -11.991 -0.436 1.805 1.00 84.31 542 LYS A CA 1
ATOM 4241 C C . LYS A 1 542 ? -10.497 -0.752 1.684 1.00 84.31 542 LYS A C 1
ATOM 4243 O O . LYS A 1 542 ? -9.779 -0.063 0.960 1.00 84.31 542 LYS A O 1
ATOM 4248 N N . GLU A 1 543 ? -10.024 -1.797 2.361 1.00 86.50 543 GLU A N 1
ATOM 4249 C CA . GLU A 1 543 ? -8.607 -2.172 2.305 1.00 86.50 543 GLU A CA 1
ATOM 4250 C C . GLU A 1 543 ? -8.208 -2.674 0.914 1.00 86.50 543 GLU A C 1
ATOM 4252 O O . GLU A 1 543 ? -7.183 -2.250 0.383 1.00 86.50 543 GLU A O 1
ATOM 4257 N N . ALA A 1 544 ? -9.038 -3.506 0.277 1.00 93.38 544 ALA A N 1
ATOM 4258 C CA . ALA A 1 544 ? -8.798 -3.960 -1.089 1.00 93.38 544 ALA A CA 1
ATOM 4259 C C . ALA A 1 544 ? -8.725 -2.768 -2.065 1.00 93.38 544 ALA A C 1
ATOM 4261 O O . ALA A 1 544 ? -7.748 -2.641 -2.802 1.00 93.38 544 ALA A O 1
ATOM 4262 N N . ILE A 1 545 ? -9.677 -1.827 -2.007 1.00 95.38 545 ILE A N 1
ATOM 4263 C CA . ILE A 1 545 ? -9.648 -0.581 -2.799 1.00 95.38 545 ILE A CA 1
ATOM 4264 C C . ILE A 1 545 ? -8.346 0.190 -2.551 1.00 95.38 545 ILE A C 1
ATOM 4266 O O . ILE A 1 545 ? -7.725 0.675 -3.501 1.00 95.38 545 ILE A O 1
ATOM 4270 N N . ALA A 1 546 ? -7.890 0.268 -1.298 1.00 95.00 546 ALA A N 1
ATOM 4271 C CA . ALA A 1 546 ? -6.650 0.953 -0.968 1.00 95.00 546 ALA A CA 1
ATOM 4272 C C . ALA A 1 546 ? -5.434 0.342 -1.672 1.00 95.00 546 ALA A C 1
ATOM 4274 O O . ALA A 1 546 ? -4.602 1.087 -2.186 1.00 95.00 546 ALA A O 1
ATOM 4275 N N . PHE A 1 547 ? -5.349 -0.984 -1.798 1.00 97.50 547 PHE A N 1
ATOM 4276 C CA . PHE A 1 547 ? -4.259 -1.618 -2.546 1.00 97.50 547 PHE A CA 1
ATOM 4277 C C . PHE A 1 547 ? -4.353 -1.410 -4.061 1.00 97.50 547 PHE A C 1
ATOM 4279 O O . PHE A 1 547 ? -3.312 -1.293 -4.710 1.00 97.50 547 PHE A O 1
ATOM 4286 N N . ALA A 1 548 ? -5.558 -1.271 -4.623 1.00 97.50 548 ALA A N 1
ATOM 4287 C CA . ALA A 1 548 ? -5.723 -0.845 -6.016 1.00 97.50 548 ALA A CA 1
ATOM 4288 C C . ALA A 1 548 ? -5.184 0.583 -6.234 1.00 97.50 548 ALA A C 1
ATOM 4290 O O . ALA A 1 548 ? -4.456 0.840 -7.193 1.00 97.50 548 ALA A O 1
ATOM 4291 N N . ILE A 1 549 ? -5.482 1.508 -5.317 1.00 97.31 549 ILE A N 1
ATOM 4292 C CA . ILE A 1 549 ? -4.990 2.892 -5.383 1.00 97.31 549 ILE A CA 1
ATOM 4293 C C . ILE A 1 549 ? -3.477 2.950 -5.152 1.00 97.31 549 ILE A C 1
ATOM 4295 O O . ILE A 1 549 ? -2.773 3.609 -5.909 1.00 97.31 549 ILE A O 1
ATOM 4299 N N . LEU A 1 550 ? -2.938 2.225 -4.169 1.00 97.56 550 LEU A N 1
ATOM 4300 C CA . LEU A 1 550 ? -1.491 2.173 -3.944 1.00 97.56 550 LEU A CA 1
ATOM 4301 C C . LEU A 1 550 ? -0.752 1.650 -5.178 1.00 97.56 550 LEU A C 1
ATOM 4303 O O . LEU A 1 550 ? 0.254 2.235 -5.565 1.00 97.56 550 LEU A O 1
ATOM 4307 N N . ALA A 1 551 ? -1.273 0.611 -5.837 1.00 97.31 551 ALA A N 1
ATOM 4308 C CA . ALA A 1 551 ? -0.707 0.114 -7.087 1.00 97.31 551 ALA A CA 1
ATOM 4309 C C . ALA A 1 551 ? -0.718 1.173 -8.201 1.00 97.31 551 ALA A C 1
ATOM 4311 O O . ALA A 1 551 ? 0.277 1.312 -8.912 1.00 97.31 551 ALA A O 1
ATOM 4312 N N . ASN A 1 552 ? -1.797 1.955 -8.322 1.00 96.06 552 ASN A N 1
ATOM 4313 C CA . ASN A 1 552 ? -1.868 3.078 -9.260 1.00 96.06 552 ASN A CA 1
ATOM 4314 C C . ASN A 1 552 ? -0.727 4.080 -9.032 1.00 96.06 552 ASN A C 1
ATOM 4316 O O . ASN A 1 552 ? -0.033 4.460 -9.975 1.00 96.06 552 ASN A O 1
ATOM 4320 N N . GLU A 1 553 ? -0.517 4.466 -7.775 1.00 94.75 553 GLU A N 1
ATOM 4321 C CA . GLU A 1 553 ? 0.514 5.424 -7.373 1.00 94.75 553 GLU A CA 1
ATOM 4322 C C . GLU A 1 553 ? 1.931 4.868 -7.590 1.00 94.75 553 GLU A C 1
ATOM 4324 O O . GLU A 1 553 ? 2.805 5.578 -8.094 1.00 94.75 553 GLU A O 1
ATOM 4329 N N . THR A 1 554 ? 2.154 3.577 -7.320 1.00 95.38 554 THR A N 1
ATOM 4330 C CA . THR A 1 554 ? 3.420 2.894 -7.629 1.00 95.38 554 THR A CA 1
ATOM 4331 C C . THR A 1 554 ? 3.744 2.953 -9.120 1.00 95.38 554 THR A C 1
ATOM 4333 O O . THR A 1 554 ? 4.888 3.219 -9.498 1.00 95.38 554 THR A O 1
ATOM 4336 N N . LEU A 1 555 ? 2.752 2.716 -9.983 1.00 92.12 555 LEU A N 1
ATOM 4337 C CA . LEU A 1 555 ? 2.946 2.672 -11.435 1.00 92.12 555 LEU A CA 1
ATOM 4338 C C . LEU A 1 555 ? 3.309 4.041 -12.026 1.00 92.12 555 LEU A C 1
ATOM 4340 O O . LEU A 1 555 ? 4.121 4.091 -12.953 1.00 92.12 555 LEU A O 1
ATOM 4344 N N . VAL A 1 556 ? 2.776 5.132 -11.464 1.00 88.75 556 VAL A N 1
ATOM 4345 C CA . VAL A 1 556 ? 3.132 6.514 -11.849 1.00 88.75 556 VAL A CA 1
ATOM 4346 C C . VAL A 1 556 ? 4.369 7.053 -11.114 1.00 88.75 556 VAL A C 1
ATOM 4348 O O . VAL A 1 556 ? 4.830 8.150 -11.414 1.00 88.75 556 VAL A O 1
ATOM 4351 N N . GLY A 1 557 ? 4.944 6.284 -10.184 1.00 87.50 557 GLY A N 1
ATOM 4352 C CA . GLY A 1 557 ? 6.177 6.636 -9.477 1.00 87.50 557 GLY A CA 1
ATOM 4353 C C . GLY A 1 557 ? 5.993 7.607 -8.307 1.00 87.50 557 GLY A C 1
ATOM 4354 O O . GLY A 1 557 ? 6.937 8.311 -7.949 1.00 87.50 557 GLY A O 1
ATOM 4355 N N . HIS A 1 558 ? 4.804 7.660 -7.708 1.00 89.38 558 HIS A N 1
ATOM 4356 C CA . HIS A 1 558 ? 4.542 8.482 -6.530 1.00 89.38 558 HIS A CA 1
ATOM 4357 C C . HIS A 1 558 ? 4.962 7.779 -5.233 1.00 89.38 558 HIS A C 1
ATOM 4359 O O . HIS A 1 558 ? 4.802 6.569 -5.062 1.00 89.38 558 HIS A O 1
ATOM 4365 N N . CYS A 1 559 ? 5.494 8.561 -4.293 1.00 91.94 559 CYS A N 1
ATOM 4366 C CA . CYS A 1 559 ? 5.777 8.089 -2.942 1.00 91.94 559 CYS A CA 1
ATOM 4367 C C . CYS A 1 559 ? 4.481 8.028 -2.130 1.00 91.94 559 CYS A C 1
ATOM 4369 O O . CYS A 1 559 ? 3.759 9.022 -2.059 1.00 91.94 559 CYS A O 1
ATOM 4371 N N . THR A 1 560 ? 4.217 6.885 -1.500 1.00 93.88 560 THR A N 1
ATOM 4372 C CA . THR A 1 560 ? 2.956 6.633 -0.781 1.00 93.88 560 THR A CA 1
ATOM 4373 C C . THR A 1 560 ? 3.145 6.285 0.689 1.00 93.88 560 THR A C 1
ATOM 4375 O O . THR A 1 560 ? 2.163 6.204 1.423 1.00 93.88 560 THR A O 1
ATOM 4378 N N . ASN A 1 561 ? 4.383 6.117 1.164 1.00 91.88 561 ASN A N 1
ATOM 4379 C CA . ASN A 1 561 ? 4.626 6.100 2.602 1.00 91.88 561 ASN A CA 1
ATOM 4380 C C . ASN A 1 561 ? 4.649 7.522 3.171 1.00 91.88 561 ASN A C 1
ATOM 4382 O O . ASN A 1 561 ? 5.005 8.497 2.507 1.00 91.88 561 ASN A O 1
ATOM 4386 N N . LEU A 1 562 ? 4.304 7.609 4.449 1.00 91.38 562 LEU A N 1
ATOM 4387 C CA . LEU A 1 562 ? 4.261 8.849 5.208 1.00 91.38 562 LEU A CA 1
ATOM 4388 C C . LEU A 1 562 ? 5.291 8.754 6.344 1.00 91.38 562 LEU A C 1
ATOM 4390 O O . LEU A 1 562 ? 5.051 8.005 7.295 1.00 91.38 562 LEU A O 1
ATOM 4394 N N . PRO A 1 563 ? 6.444 9.450 6.267 1.00 88.94 563 PRO A N 1
ATOM 4395 C CA . PRO A 1 563 ? 7.490 9.416 7.300 1.00 88.94 563 PRO A CA 1
ATOM 4396 C C . PRO A 1 563 ? 6.994 9.736 8.713 1.00 88.94 563 PRO A C 1
ATOM 4398 O O . PRO A 1 563 ? 7.347 9.068 9.676 1.00 88.94 563 PRO A O 1
ATOM 4401 N N . ASN A 1 564 ? 6.114 10.728 8.826 1.00 85.31 564 ASN A N 1
ATOM 4402 C CA . ASN A 1 564 ? 5.449 11.159 10.056 1.00 85.31 564 ASN A CA 1
ATOM 4403 C C . ASN A 1 564 ? 4.487 10.112 10.650 1.00 85.31 564 ASN A C 1
ATOM 4405 O O . ASN A 1 564 ? 4.168 10.193 11.832 1.00 85.31 564 ASN A O 1
ATOM 4409 N N . VAL A 1 565 ? 4.038 9.138 9.854 1.00 88.19 565 VAL A N 1
ATOM 4410 C CA . VAL A 1 565 ? 3.158 8.044 10.300 1.00 88.19 565 VAL A CA 1
ATOM 4411 C C . VAL A 1 565 ? 3.956 6.773 10.574 1.00 88.19 565 VAL A C 1
ATOM 4413 O O . VAL A 1 565 ? 3.793 6.128 11.603 1.00 88.19 565 VAL A O 1
ATOM 4416 N N . THR A 1 566 ? 4.823 6.409 9.636 1.00 87.12 566 THR A N 1
ATOM 4417 C CA . THR A 1 566 ? 5.535 5.127 9.628 1.00 87.12 566 THR A CA 1
ATOM 4418 C C . THR A 1 566 ? 6.881 5.179 10.343 1.00 87.12 566 THR A C 1
ATOM 4420 O O . THR A 1 566 ? 7.412 4.134 10.694 1.00 87.12 566 THR A O 1
ATOM 4423 N N . GLY A 1 567 ? 7.465 6.361 10.548 1.00 87.75 567 GLY A N 1
ATOM 4424 C CA . GLY A 1 567 ? 8.797 6.528 11.135 1.00 87.75 567 GLY A CA 1
ATOM 4425 C C . GLY A 1 567 ? 9.965 6.354 10.156 1.00 87.75 567 GLY A C 1
ATOM 4426 O O . GLY A 1 567 ? 11.117 6.421 10.576 1.00 87.75 567 GLY A O 1
ATOM 4427 N N . SER A 1 568 ? 9.708 6.146 8.861 1.00 89.44 568 SER A N 1
ATOM 4428 C CA . SER A 1 568 ? 10.773 6.076 7.851 1.00 89.44 568 SER A CA 1
ATOM 4429 C C . SER A 1 568 ? 11.520 7.405 7.706 1.00 89.44 568 SER A C 1
ATOM 4431 O O . SER A 1 568 ? 10.960 8.483 7.890 1.00 89.44 568 SER A O 1
ATOM 4433 N N . ILE A 1 569 ? 12.802 7.358 7.329 1.00 87.50 569 ILE A N 1
ATOM 4434 C CA . ILE A 1 569 ? 13.649 8.567 7.265 1.00 87.50 569 ILE A CA 1
ATOM 4435 C C . ILE A 1 569 ? 13.276 9.536 6.130 1.00 87.50 569 ILE A C 1
ATOM 4437 O O . ILE A 1 569 ? 13.712 10.687 6.137 1.00 87.50 569 ILE A O 1
ATOM 4441 N N . ARG A 1 570 ? 12.536 9.069 5.113 1.00 86.56 570 ARG A N 1
ATOM 4442 C CA . ARG A 1 570 ? 12.093 9.868 3.959 1.00 86.56 570 ARG A CA 1
ATOM 4443 C C . ARG A 1 570 ? 10.962 9.177 3.183 1.00 86.56 570 ARG A C 1
ATOM 4445 O O . ARG A 1 570 ? 10.829 7.954 3.276 1.00 86.56 570 ARG A O 1
ATOM 4452 N N . PRO A 1 571 ? 10.219 9.917 2.339 1.00 90.06 571 PRO A N 1
ATOM 4453 C CA . PRO A 1 571 ? 9.274 9.316 1.405 1.00 90.06 571 PRO A CA 1
ATOM 4454 C C . PRO A 1 571 ? 9.962 8.398 0.376 1.00 90.06 571 PRO A C 1
ATOM 4456 O O . PRO A 1 571 ? 11.105 8.632 -0.041 1.00 90.06 571 PRO A O 1
ATOM 4459 N N . THR A 1 572 ? 9.245 7.368 -0.059 1.00 91.19 572 THR A N 1
ATOM 4460 C CA . THR A 1 572 ? 9.627 6.379 -1.063 1.00 91.19 572 THR A CA 1
ATOM 4461 C C . THR A 1 572 ? 8.404 5.801 -1.770 1.00 91.19 572 THR A C 1
ATOM 4463 O O . TH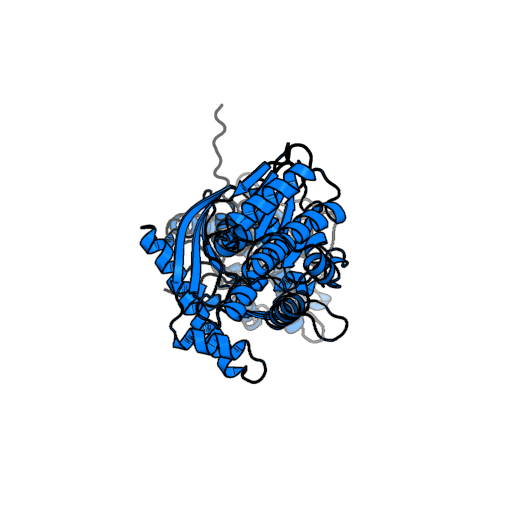R A 1 572 ? 7.290 5.783 -1.245 1.00 91.19 572 THR A O 1
ATOM 4466 N N . ILE A 1 573 ? 8.631 5.290 -2.976 1.00 94.50 573 ILE A N 1
ATOM 4467 C CA . ILE A 1 573 ? 7.646 4.494 -3.704 1.00 94.50 573 ILE A CA 1
ATOM 4468 C C . ILE A 1 573 ? 7.512 3.148 -2.989 1.00 94.50 573 ILE A C 1
ATOM 4470 O O . ILE A 1 573 ? 8.520 2.508 -2.671 1.00 94.50 573 ILE A O 1
ATOM 4474 N N . LEU A 1 574 ? 6.273 2.736 -2.733 1.00 96.19 574 LEU A N 1
ATOM 4475 C CA . LEU A 1 574 ? 5.960 1.429 -2.167 1.00 96.19 574 LEU A CA 1
ATOM 4476 C C . LEU A 1 574 ? 5.636 0.422 -3.268 1.00 96.19 574 LEU A C 1
ATOM 4478 O O . LEU A 1 574 ? 5.095 0.779 -4.309 1.00 96.19 574 LEU A O 1
ATOM 4482 N N . GLY A 1 575 ? 5.930 -0.846 -2.999 1.00 96.44 575 GLY A N 1
ATOM 4483 C CA . GLY A 1 575 ? 5.568 -1.974 -3.848 1.00 96.44 575 GLY A CA 1
ATOM 4484 C C . GLY A 1 575 ? 6.634 -2.405 -4.861 1.00 96.44 575 GLY A C 1
ATOM 4485 O O . GLY A 1 575 ? 7.595 -1.695 -5.156 1.00 96.44 575 GLY A O 1
ATOM 4486 N N . LYS A 1 576 ? 6.455 -3.615 -5.388 1.00 97.12 576 LYS A N 1
ATOM 4487 C CA . LYS A 1 576 ? 7.265 -4.259 -6.426 1.00 97.12 576 LYS A CA 1
ATOM 4488 C C . LYS A 1 576 ? 6.370 -4.565 -7.615 1.00 97.12 576 LYS A C 1
ATOM 4490 O O . LYS A 1 576 ? 5.264 -5.059 -7.429 1.00 97.12 576 LYS A O 1
ATOM 4495 N N . ILE A 1 577 ? 6.852 -4.284 -8.822 1.00 95.94 577 ILE A N 1
ATOM 4496 C CA . ILE A 1 577 ? 6.103 -4.533 -10.056 1.00 95.94 577 ILE A CA 1
ATOM 4497 C C . ILE A 1 577 ? 6.522 -5.889 -10.616 1.00 95.94 577 ILE A C 1
ATOM 4499 O O . ILE A 1 577 ? 7.666 -6.062 -11.037 1.00 95.94 577 ILE A O 1
ATOM 4503 N N . THR A 1 578 ? 5.573 -6.814 -10.675 1.00 96.19 578 THR A N 1
ATOM 4504 C CA . THR A 1 578 ? 5.704 -8.082 -11.384 1.00 96.19 578 THR A CA 1
ATOM 4505 C C . THR A 1 578 ? 5.097 -7.941 -12.779 1.00 96.19 578 THR A C 1
ATOM 4507 O O . THR A 1 578 ? 3.905 -7.637 -12.911 1.00 96.19 578 THR A O 1
ATOM 4510 N N . PRO A 1 579 ? 5.902 -8.120 -13.838 1.00 88.81 579 PRO A N 1
ATOM 4511 C CA . PRO A 1 579 ? 5.445 -7.937 -15.205 1.00 88.81 579 PRO A CA 1
ATOM 4512 C C . PRO A 1 579 ? 4.494 -9.039 -15.663 1.00 88.81 579 PRO A C 1
ATOM 4514 O O . PRO A 1 579 ? 4.483 -10.146 -15.128 1.00 88.81 579 PRO A O 1
ATOM 4517 N N . VAL A 1 580 ? 3.740 -8.751 -16.727 1.00 83.31 580 VAL A N 1
ATOM 4518 C CA . VAL A 1 580 ? 3.007 -9.792 -17.456 1.00 83.31 580 VAL A CA 1
ATOM 4519 C C . VAL A 1 580 ? 4.022 -10.733 -18.115 1.00 83.31 580 VAL A C 1
ATOM 4521 O O . VAL A 1 580 ? 4.914 -10.242 -18.812 1.00 83.31 580 VAL A O 1
ATOM 4524 N N . PRO A 1 581 ? 3.898 -12.059 -17.956 1.00 71.50 581 PRO A N 1
ATOM 4525 C CA . PRO A 1 581 ? 4.770 -13.004 -18.641 1.00 71.50 581 PRO A CA 1
ATOM 4526 C C . PRO A 1 581 ? 4.641 -12.861 -20.158 1.00 71.50 581 PRO A C 1
ATOM 4528 O O . PRO A 1 581 ? 3.534 -12.780 -20.697 1.00 71.50 581 PRO A O 1
ATOM 4531 N N . HIS A 1 582 ? 5.769 -12.865 -20.868 1.00 62.28 582 HIS A N 1
ATOM 4532 C CA . HIS A 1 582 ? 5.751 -12.942 -22.324 1.00 62.28 582 HIS A CA 1
ATOM 4533 C C . HIS A 1 582 ? 5.141 -14.282 -22.748 1.00 62.28 582 HIS A C 1
ATOM 4535 O O . HIS A 1 582 ? 5.725 -15.339 -22.513 1.00 62.28 582 HIS A O 1
ATOM 4541 N N . LYS A 1 583 ? 3.983 -14.250 -23.416 1.00 49.66 583 LYS A N 1
ATOM 4542 C CA . LYS A 1 583 ? 3.558 -15.390 -24.229 1.00 49.66 583 LYS A CA 1
ATOM 4543 C C . LYS A 1 583 ? 4.450 -15.411 -25.464 1.00 49.66 583 LYS A C 1
ATOM 4545 O O . LYS A 1 583 ? 4.257 -14.605 -26.370 1.00 49.66 583 LYS A O 1
ATOM 4550 N N . ILE A 1 584 ? 5.441 -16.297 -25.472 1.00 37.53 584 ILE A N 1
ATOM 4551 C CA . ILE A 1 584 ? 6.052 -16.743 -26.724 1.00 37.53 584 ILE A CA 1
ATOM 4552 C C . ILE A 1 584 ? 4.944 -17.528 -27.433 1.00 37.53 584 ILE A C 1
ATOM 4554 O O . ILE A 1 584 ? 4.568 -18.604 -26.967 1.00 37.53 584 ILE A O 1
ATOM 4558 N N . LEU A 1 585 ? 4.337 -16.917 -28.452 1.00 32.16 585 LEU A N 1
ATOM 4559 C CA . LEU A 1 585 ? 3.461 -17.610 -29.398 1.00 32.16 585 LEU A CA 1
ATOM 4560 C C . LEU A 1 585 ? 4.310 -18.345 -30.430 1.00 32.16 585 LEU A C 1
ATOM 4562 O O . LEU A 1 585 ? 5.289 -17.727 -30.911 1.00 32.16 585 LEU A O 1
#

Radius of gyration: 32.69 Å; chains: 1; bounding box: 79×56×93 Å

pLDDT: mean 89.25, std 13.6, range [27.03, 98.62]

Secondary structure (DSSP, 8-state):
------------SBEEEEEEEES-GGG-HHHHHHHHHHH--EEEEPPPEE--S-STTHHHH-SS-EEEEEEESS-B-GGGHHHHHHHHHHHHHHT-BTTB-SEEEEEEEE-SSEEEEEESS--TTPEE-STT-EEEEEEEEETTEEEE-TT--TGGGSHHHHHHHHHHHHHHHHHHHHHHHHTTT---HHHHHHHHHH-SSEEEEEEEE-TT-SEEEEEEEEEESSGGG-EEEEEEEEEEEPPHHHHHHHHHHTSTTT--HHHHHHHHHHHHHHHHHHHHHHHHHTT--GGG--EEEEEEEEEEEE---SSS--EEEEES-HHHHHHHH-S-EEE-TTHHHHTTT------THHHHHHHH--SS--EEEEEESSEEEEEEE-TT--GGG-EEEEEEE-SHHHHHHHHHHTTTS-SS-GGGHHHHHS---HHHHHHHTT-GGGGPPSS----HHHHSHHHHHHHHHHHHHTT--HHHHHHHHHHHHHHHHHHHHHHH--S---EEEEESGGGG-HHHHHHHHHHHHHHSTT-EEEE----STHHHHHHHHHHHHHHHT-----HHHH--SS-----EEEPPP----

Foldseek 3Di:
DDPPPDPPPPPQWWWKKKKKKFPCPVPCPVVVVQLCVVQNAWDDKDDWAFDDQDCVQCVQHNPRMTIMMIIHPGTDGQLCQVVSVVSQVVSQVVPGDPNGGGMDMWMWTDDLFFTKIKDLDDDPQWDDRDPSITMHGQWTDDPNWTDGDPPHRPVCRDPVNRVVVSVSSVVVVVSVVVVVVCCVPDDDDVVLLVCLLVDAQAWEWFWDAEQQQQFIKIWTWGWGDAQLVTDIDTLWIDGQGDDPVLSVLLVLLLDPVRNDPVSLVVSLLVLLQRRLVRNVVRCVVSVHDLVRHSEYQYAAAWSDAAADDPDDQGDTDHGRDQLSSLASSLHKYWYFQQGVQVVLRFRSDDLLLLVVCSVPAAQPAWEWEWEQAQWIKTWTHGHVDDLQLIAIATLGGHQQLLQLLCCVVVVNPGRGCQLQVLLVVAAADPVLLVVVCPQPQLPDAPPYYDDCVRRHNVVSVVSVVVCVVVVHDSSNSSNNSLLSSLVSVLVCCVVHVPDAHQEYEYHYPRLSRNSSQVSNQVSCVVRGPNYYYYYDPPDDCSNSSSSRSLVSCLSVFHFRDHCNNGVRPDTGRGTDIDHRDDPPD

Sequence (585 aa):
MSVATDNVVSEQWVKPILGLLTSVPDQTESVYAEIIAELGPVDFQTDWIPFESTTYYQEEMGSKLQRQFISFSNLIDPSQLADIKCVTNRLEKHFSQNNKRIFNLDPGYLTSAKLVLATTKNFAHRIYLHSGIFAEITLTYRGRGFHALEWTYPDYRTPVYLQIFEKIRQKYLNQLSQISSLDSANHNYSNRRLNLTENTPKYAIGLMSGTSADGVDAALVSIKGNGKSTQAELICSVCYPYPLELRQRIFNLFQTEQSHVDELCQVNFLVGQIFAEAATRVVEIANFDLKNIDFIGSHGQTIYHLPPTEIGTPSTLQIGESAVIANQTNRPVVSDFRVADIALGGHGAPVVPYVDFLIHHQDEKSVALQNIGGISNVTFIPKNARPEDIIAFDSGPGNMIIDATIEIVTNGQKKYDEDGVMAAQGQVNKGLLDILSKHPYLKLPPPKSTGRESFGWAFAQKTVENAKKLGVSDCDLLATVTFFTTQTIVNHYQDHIPFVIDEIRVSGGGAHNRTLMKNLSTLAEATFKSVSVIVDEQSDAKEAIAFAILANETLVGHCTNLPNVTGSIRPTILGKITPVPHKIL